Protein 4EV0 (pdb70)

Foldseek 3Di:
DLLCPPPDPVLVVVLLVLWDKDWAAAFAWPFAFFDQDFKKKFWQAAKKWKWAADPPGDIDTDDIDGHGDIDPVVSLPPRGTRRITMGTRHGTMMIIHGNVSVVVSCVVVVVSVVSVVVVVVVVVVVVVVVVVVVVLLLLLLLLLLLLLVCVVVPDALKDQAQLCRSCVSSVHHSVSSVVSLVVCVVVVQWPDDDSMIGGDNNVVSVCSNVVND/DALLCPPDDPVLVVVLLVQWDKDWDAAFAWPFAFQAFDFKKKAWQAAKKWKWAADDVGDTDTDDIDGHNDIDDVPCLVPRGGHRITMTTNHGTMIIIHGNVSVVVSCVVVVVSVVSVVVVVVVVVVVVVVVVQDDDLLLLLLLLLVLLLVVVVVPDDDKDQAQLCVSCVSSVHHSVSSVVNLVVCVVVVQWDDDDRMIHGDNSVVSVCSNVPVD

Solvent-accessible surface area: 20364 Å² total; per-residue (Å²): 67,74,1,16,139,59,20,36,112,120,54,40,96,67,0,64,81,52,16,72,149,91,124,24,79,128,51,97,56,19,19,127,47,41,56,143,11,127,1,0,21,6,3,38,51,14,79,0,59,25,33,28,64,48,50,20,64,89,84,128,68,74,36,96,15,12,91,27,77,33,5,12,16,15,1,0,5,32,111,22,77,9,22,9,7,1,22,1,46,76,102,7,42,0,24,0,0,60,62,140,33,0,45,45,0,0,132,138,11,22,56,0,0,12,10,0,0,7,39,2,0,116,96,12,53,110,14,13,106,71,12,13,101,43,38,32,82,62,2,20,20,72,0,0,37,5,0,5,58,24,39,113,105,67,102,37,76,89,8,139,17,155,64,90,72,0,7,85,101,6,59,32,47,118,46,10,0,31,96,0,0,117,28,0,31,141,76,30,0,5,123,69,31,139,44,27,3,34,8,124,74,52,79,63,0,24,66,0,4,4,38,63,58,126,18,56,0,20,136,61,21,45,102,125,60,36,94,45,0,67,89,50,21,71,197,90,125,46,70,121,53,117,57,17,23,115,60,35,55,148,9,105,2,0,22,6,3,50,41,14,80,0,54,21,22,19,63,34,34,52,59,42,93,34,69,66,28,108,9,16,90,22,72,4,2,14,5,14,1,0,5,26,124,25,110,14,17,10,6,1,26,1,51,62,100,4,82,2,42,0,1,58,49,127,48,0,52,50,0,4,199,155,16,16,37,1,0,12,10,0,0,24,35,0,0,104,64,5,32,91,10,34,119,86,55,46,127,60,50,85,122,41,2,36,11,36,0,0,6,1,0,12,53,26,42,125,100,68,144,27,64,106,14,169,20,140,49,94,82,0,0,47,57,5,37,5,29,123,106,33,0,15,125,0,0,110,26,0,36,161,79,40,0,4,132,52,30,141,18,34,1,42,5,113,83,49,77,66,0,66,76,1,0,2,24,79,52

Sequence (427 aa):
SPLFHGLAPEEVDLALSYFQRRLYPQGKPIFYQGDLGQALYLVASGKVRLFRTHLGGQERTLALLGPGELFGEMSLLDEGERSASAVAVEDTELLALFREDYLALIRRRLPLVAHNLAALLARRLREADLELDLLSFEEARNRVAYALLKLLRQGLGPLFQIRHHELAALAGTSRETVSRVLHALAEEGVVRLGPGTVEVREAALLEEIAFGLAGSPLFHGLAPEEVDLALSYFQRRLYPQGKPIFYQGDLGQALYLVASGKVRLFRTHLGGQERTLALLGPGELFGEMSLLDEGERSASAVAVEDTELLALFREDYLALIRRLPLVAHNLAALLARRLREADLELDLLSFEEARNRVAYALLKLLRQGLGPLFQIRHHELAALAGTSRETVSRVLHALAEEGVVRLGPGTVEVREAALLEEIAFGLA

Secondary structure (DSSP, 8-state):
-GGGTT--HHHHHHHHTT-EEEEE-TT-EEE-TT-B--EEEEEEES-EEEEEE-SSS-EEEEEEE-TT-EE-HHHHHH--B-SSEEEESSSEEEEEEEHHHHHHHHHH-HHHHHHHHHHHHHHHHHHHHHHHHHHHHHHHHHHHHHHHHHHHTT--SEEE--HHHHHHHHTS-HHHHHHHHHHHHHTTSEEEETTEEEES-HHHHHHHHTT--/--GGGTT--HHHHHHHHTT-EEEEE-TT-EEE-TT----EEEEEEES-EEEEEEETTTEEEEEEEE-TT-EE-HHHHHH-PPPSSEEEESSSEEEEEEEHHHHHHHHHH-THHHHHHHHHHHHHHHHHHHHHH---HHHHHHHHHHHHHHHHTTSS-SEEE--HHHHHHHHTS-HHHHHHHHHHHHHTTSEEEETTEEEES-HHHHHHHHTT--

Radius of gyration: 25.78 Å; Cα contacts (8 Å, |Δi|>4): 827; chains: 2; bounding box: 52×70×61 Å

Organism: Thermus thermophilus (strain ATCC 27634 / DSM 579 / HB8) (NCBI:txid300852)

GO terms:
  GO:0000976 transcription cis-regulatory region binding (F, IDA)
  GO:0003677 DNA binding (F, IDA)
  GO:0003700 DNA-binding transcription factor activity (F, IDA)
  GO:0045893 positive regulation of DN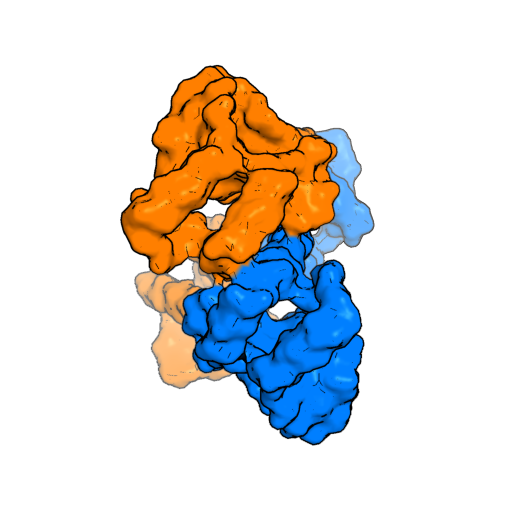A-templated transcription (P, IDA)
  GO:0030552 cAMP binding (F, IDA)
  GO:0042803 protein homodimerization activity (F, IDA)
  GO:0043565 sequence-specific DNA binding (F, IDA)
  GO:0010628 positive regulation of gene expression (P, IMP)

CATH classification: 2.60.120.10 (+1 more: 1.10.10.10)

Nearest PDB structures (foldseek):
  4ev0-assembly1_A  TM=1.005E+00  e=7.928E-41  Thermus thermophilus HB8
  4cyd-assembly2_A  TM=6.045E-01  e=6.155E-18  Corynebacterium glutamicum
  2pqq-assembly1_C  TM=8.501E-01  e=5.782E-13  Streptomyces coelicolor A3(2)
  2pqq-assembly1_D  TM=8.290E-01  e=4.336E-13  Streptomyces coelicolor A3(2)
  2pqq-assembly1_B  TM=8.509E-01  e=7.709E-13  Streptomyces coelicolor A3(2)

InterPro domains:
  IPR000595 Cyclic nucleotide-binding domain [PF00027] (25-111)
  IPR000595 Cyclic nucleotide-binding domain [PS50042] (6-126)
  IPR000595 Cyclic nucleotide-binding domain [SM00100] (6-127)
  IPR000595 Cyclic nucleotide-binding domain [cd00038] (6-117)
  IPR012318 Crp-type HTH domain [PF13545] (145-211)
  IPR012318 Crp-type HTH domain [PS51063] (140-206)
  IPR012318 Crp-type HTH domain [SM00419] (158-204)
  IPR014710 RmlC-like jelly roll fold [G3DSA:2.60.120.10] (1-139)
  IPR018488 Cyclic nucleotide-binding, conserved site [PS00889] (74-91)
  IPR018490 Cyclic nucleotide-binding domain superfamily [SSF51206] (2-132)
  IPR036388 Winged helix-like DNA-binding domain superfamily [G3DSA:1.10.10.10] (140-216)
  IPR036390 Winged helix DNA-binding domain superfamily [SSF46785] (142-212)
  IPR050397 Global Transcriptional Regulators in Environmental Response [PTHR24567] (6-203)

B-factor: mean 64.9, std 16.84, range [33.5, 159.29]

Structure (mmCIF, N/CA/C/O backbone):
data_4EV0
#
_entry.id   4EV0
#
_cell.length_a   46.250
_cell.length_b   94.842
_cell.length_c   121.439
_cell.angle_alpha   90.000
_cell.angle_beta   90.000
_cell.angle_gamma   90.000
#
_symmetry.space_group_name_H-M   'P 21 21 21'
#
loop_
_entity.id
_entity.type
_entity.pdbx_description
1 polymer 'Transcription regulator, Crp family'
2 non-polymer "ADENOSINE-3',5'-CYCLIC-MONOPHOSPHATE"
3 non-polymer 'SULFATE ION'
4 non-polymer 'MAGNESIUM ION'
5 water water
#
loop_
_atom_site.group_PDB
_atom_site.id
_atom_site.type_symbol
_atom_site.label_atom_id
_atom_site.label_alt_id
_atom_site.label_comp_id
_atom_site.label_asym_id
_atom_site.label_entity_id
_atom_site.label_seq_id
_atom_site.pdbx_PDB_ins_code
_atom_site.Cartn_x
_atom_site.Cartn_y
_atom_site.Cartn_z
_atom_site.occupancy
_atom_site.B_iso_or_equiv
_atom_site.auth_seq_id
_atom_site.auth_comp_id
_atom_site.auth_asym_id
_atom_site.auth_atom_id
_atom_site.pdbx_PDB_model_num
ATOM 1 N N . SER A 1 4 ? 29.392 54.951 37.049 1.00 84.45 4 SER A N 1
ATOM 2 C CA . SER A 1 4 ? 30.212 54.292 38.064 1.00 79.61 4 SER A CA 1
ATOM 3 C C . SER A 1 4 ? 30.698 55.255 39.150 1.00 78.79 4 SER A C 1
ATOM 4 O O . SER A 1 4 ? 31.349 56.255 38.849 1.00 79.86 4 SER A O 1
ATOM 7 N N . PRO A 1 5 ? 30.415 54.935 40.425 1.00 71.63 5 PRO A N 1
ATOM 8 C CA . PRO A 1 5 ? 30.767 55.845 41.525 1.00 74.10 5 PRO A CA 1
ATOM 9 C C . PRO A 1 5 ? 32.273 56.120 41.672 1.00 71.23 5 PRO A C 1
ATOM 10 O O . PRO A 1 5 ? 32.637 57.104 42.309 1.00 72.75 5 PRO A O 1
ATOM 14 N N . LEU A 1 6 ? 33.129 55.282 41.088 1.00 57.58 6 LEU A N 1
ATOM 15 C CA . LEU A 1 6 ? 34.577 55.520 41.114 1.00 54.82 6 LEU A CA 1
ATOM 16 C C . LEU A 1 6 ? 34.930 56.777 40.319 1.00 58.32 6 LEU A C 1
ATOM 17 O O . LEU A 1 6 ? 36.007 57.364 40.478 1.00 57.97 6 LEU A O 1
ATOM 22 N N . PHE A 1 7 ? 34.012 57.189 39.454 1.00 64.27 7 PHE A N 1
ATOM 23 C CA . PHE A 1 7 ? 34.255 58.334 38.592 1.00 67.35 7 PHE A CA 1
ATOM 24 C C . PHE A 1 7 ? 33.328 59.490 38.946 1.00 73.03 7 PHE A C 1
ATOM 25 O O . PHE A 1 7 ? 33.143 60.407 38.152 1.00 77.99 7 PHE A O 1
ATOM 33 N N . HIS A 1 8 ? 32.749 59.442 40.141 1.00 67.99 8 HIS A N 1
ATOM 34 C CA . HIS A 1 8 ? 31.867 60.510 40.603 1.00 76.42 8 HIS A CA 1
ATOM 35 C C . HIS A 1 8 ? 32.617 61.848 40.698 1.00 77.85 8 HIS A C 1
ATOM 36 O O . HIS A 1 8 ? 33.688 61.945 41.293 1.00 73.98 8 HIS A O 1
ATOM 43 N N . GLY A 1 9 ? 32.058 62.878 40.085 1.00 67.35 9 GLY A N 1
ATOM 44 C CA . GLY A 1 9 ? 32.711 64.171 40.070 1.00 72.67 9 GLY A CA 1
ATOM 45 C C . GLY A 1 9 ? 33.630 64.428 38.880 1.00 71.08 9 GLY A C 1
ATOM 46 O O . GLY A 1 9 ? 34.084 65.553 38.677 1.00 74.09 9 GLY A O 1
ATOM 47 N N . LEU A 1 10 ? 33.921 63.410 38.080 1.00 71.36 10 LEU A N 1
ATOM 48 C CA . LEU A 1 10 ? 34.792 63.631 36.921 1.00 71.24 10 LEU A CA 1
ATOM 49 C C . LEU A 1 10 ? 34.037 64.177 35.708 1.00 75.18 10 LEU A C 1
ATOM 50 O O . LEU A 1 10 ? 32.920 63.751 35.407 1.00 76.35 10 LEU A O 1
ATOM 55 N N . ALA A 1 11 ? 34.660 65.115 35.005 1.00 63.34 11 ALA A N 1
ATOM 56 C CA . ALA A 1 11 ? 34.110 65.591 33.738 1.00 70.75 11 ALA A CA 1
ATOM 57 C C . ALA A 1 11 ? 34.018 64.426 32.745 1.00 67.62 11 ALA A C 1
ATOM 58 O O . ALA A 1 11 ? 34.758 63.446 32.868 1.00 61.20 11 ALA A O 1
ATOM 60 N N . PRO A 1 12 ? 33.110 64.520 31.756 1.00 90.24 12 PRO A N 1
ATOM 61 C CA . PRO A 1 12 ? 33.007 63.438 30.766 1.00 87.65 12 PRO A CA 1
ATOM 62 C C . PRO A 1 12 ? 34.327 63.077 30.064 1.00 81.81 12 PRO A C 1
ATOM 63 O O . PRO A 1 12 ? 34.560 61.890 29.820 1.00 78.48 12 PRO A O 1
ATOM 67 N N . GLU A 1 13 ? 35.180 64.054 29.763 1.00 90.02 13 GLU A N 1
ATOM 68 C CA . GLU A 1 13 ? 36.454 63.731 29.114 1.00 89.12 13 GLU A CA 1
ATOM 69 C C . GLU A 1 13 ? 37.479 63.186 30.110 1.00 81.01 13 GLU A C 1
ATOM 70 O O . GLU A 1 13 ? 38.474 62.576 29.723 1.00 78.20 13 GLU A O 1
ATOM 76 N N . GLU A 1 14 ? 37.229 63.403 31.395 1.00 65.12 14 GLU A N 1
ATOM 77 C CA . GLU A 1 14 ? 38.080 62.832 32.431 1.00 59.35 14 GLU A CA 1
ATOM 78 C C . GLU A 1 14 ? 37.716 61.381 32.659 1.00 52.75 14 GLU A C 1
ATOM 79 O O . GLU A 1 14 ? 38.589 60.555 32.929 1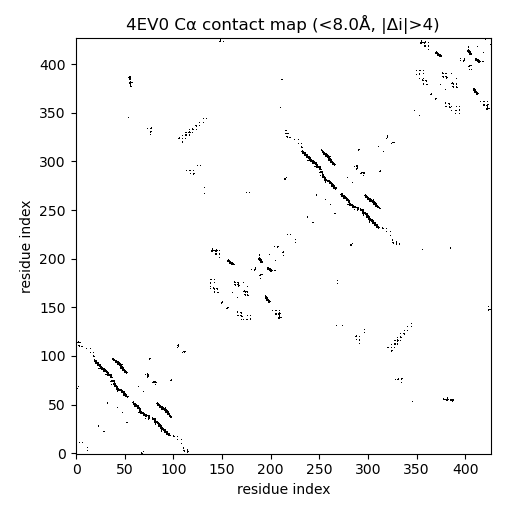.00 47.42 14 GLU A O 1
ATOM 85 N N . VAL A 1 15 ? 36.429 61.071 32.548 1.00 66.46 15 VAL A N 1
ATOM 86 C CA . VAL A 1 15 ? 36.000 59.686 32.640 1.00 64.51 15 VAL A CA 1
ATOM 87 C C . VAL A 1 15 ? 36.702 58.904 31.535 1.00 64.93 15 VAL A C 1
ATOM 88 O O . VAL A 1 15 ? 37.267 57.828 31.789 1.00 60.18 15 VAL A O 1
ATOM 92 N N . ASP A 1 16 ? 36.706 59.474 30.324 1.00 58.94 16 ASP A N 1
ATOM 93 C CA . ASP A 1 16 ? 37.383 58.861 29.185 1.00 59.47 16 ASP A CA 1
ATOM 94 C C . ASP A 1 16 ? 38.862 58.648 29.453 1.00 54.87 16 ASP A C 1
ATOM 95 O O . ASP A 1 16 ? 39.400 57.575 29.173 1.00 53.29 16 ASP A O 1
ATOM 100 N N . LEU A 1 17 ? 39.523 59.665 29.987 1.00 57.63 17 LEU A N 1
ATOM 101 C CA . LEU A 1 17 ? 40.937 59.537 30.308 1.00 56.39 17 LEU A CA 1
ATOM 102 C C . LEU A 1 17 ? 41.191 58.451 31.368 1.00 52.80 17 LEU A C 1
ATOM 103 O O . LEU A 1 17 ? 42.159 57.685 31.268 1.00 49.42 17 LEU A O 1
ATOM 108 N N . ALA A 1 18 ? 40.329 58.392 32.381 1.00 55.67 18 ALA A N 1
ATOM 109 C CA . ALA A 1 18 ? 40.483 57.398 33.432 1.00 51.75 18 ALA A CA 1
ATOM 110 C C . ALA A 1 18 ? 40.324 56.005 32.841 1.00 49.74 18 ALA A C 1
ATOM 111 O O . ALA A 1 18 ? 41.124 55.113 33.112 1.00 47.61 18 ALA A O 1
ATOM 113 N N . LEU A 1 19 ? 39.306 55.827 32.010 1.00 50.83 19 LEU A N 1
ATOM 114 C CA . LEU A 1 19 ? 39.037 54.518 31.428 1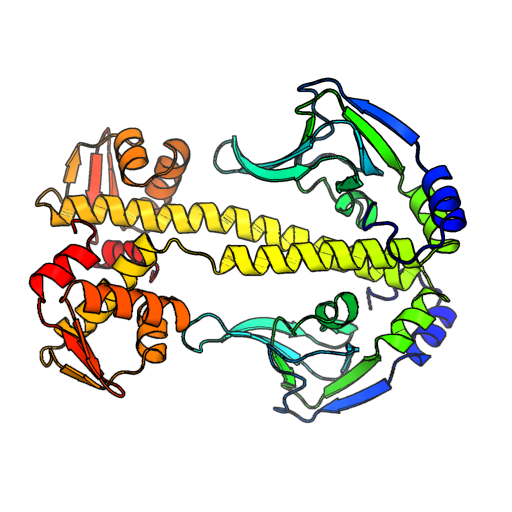.00 51.81 19 LEU A CA 1
ATOM 115 C C . LEU A 1 19 ? 40.181 53.975 30.581 1.00 50.56 19 LEU A C 1
ATOM 116 O O . LEU A 1 19 ? 40.230 52.778 30.317 1.00 50.23 19 LEU A O 1
ATOM 121 N N . SER A 1 20 ? 41.084 54.851 30.151 1.00 50.19 20 SER A N 1
ATOM 122 C CA . SER A 1 20 ? 42.180 54.463 29.272 1.00 50.42 20 SER A CA 1
ATOM 123 C C . SER A 1 20 ? 43.274 53.760 30.062 1.00 48.69 20 SER A C 1
ATOM 124 O O . SER A 1 20 ? 44.115 53.082 29.475 1.00 51.07 20 SER A O 1
ATOM 127 N N . TYR A 1 21 ? 43.277 53.930 31.386 1.00 47.16 21 TYR A N 1
ATOM 128 C CA . TYR A 1 21 ? 44.216 53.201 32.235 1.00 44.50 21 TYR A CA 1
ATOM 129 C C . TYR A 1 21 ? 43.779 51.740 32.462 1.00 42.95 21 TYR A C 1
ATOM 130 O O . TYR A 1 21 ? 44.596 50.892 32.848 1.00 39.98 21 TYR A O 1
ATOM 139 N N . PHE A 1 22 ? 42.508 51.437 32.205 1.00 47.56 22 PHE A N 1
ATOM 140 C CA . PHE A 1 22 ? 42.014 50.070 32.390 1.00 45.66 22 PHE A CA 1
ATOM 141 C C . PHE A 1 22 ? 42.332 49.153 31.188 1.00 49.39 22 PHE A C 1
ATOM 142 O O . PHE A 1 22 ? 42.686 49.615 30.103 1.00 51.68 22 PHE A O 1
ATOM 150 N N . GLN A 1 23 ? 42.188 47.852 31.413 1.00 65.96 23 GLN A N 1
ATOM 151 C CA . GLN A 1 23 ? 42.433 46.845 30.397 1.00 69.90 23 GLN A CA 1
ATOM 152 C C . GLN A 1 23 ? 41.292 45.845 30.398 1.00 71.41 23 GLN A C 1
ATOM 153 O O . GLN A 1 23 ? 40.847 45.383 31.444 1.00 69.71 23 GLN A O 1
ATOM 159 N N . ARG A 1 24 ? 40.803 45.532 29.210 1.00 61.99 24 ARG A N 1
ATOM 160 C CA . ARG A 1 24 ? 39.638 44.678 29.075 1.00 64.26 24 ARG A CA 1
ATOM 161 C C . ARG A 1 24 ? 40.017 43.202 29.223 1.00 66.86 24 ARG A C 1
ATOM 162 O O . ARG A 1 24 ? 41.008 42.743 28.654 1.00 67.69 24 ARG A O 1
ATOM 170 N N . ARG A 1 25 ? 39.233 42.484 30.023 1.00 63.53 25 ARG A N 1
ATOM 171 C CA . ARG A 1 25 ? 39.410 41.048 30.222 1.00 66.95 25 ARG A CA 1
ATOM 172 C C . ARG A 1 25 ? 38.053 40.375 30.092 1.00 69.29 25 ARG A C 1
ATOM 173 O O . ARG A 1 25 ? 37.057 40.874 30.613 1.00 66.13 25 ARG A O 1
ATOM 181 N N . LEU A 1 26 ? 38.014 39.253 29.376 1.00 64.99 26 LEU A N 1
ATOM 182 C CA . LEU A 1 26 ? 36.762 38.535 29.144 1.00 67.48 26 LEU A CA 1
ATOM 183 C C . LEU A 1 26 ? 36.696 37.229 29.938 1.00 68.29 26 LEU A C 1
ATOM 184 O O . LEU A 1 26 ? 37.690 36.521 30.078 1.00 69.97 26 LEU A O 1
ATOM 189 N N . TYR A 1 27 ? 35.520 36.935 30.474 1.00 71.61 27 TYR A N 1
ATOM 190 C CA . TYR A 1 27 ? 35.316 35.747 31.289 1.00 74.55 27 TYR A CA 1
ATOM 191 C C . TYR A 1 27 ? 33.963 35.149 30.937 1.00 78.88 27 TYR A C 1
ATOM 192 O O . TYR A 1 27 ? 32.920 35.690 31.309 1.00 77.94 27 TYR A O 1
ATOM 201 N N . PRO A 1 28 ? 33.970 34.040 30.193 1.00 73.73 28 PRO A N 1
ATOM 202 C CA . PRO A 1 28 ? 32.702 33.337 29.937 1.00 79.23 28 PRO A CA 1
ATOM 203 C C . PRO A 1 28 ? 32.059 32.782 31.223 1.00 77.97 28 PRO A C 1
ATOM 204 O O . PRO A 1 28 ? 32.714 32.694 32.260 1.00 73.06 28 PRO A O 1
ATOM 208 N N . GLN A 1 29 ? 30.780 32.433 31.140 1.00 90.09 29 GLN A N 1
ATOM 209 C CA . GLN A 1 29 ? 29.993 32.033 32.303 1.00 88.14 29 GLN A CA 1
ATOM 210 C C . GLN A 1 29 ? 30.585 30.852 33.071 1.00 90.20 29 GLN A C 1
ATOM 211 O O . GLN A 1 29 ? 30.933 29.825 32.488 1.00 93.81 29 GLN A O 1
ATOM 217 N N . GLY A 1 30 ? 30.709 31.019 34.386 1.00 82.66 30 GLY A N 1
ATOM 218 C CA . GLY A 1 30 ? 31.192 29.960 35.253 1.00 82.84 30 GLY A CA 1
ATOM 219 C C . GLY A 1 30 ? 32.698 29.961 35.461 1.00 82.21 30 GLY A C 1
ATOM 220 O O . GLY A 1 30 ? 33.223 29.134 36.222 1.00 82.74 30 GLY A O 1
ATOM 221 N N . LYS A 1 31 ? 33.391 30.883 34.791 1.00 77.53 31 LYS A N 1
ATOM 222 C CA . LYS A 1 31 ? 34.845 30.995 34.901 1.00 76.15 31 LYS A CA 1
ATOM 223 C C . LYS A 1 31 ? 35.314 31.837 36.103 1.00 72.08 31 LYS A C 1
ATOM 224 O O . LYS A 1 31 ? 34.853 32.971 36.318 1.00 65.74 31 LYS A O 1
ATOM 230 N N . PRO A 1 32 ? 36.256 31.282 36.882 1.00 76.37 32 PRO A N 1
ATOM 231 C CA . PRO A 1 32 ? 36.805 31.985 38.042 1.00 71.60 32 PRO A CA 1
ATOM 232 C C . PRO A 1 32 ? 37.596 33.212 37.600 1.00 66.95 32 PRO A C 1
ATOM 233 O O . PRO A 1 32 ? 38.431 33.099 36.703 1.00 69.56 32 PRO A O 1
ATOM 237 N N . ILE A 1 33 ? 37.337 34.360 38.223 1.00 58.54 33 ILE A N 1
ATOM 238 C CA . ILE A 1 33 ? 38.123 35.573 37.977 1.00 52.17 33 ILE A CA 1
ATOM 239 C C . ILE A 1 33 ? 39.318 35.636 38.930 1.00 51.91 33 ILE A C 1
ATOM 240 O O . ILE A 1 33 ? 40.440 35.940 38.513 1.00 53.18 33 ILE A O 1
ATOM 245 N N . PHE A 1 34 ? 39.066 35.359 40.209 1.00 53.53 34 PHE A N 1
ATOM 246 C CA . PHE A 1 34 ? 40.135 35.105 41.168 1.00 55.13 34 PHE A CA 1
ATOM 247 C C . PHE A 1 34 ? 39.624 34.355 42.390 1.00 57.95 34 PHE A C 1
ATOM 248 O O . PHE A 1 34 ? 38.415 34.298 42.627 1.00 57.63 34 PHE A O 1
ATOM 256 N N . TYR A 1 35 ? 40.550 33.780 43.158 1.00 46.58 35 TYR A N 1
ATOM 257 C CA . TYR A 1 35 ? 40.199 33.080 44.402 1.00 49.97 35 TYR A CA 1
ATOM 258 C C . TYR A 1 35 ? 40.690 33.828 45.644 1.00 44.36 35 TYR A C 1
ATOM 259 O O . TYR A 1 35 ? 41.718 34.509 45.605 1.00 39.94 35 TYR A O 1
ATOM 268 N N . GLN A 1 36 ? 39.944 33.675 46.737 1.00 52.44 36 GLN A N 1
ATOM 269 C CA . GLN A 1 36 ? 40.379 34.094 48.066 1.00 52.63 36 GLN A CA 1
ATOM 270 C C . GLN A 1 36 ? 41.791 33.561 48.344 1.00 53.47 36 GLN A C 1
ATOM 271 O O . GLN A 1 36 ? 42.089 32.417 48.043 1.00 57.25 36 GLN A O 1
ATOM 277 N N . GLY A 1 37 ? 42.667 34.409 48.879 1.00 48.06 37 GLY A N 1
ATOM 278 C CA . GLY A 1 37 ? 44.062 34.042 49.058 1.00 49.19 37 GLY A CA 1
ATOM 279 C C . GLY A 1 37 ? 45.021 34.465 47.940 1.00 49.32 37 GLY A C 1
ATOM 280 O O . GLY A 1 37 ? 46.243 34.485 48.141 1.00 50.36 37 GLY A O 1
ATOM 281 N N . ASP A 1 38 ? 44.497 34.782 46.756 1.00 62.81 38 ASP A N 1
ATOM 282 C CA . ASP A 1 38 ? 45.364 35.197 45.653 1.00 64.24 38 ASP A CA 1
ATOM 283 C C . ASP A 1 38 ? 46.069 36.524 45.937 1.00 60.58 38 ASP A C 1
ATOM 284 O O . ASP A 1 38 ? 45.506 37.430 46.549 1.00 55.86 38 ASP A O 1
ATOM 289 N N . LEU A 1 39 ? 47.300 36.659 45.473 1.00 55.51 39 LEU A N 1
ATOM 290 C CA . LEU A 1 39 ? 47.929 37.971 45.530 1.00 54.06 39 LEU A CA 1
ATOM 291 C C . LEU A 1 39 ? 47.468 38.816 44.334 1.00 50.71 39 LEU A C 1
ATOM 292 O O . LEU A 1 39 ? 48.013 38.732 43.229 1.00 50.53 39 LEU A O 1
ATOM 297 N N . GLY A 1 40 ? 46.442 39.622 44.569 1.00 52.22 40 GLY A N 1
ATOM 298 C CA . GLY A 1 40 ? 45.850 40.422 43.519 1.00 49.70 40 GLY A CA 1
ATOM 299 C C . GLY A 1 40 ? 46.700 41.613 43.118 1.00 49.32 40 GLY A C 1
ATOM 300 O O . GLY A 1 40 ? 47.400 42.209 43.950 1.00 50.95 40 GLY A O 1
ATOM 301 N N . GLN A 1 41 ? 46.642 41.966 41.840 1.00 60.96 41 GLN A N 1
ATOM 302 C CA . GLN A 1 41 ? 47.422 43.102 41.352 1.00 63.87 41 GLN A CA 1
ATOM 303 C C . GLN A 1 41 ? 46.575 44.183 40.692 1.00 58.38 41 GLN A C 1
ATOM 304 O O . GLN A 1 41 ? 47.107 45.136 40.144 1.00 60.27 41 GLN A O 1
ATOM 310 N N . ALA A 1 42 ? 45.257 44.036 40.780 1.00 44.17 42 ALA A N 1
ATOM 311 C CA . ALA A 1 42 ? 44.328 44.895 40.059 1.00 43.28 42 ALA A CA 1
ATOM 312 C C . ALA A 1 42 ? 42.953 44.955 40.714 1.00 41.79 42 ALA A C 1
ATOM 313 O O . ALA A 1 42 ? 42.531 44.007 41.398 1.00 40.21 42 ALA A O 1
ATOM 315 N N . LEU A 1 43 ? 42.260 46.075 40.496 1.00 38.57 43 LEU A N 1
ATOM 316 C CA . LEU A 1 43 ? 40.823 46.145 40.768 1.00 37.23 43 LEU A CA 1
ATOM 317 C C . LEU A 1 43 ? 40.041 46.033 39.459 1.00 38.12 43 LEU A C 1
ATOM 318 O O . LEU A 1 43 ? 40.619 46.140 38.374 1.00 38.90 43 LEU A O 1
ATOM 323 N N . TYR A 1 44 ? 38.732 45.833 39.557 1.00 40.73 44 TYR A N 1
ATOM 324 C CA . TYR A 1 44 ? 37.940 45.564 38.367 1.00 43.59 44 TYR A CA 1
ATOM 325 C C . TYR A 1 44 ? 36.668 46.393 38.350 1.00 44.15 44 TYR A C 1
ATOM 326 O O . TYR A 1 44 ? 36.076 46.646 39.397 1.00 43.71 44 TYR A O 1
ATOM 335 N N . LEU A 1 45 ? 36.247 46.814 37.161 1.00 46.00 45 LEU A N 1
ATOM 336 C CA . LEU A 1 45 ? 34.874 47.268 36.953 1.00 49.42 45 LEU A CA 1
ATOM 337 C C . LEU A 1 45 ? 34.148 46.260 36.082 1.00 51.42 45 LEU A C 1
ATOM 338 O O . LEU A 1 45 ? 34.737 45.699 35.156 1.00 53.65 45 LEU A O 1
ATOM 343 N N . VAL A 1 46 ? 32.871 46.029 36.365 1.00 49.99 46 VAL A N 1
ATOM 344 C CA . VAL A 1 46 ? 32.057 45.183 35.492 1.00 53.79 46 VAL A CA 1
ATOM 345 C C . VAL A 1 46 ? 31.545 46.048 34.342 1.00 57.73 46 VAL A C 1
ATOM 346 O O . VAL A 1 46 ? 30.816 47.012 34.568 1.00 56.75 46 VAL A O 1
ATOM 350 N N . ALA A 1 47 ? 31.958 45.723 33.119 1.00 60.05 47 ALA A N 1
ATOM 351 C CA . ALA A 1 47 ? 31.453 46.411 31.935 1.00 66.42 47 ALA A CA 1
ATOM 352 C C . ALA A 1 47 ? 30.142 45.756 31.500 1.00 70.70 47 ALA A C 1
ATOM 353 O O . ALA A 1 47 ? 29.165 46.444 31.198 1.00 74.56 47 ALA A O 1
ATOM 355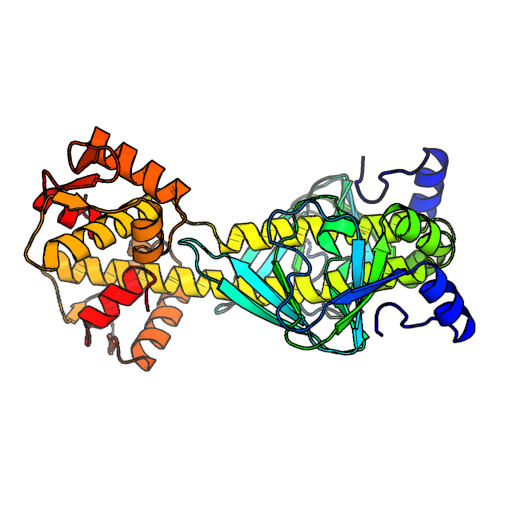 N N . SER A 1 48 ? 30.123 44.424 31.502 1.00 65.08 48 SER A N 1
ATOM 356 C CA . SER A 1 48 ? 28.931 43.659 31.145 1.00 69.85 48 SER A CA 1
ATOM 357 C C . SER A 1 48 ? 28.973 42.263 31.763 1.00 68.45 48 SER A C 1
ATOM 358 O O . SER A 1 48 ? 30.050 41.701 31.973 1.00 64.95 48 SER A O 1
ATOM 361 N N . GLY A 1 49 ? 27.798 41.701 32.028 1.00 74.39 49 GLY A N 1
ATOM 362 C CA . GLY A 1 49 ? 27.702 40.396 32.652 1.00 74.61 49 GLY A CA 1
ATOM 363 C C . GLY A 1 49 ? 27.368 40.483 34.136 1.00 71.89 49 GLY A C 1
ATOM 364 O O . GLY A 1 49 ? 26.688 41.414 34.590 1.00 70.72 49 GLY A O 1
ATOM 365 N N . LYS A 1 50 ? 27.858 39.516 34.904 1.00 70.72 50 LYS A N 1
ATOM 366 C CA . LYS A 1 50 ? 27.502 39.415 36.310 1.00 68.82 50 LYS A CA 1
ATOM 367 C C . LYS A 1 50 ? 28.560 38.622 37.068 1.00 66.12 50 LYS A C 1
ATOM 368 O O . LYS A 1 50 ? 28.989 37.555 36.628 1.00 68.65 50 LYS A O 1
ATOM 374 N N . VAL A 1 51 ? 28.986 39.158 38.209 1.00 60.47 51 VAL A N 1
ATOM 375 C CA . VAL A 1 51 ? 30.001 38.516 39.043 1.00 57.56 51 VAL A CA 1
ATOM 376 C C . VAL A 1 51 ? 29.440 38.175 40.417 1.00 56.58 51 VAL A C 1
ATOM 377 O O . VAL A 1 51 ? 28.718 38.965 41.026 1.00 55.39 51 VAL A O 1
ATOM 381 N N . ARG A 1 52 ? 29.769 36.989 40.903 1.00 54.33 52 ARG A N 1
ATOM 382 C CA . ARG A 1 52 ? 29.440 36.618 42.275 1.00 54.61 52 ARG A CA 1
ATOM 383 C C . ARG A 1 52 ? 30.706 36.664 43.103 1.00 48.89 52 ARG A C 1
ATOM 384 O O . ARG A 1 52 ? 31.721 36.077 42.718 1.00 48.54 52 ARG A O 1
ATOM 392 N N . LEU A 1 53 ? 30.648 37.387 44.220 1.00 57.02 53 LEU A N 1
ATOM 393 C CA . LEU A 1 53 ? 31.733 37.407 45.188 1.00 56.84 53 LEU A CA 1
ATOM 394 C C . LEU A 1 53 ? 31.342 36.526 46.344 1.00 61.26 53 LEU A C 1
ATOM 395 O O . LEU A 1 53 ? 30.229 36.618 46.849 1.00 65.14 53 LEU A O 1
ATOM 400 N N . PHE A 1 54 ? 32.260 35.682 46.784 1.00 53.41 54 PHE A N 1
ATOM 401 C CA . PHE A 1 54 ? 31.970 34.802 47.907 1.00 59.41 54 PHE A CA 1
ATOM 402 C C . PHE A 1 54 ? 33.226 34.515 48.723 1.00 59.25 54 PHE A C 1
ATOM 403 O O . PHE A 1 54 ? 34.343 34.513 48.192 1.00 56.76 54 PHE A O 1
ATOM 411 N N . ARG A 1 55 ? 33.027 34.300 50.017 1.00 72.52 55 ARG A N 1
ATOM 412 C CA . ARG A 1 55 ? 34.122 34.163 50.958 1.00 74.40 55 ARG A CA 1
ATOM 413 C C . ARG A 1 55 ? 34.023 32.793 51.649 1.00 81.58 55 ARG A C 1
ATOM 414 O O . ARG A 1 55 ? 32.931 32.252 51.831 1.00 83.17 55 ARG A O 1
ATOM 422 N N . THR A 1 56 ? 35.171 32.226 52.002 1.00 95.51 56 THR A N 1
ATOM 423 C CA . THR A 1 56 ? 35.207 30.907 52.618 1.00 100.09 56 THR A CA 1
ATOM 424 C C . THR A 1 56 ? 35.253 31.007 54.137 1.00 101.93 56 THR A C 1
ATOM 425 O O . THR A 1 56 ? 36.199 31.550 54.709 1.00 100.01 56 THR A O 1
ATOM 429 N N . HIS A 1 57 ? 34.218 30.477 54.777 1.00 148.20 57 HIS A N 1
ATOM 430 C CA . HIS A 1 57 ? 34.053 30.626 56.214 1.00 152.21 57 HIS A CA 1
ATOM 431 C C . HIS A 1 57 ? 34.116 29.322 56.996 1.00 156.40 57 HIS A C 1
ATOM 432 O O . HIS A 1 57 ? 33.093 28.812 57.449 1.00 159.29 57 HIS A O 1
ATOM 439 N N . LEU A 1 58 ? 35.331 28.801 57.148 1.00 135.87 58 LEU A N 1
ATOM 440 C CA . LEU A 1 58 ? 35.649 27.781 58.154 1.00 138.45 58 LEU A CA 1
ATOM 441 C C . LEU A 1 58 ? 34.924 26.438 57.977 1.00 143.17 58 LEU A C 1
ATOM 442 O O . LEU A 1 58 ? 33.734 26.313 58.271 1.00 144.34 58 LEU A O 1
ATOM 447 N N . GLY A 1 59 ? 35.664 25.431 57.522 1.00 93.53 59 GLY A N 1
ATOM 448 C CA . GLY A 1 59 ? 35.092 24.131 57.221 1.00 94.83 59 GLY A CA 1
ATOM 449 C C . GLY A 1 59 ? 35.073 23.850 55.729 1.00 98.07 59 GLY A C 1
ATOM 450 O O . GLY A 1 59 ? 34.987 22.692 55.304 1.00 101.64 59 GLY A O 1
ATOM 451 N N . GLY A 1 60 ? 35.146 24.920 54.935 1.00 152.06 60 GLY A N 1
ATOM 452 C CA . GLY A 1 60 ? 35.151 24.826 53.484 1.00 150.75 60 GLY A CA 1
ATOM 453 C C . GLY A 1 60 ? 33.918 25.422 52.825 1.00 148.65 60 GLY A C 1
ATOM 454 O O . GLY A 1 60 ? 33.725 25.282 51.616 1.00 148.37 60 GLY A O 1
ATOM 455 N N . GLN A 1 61 ? 33.089 26.096 53.617 1.00 136.07 61 GLN A N 1
ATOM 456 C CA . GLN A 1 61 ? 31.807 26.623 53.143 1.00 136.55 61 GLN A CA 1
ATOM 457 C C . GLN A 1 61 ? 31.890 28.082 52.674 1.00 129.94 61 GLN A C 1
ATOM 458 O O . GLN A 1 61 ? 32.765 28.828 53.117 1.00 126.02 61 GLN A O 1
ATOM 464 N N . GLU A 1 62 ? 30.968 28.481 51.793 1.00 115.91 62 GLU A N 1
ATOM 465 C CA . GLU A 1 62 ? 31.039 29.791 51.131 1.00 108.96 62 GLU A CA 1
ATOM 466 C C . GLU A 1 62 ? 29.842 30.734 51.348 1.00 107.09 62 GLU A C 1
ATOM 467 O O . GLU A 1 62 ? 28.743 30.489 50.856 1.00 110.51 62 GLU A O 1
ATOM 473 N N . ARG A 1 63 ? 30.074 31.823 52.075 1.00 115.36 63 ARG A N 1
ATOM 474 C CA . ARG A 1 63 ? 29.083 32.885 52.212 1.00 115.81 63 ARG A CA 1
ATOM 475 C C . ARG A 1 63 ? 29.152 33.796 50.977 1.00 111.44 63 ARG A C 1
ATOM 476 O O . ARG A 1 63 ? 30.228 34.266 50.608 1.00 106.72 63 ARG A O 1
ATOM 484 N N . THR A 1 64 ? 28.010 34.034 50.335 1.00 79.10 64 THR A N 1
ATOM 485 C CA . THR A 1 64 ? 27.948 34.929 49.182 1.00 73.48 64 THR A CA 1
ATOM 486 C C . THR A 1 64 ? 27.878 36.392 49.637 1.00 71.75 64 THR A C 1
ATOM 487 O O . THR A 1 64 ? 26.989 36.765 50.409 1.00 74.27 64 THR A O 1
ATOM 491 N N . LEU A 1 65 ? 28.816 37.212 49.161 1.00 82.35 65 LEU A N 1
ATOM 492 C CA . LEU A 1 65 ? 28.941 38.591 49.632 1.00 80.40 65 LEU A CA 1
ATOM 493 C C . LEU A 1 65 ? 28.085 39.536 48.831 1.00 79.85 65 LEU A C 1
ATOM 494 O O . LEU A 1 65 ? 27.473 40.456 49.385 1.00 81.76 65 LEU A O 1
ATOM 499 N N . ALA A 1 66 ? 28.065 39.313 47.519 1.00 63.73 66 ALA A N 1
ATOM 500 C CA . ALA A 1 66 ? 27.308 40.155 46.610 1.00 62.23 66 ALA A CA 1
ATOM 501 C C . ALA A 1 66 ? 27.209 39.538 45.230 1.00 61.68 66 ALA A C 1
ATOM 502 O O . ALA A 1 66 ? 27.937 38.601 44.887 1.00 60.31 66 ALA A O 1
ATOM 504 N N . LEU A 1 67 ? 26.279 40.081 44.456 1.00 79.77 67 LEU A N 1
ATOM 505 C CA . LEU A 1 67 ? 26.202 39.861 43.022 1.00 79.59 67 LEU A CA 1
ATOM 506 C C . LEU A 1 67 ? 26.367 41.227 42.387 1.00 78.28 67 LEU A C 1
ATOM 507 O O . LEU A 1 67 ? 25.637 42.164 42.726 1.00 78.38 67 LEU A O 1
ATOM 512 N N . LEU A 1 68 ? 27.334 41.341 41.482 1.00 72.38 68 LEU A N 1
ATOM 513 C CA . LEU A 1 68 ? 27.693 42.627 40.898 1.00 70.90 68 LEU A CA 1
ATOM 514 C C . LEU A 1 68 ? 27.390 42.637 39.413 1.00 72.92 68 LEU A C 1
ATOM 515 O O . LEU A 1 68 ? 27.702 41.676 38.701 1.00 73.91 68 LEU A O 1
ATOM 520 N N . GLY A 1 69 ? 26.768 43.723 38.958 1.00 70.27 69 GLY A N 1
ATOM 521 C CA . GLY A 1 69 ? 26.482 43.921 37.550 1.00 73.02 69 GLY A CA 1
ATOM 522 C C . GLY A 1 69 ? 27.223 45.138 37.032 1.00 72.71 69 GLY A C 1
ATOM 523 O O . GLY A 1 69 ? 28.033 45.737 37.758 1.00 67.09 69 GLY A O 1
ATOM 524 N N . PRO A 1 70 ? 26.940 45.516 35.776 1.00 73.93 70 PRO A N 1
ATOM 525 C CA . PRO A 1 70 ? 27.602 46.621 35.071 1.00 72.44 70 PRO A CA 1
ATOM 526 C C . PRO A 1 70 ? 27.741 47.880 35.933 1.00 69.98 70 PRO A C 1
ATOM 527 O O . PRO A 1 70 ? 26.780 48.277 36.587 1.00 73.95 70 PRO A O 1
ATOM 531 N N . GLY A 1 71 ? 28.938 48.467 35.956 1.00 80.38 71 GLY A N 1
ATOM 532 C CA . GLY A 1 71 ? 29.194 49.688 36.704 1.00 78.76 71 GLY A CA 1
ATOM 533 C C . GLY A 1 71 ? 29.784 49.482 38.092 1.00 75.42 71 GLY A C 1
ATOM 534 O O . GLY A 1 71 ? 30.322 50.412 38.711 1.00 74.09 71 GLY A O 1
ATOM 535 N N . GLU A 1 72 ? 29.690 48.261 38.602 1.00 72.12 72 GLU A N 1
ATOM 536 C CA . GLU A 1 72 ? 30.142 48.019 39.960 1.00 69.22 72 GLU A CA 1
ATOM 537 C C . GLU A 1 72 ? 31.605 47.595 40.052 1.00 61.07 72 GLU A C 1
ATOM 538 O O . GLU A 1 72 ? 32.160 46.984 39.142 1.00 60.56 72 GLU A O 1
ATOM 544 N N . LEU A 1 73 ? 32.211 47.941 41.178 1.00 55.53 73 LEU A N 1
ATOM 545 C CA . LEU A 1 73 ? 33.637 47.752 41.416 1.00 54.42 73 LEU A CA 1
ATOM 546 C C . LEU A 1 73 ? 33.960 46.665 42.476 1.00 52.42 73 LEU A C 1
ATOM 547 O O . LEU A 1 73 ? 33.208 46.480 43.440 1.00 53.97 73 LEU A O 1
ATOM 552 N N . PHE A 1 74 ? 35.078 45.957 42.286 1.00 40.00 74 PHE A N 1
ATOM 553 C CA . PHE A 1 74 ? 35.562 44.986 43.267 1.00 39.58 74 PHE A CA 1
ATOM 554 C C . PHE A 1 74 ? 37.056 44.739 43.104 1.00 38.48 74 PHE A C 1
ATOM 555 O O . PHE A 1 74 ? 37.661 45.156 42.102 1.00 37.51 74 PHE A O 1
ATOM 563 N N . GLY A 1 75 ? 37.646 44.037 44.069 1.00 46.91 75 GLY A N 1
ATOM 564 C CA . GLY A 1 75 ? 39.072 43.760 44.032 1.00 46.13 75 GLY A CA 1
ATOM 565 C C . GLY A 1 75 ? 39.951 44.944 44.436 1.00 47.11 75 GLY A C 1
ATOM 566 O O . GLY A 1 75 ? 41.144 44.965 44.152 1.00 46.52 75 GLY A O 1
ATOM 567 N N . GLU A 1 76 ? 39.379 45.929 45.122 1.00 44.90 76 GLU A N 1
ATOM 568 C CA . GLU A 1 76 ? 40.150 47.111 45.521 1.00 47.67 76 GLU A CA 1
ATOM 569 C C . GLU A 1 76 ? 41.158 46.852 46.664 1.00 51.97 76 GLU A C 1
ATOM 570 O O . GLU A 1 76 ? 42.191 47.524 46.737 1.00 52.58 76 GLU A O 1
ATOM 576 N N . MET A 1 77 ? 40.874 45.878 47.534 1.00 54.85 77 MET A N 1
ATOM 577 C CA . MET A 1 77 ? 41.760 45.580 48.662 1.00 57.72 77 MET A CA 1
ATOM 578 C C . MET A 1 77 ? 43.198 45.245 48.274 1.00 57.87 77 MET A C 1
ATOM 579 O O . MET A 1 77 ? 44.131 45.937 48.692 1.00 61.19 77 MET A O 1
ATOM 584 N N . SER A 1 78 ? 43.379 44.164 47.512 1.00 44.91 78 SER A N 1
ATOM 585 C CA . SER A 1 78 ? 44.714 43.752 47.067 1.00 47.69 78 SER A CA 1
ATOM 586 C C . SER A 1 78 ? 45.377 44.854 46.263 1.00 47.70 78 SER A C 1
ATOM 587 O O . SER A 1 78 ? 46.605 45.008 46.288 1.00 49.16 78 SER A O 1
ATOM 590 N N . LEU A 1 79 ? 44.565 45.600 45.521 1.00 50.66 79 LEU A N 1
ATOM 591 C CA . LEU A 1 79 ? 45.098 46.714 44.773 1.00 52.92 79 LEU A CA 1
ATOM 592 C C . LEU A 1 79 ? 45.761 47.684 45.746 1.00 55.60 79 LEU A C 1
ATOM 593 O O . LEU A 1 79 ? 46.908 48.099 45.562 1.00 57.60 79 LEU A O 1
ATOM 598 N N . LEU A 1 80 ? 45.032 48.006 46.804 1.00 50.61 80 LEU A N 1
ATOM 599 C CA . LEU A 1 80 ? 45.490 49.008 47.749 1.00 55.16 80 LEU A CA 1
ATOM 600 C C . LEU A 1 80 ? 46.656 48.537 48.619 1.00 57.89 80 LEU A C 1
ATOM 601 O O . LEU A 1 80 ? 47.671 49.238 48.695 1.00 61.67 80 LEU A O 1
ATOM 606 N N . ASP A 1 81 ? 46.530 47.373 49.260 1.00 56.88 81 ASP A N 1
ATOM 607 C CA . ASP A 1 81 ? 47.519 46.968 50.265 1.00 61.19 81 ASP A CA 1
ATOM 608 C C . ASP A 1 81 ? 48.416 45.797 49.871 1.00 61.78 81 ASP A C 1
ATOM 609 O O . ASP A 1 81 ? 49.248 45.352 50.667 1.00 66.03 81 ASP A O 1
ATOM 614 N N . GLU A 1 82 ? 48.209 45.273 48.667 1.00 68.86 82 GLU A N 1
ATOM 615 C CA . GLU A 1 82 ? 48.983 44.142 48.147 1.00 69.08 82 GLU A CA 1
ATOM 616 C C . GLU A 1 82 ? 48.791 42.826 48.927 1.00 70.29 82 GLU A C 1
ATOM 617 O O . GLU A 1 82 ? 49.543 41.869 48.737 1.00 72.20 82 GLU A O 1
ATOM 623 N N . GLY A 1 83 ? 47.775 42.770 49.786 1.00 59.59 83 GLY A N 1
ATOM 624 C CA . GLY A 1 83 ? 47.479 41.555 50.535 1.00 60.56 83 GLY A CA 1
ATOM 625 C C . GLY A 1 83 ? 46.602 40.602 49.746 1.00 58.02 83 GLY A C 1
ATOM 626 O O . GLY A 1 83 ? 46.342 40.843 48.580 1.00 53.84 83 GLY A O 1
ATOM 627 N N . GLU A 1 84 ? 46.141 39.522 50.371 1.00 55.23 84 GLU A N 1
ATOM 628 C CA . GLU A 1 84 ? 45.336 38.521 49.668 1.00 53.58 84 GLU A CA 1
ATOM 629 C C . GLU A 1 84 ? 43.990 39.080 49.248 1.00 49.05 84 GLU A C 1
ATOM 630 O O . GLU A 1 84 ? 43.487 40.008 49.856 1.00 51.06 84 GLU A O 1
ATOM 636 N N . ARG A 1 85 ? 43.396 38.490 48.225 1.00 45.28 85 ARG A N 1
ATOM 637 C CA . ARG A 1 85 ? 41.985 38.698 47.945 1.00 44.31 85 ARG A CA 1
ATOM 638 C C . ARG A 1 85 ? 41.202 38.173 49.135 1.00 48.43 85 ARG A C 1
ATOM 639 O O . ARG A 1 85 ? 41.405 37.034 49.572 1.00 52.33 85 ARG A O 1
ATOM 647 N N . SER A 1 86 ? 40.294 38.980 49.662 1.00 46.94 86 SER A N 1
ATOM 648 C CA . SER A 1 86 ? 39.528 38.548 50.838 1.00 49.68 86 SER A CA 1
ATOM 649 C C . SER A 1 86 ? 38.233 37.848 50.434 1.00 51.46 86 SER A C 1
ATOM 650 O O . SER A 1 86 ? 37.414 37.512 51.281 1.00 54.44 86 SER A O 1
ATOM 653 N N . ALA A 1 87 ? 38.036 37.668 49.132 1.00 49.51 87 ALA A N 1
ATOM 654 C CA . ALA A 1 87 ? 36.895 36.905 48.620 1.00 52.24 87 ALA A CA 1
ATOM 655 C C . ALA A 1 87 ? 37.217 36.302 47.262 1.00 52.96 87 ALA A C 1
ATOM 656 O O . ALA A 1 87 ? 38.166 36.712 46.597 1.00 50.71 87 ALA A O 1
ATOM 658 N N . SER A 1 88 ? 36.423 35.331 46.840 1.00 45.21 88 SER A N 1
ATOM 659 C CA . SER A 1 88 ? 36.579 34.800 45.497 1.00 47.02 88 SER A CA 1
ATOM 660 C C . SER A 1 88 ? 35.587 35.510 44.583 1.00 47.44 88 SER A C 1
ATOM 661 O O . SER A 1 88 ? 34.543 35.994 45.048 1.00 44.50 88 SER A O 1
ATOM 664 N N . ALA A 1 89 ? 35.918 35.578 43.291 1.00 44.53 89 ALA A N 1
ATOM 665 C CA . ALA A 1 89 ? 35.067 36.218 42.305 1.00 42.92 89 ALA A CA 1
ATOM 666 C C . ALA A 1 89 ? 34.944 35.276 41.129 1.00 49.69 89 ALA A C 1
ATOM 667 O O . ALA A 1 89 ? 35.950 34.754 40.616 1.00 51.07 89 ALA A O 1
ATOM 669 N N . VAL A 1 90 ? 33.711 35.057 40.694 1.00 47.10 90 VAL A N 1
ATOM 670 C CA . VAL A 1 90 ? 33.466 34.161 39.585 1.00 53.17 90 VAL A CA 1
ATOM 671 C C . VAL A 1 90 ? 32.391 34.781 38.696 1.00 51.79 90 VAL A C 1
ATOM 672 O O . VAL A 1 90 ? 31.459 35.430 39.189 1.00 51.18 90 VAL A O 1
ATOM 676 N N . ALA A 1 91 ? 32.543 34.623 37.385 1.00 49.86 91 ALA A N 1
ATOM 677 C CA . ALA A 1 91 ? 31.527 35.095 36.457 1.00 53.76 91 ALA A CA 1
ATOM 678 C C . ALA A 1 91 ? 30.323 34.156 36.492 1.00 58.54 91 ALA A C 1
ATOM 679 O O . ALA A 1 91 ? 30.480 32.941 36.412 1.00 63.14 91 ALA A O 1
ATOM 681 N N . VAL A 1 92 ? 29.123 34.707 36.627 1.00 67.68 92 VAL A N 1
ATOM 682 C CA . VAL A 1 92 ? 27.931 33.871 36.571 1.00 74.35 92 VAL A CA 1
ATOM 683 C C . VAL A 1 92 ? 27.207 34.038 35.227 1.00 80.62 92 VAL A C 1
ATOM 684 O O . VAL A 1 92 ? 26.258 33.316 34.929 1.00 86.65 92 VAL A O 1
ATOM 688 N N . GLU A 1 93 ? 27.674 34.995 34.427 1.00 89.32 93 GLU A N 1
ATOM 689 C CA . GLU A 1 93 ? 27.286 35.128 33.026 1.00 94.15 93 GLU A CA 1
ATOM 690 C C . GLU A 1 93 ? 28.556 35.321 32.213 1.00 92.65 93 GLU A C 1
ATOM 691 O O . GLU A 1 93 ? 29.643 35.440 32.776 1.00 88.30 93 GLU A O 1
ATOM 697 N N . ASP A 1 94 ? 28.422 35.362 30.890 1.00 84.25 94 ASP A N 1
ATOM 698 C CA . ASP A 1 94 ? 29.521 35.801 30.038 1.00 82.61 94 ASP A CA 1
ATOM 699 C C . ASP A 1 94 ? 29.796 37.245 30.419 1.00 75.95 94 ASP A C 1
ATOM 700 O O . ASP A 1 94 ? 28.901 38.092 30.337 1.00 75.08 94 ASP A O 1
ATOM 705 N N . THR A 1 95 ? 31.023 37.524 30.847 1.00 68.37 95 THR A N 1
ATOM 706 C CA . THR A 1 95 ? 31.309 38.786 31.517 1.00 62.77 95 THR A CA 1
ATOM 707 C C . THR A 1 95 ? 32.488 39.544 30.907 1.00 58.79 95 THR A C 1
ATOM 708 O O . THR A 1 95 ? 33.497 38.942 30.511 1.00 60.80 95 THR A O 1
ATOM 712 N N . GLU A 1 96 ? 32.335 40.863 30.816 1.00 69.68 96 GLU A N 1
ATOM 713 C CA . GLU A 1 96 ? 33.422 41.735 30.411 1.00 70.45 96 GLU A CA 1
ATOM 714 C C . GLU A 1 96 ? 33.845 42.597 31.595 1.00 64.29 96 GLU A C 1
ATOM 715 O O . GLU A 1 96 ? 33.014 43.233 32.240 1.00 62.26 96 GLU A O 1
ATOM 721 N N . LEU A 1 97 ? 35.140 42.607 31.887 1.00 56.41 97 LEU A N 1
ATOM 722 C CA . LEU A 1 97 ? 35.667 43.394 32.996 1.00 50.30 97 LEU A CA 1
ATOM 723 C C . LEU A 1 97 ? 36.709 44.412 32.536 1.00 48.65 97 LEU A C 1
ATOM 724 O O . LEU A 1 97 ? 37.530 44.121 31.667 1.00 51.58 97 LEU A O 1
ATOM 729 N N . LEU A 1 98 ? 36.679 45.599 33.135 1.00 51.43 98 LEU A N 1
ATOM 730 C CA . LEU A 1 98 ? 37.770 46.557 32.993 1.00 50.92 98 LEU A CA 1
ATOM 731 C C . LEU A 1 98 ? 38.688 46.445 34.212 1.00 45.74 98 LEU A C 1
ATOM 732 O O . LEU A 1 98 ? 38.253 46.612 35.361 1.00 42.38 98 LEU A O 1
ATOM 737 N N . ALA A 1 99 ? 39.959 46.156 33.967 1.00 47.05 99 ALA A N 1
ATOM 738 C CA . ALA A 1 99 ? 40.890 45.910 35.060 1.00 43.73 99 ALA A CA 1
ATOM 739 C C . ALA A 1 99 ? 41.922 47.007 35.145 1.00 42.58 99 ALA A C 1
ATOM 740 O O . ALA A 1 99 ? 42.500 47.413 34.130 1.00 44.73 99 ALA A O 1
ATOM 742 N N . LEU A 1 100 ? 42.149 47.468 36.375 1.00 40.83 100 LEU A N 1
ATOM 743 C CA . LEU A 1 100 ? 43.148 48.477 36.663 1.00 40.79 100 LEU A CA 1
ATOM 744 C C . LEU A 1 100 ? 44.314 47.922 37.494 1.00 40.89 100 LEU A C 1
ATOM 745 O O . LEU A 1 100 ? 44.194 47.700 38.710 1.00 38.80 100 LEU A O 1
ATOM 750 N N . PHE A 1 101 ? 45.452 47.714 36.846 1.00 42.33 101 PHE A N 1
ATOM 751 C CA . PHE A 1 101 ? 46.621 47.201 37.554 1.00 42.86 101 PHE A CA 1
ATOM 752 C C . PHE A 1 101 ? 47.261 48.254 38.452 1.00 45.26 101 PHE A C 1
ATOM 753 O O . PHE A 1 101 ? 47.121 49.467 38.206 1.00 46.99 101 PHE A O 1
ATOM 761 N N . ARG A 1 102 ? 47.944 47.799 39.499 1.00 52.23 102 ARG A N 1
ATOM 762 C CA . ARG A 1 102 ? 48.424 48.712 40.531 1.00 53.30 102 ARG A CA 1
ATOM 763 C C . ARG A 1 102 ? 49.306 49.853 39.992 1.00 56.77 102 ARG A C 1
ATOM 764 O O . ARG A 1 102 ? 49.072 51.006 40.334 1.00 57.58 102 ARG A O 1
ATOM 772 N N . GLU A 1 103 ? 50.287 49.548 39.145 1.00 55.21 103 GLU A N 1
ATOM 773 C CA . GLU A 1 103 ? 51.167 50.596 38.617 1.00 58.49 103 GLU A CA 1
ATOM 774 C C . GLU A 1 103 ? 50.397 51.633 37.779 1.00 59.17 103 GLU A C 1
ATOM 775 O O . GLU A 1 103 ? 50.758 52.816 37.742 1.00 60.23 103 GLU A O 1
ATOM 781 N N . ASP A 1 104 ? 49.325 51.184 37.126 1.00 51.74 104 ASP A N 1
ATOM 782 C CA . ASP A 1 104 ? 48.486 52.088 36.339 1.00 52.26 104 ASP A CA 1
ATOM 783 C C . ASP A 1 104 ? 47.527 52.871 37.234 1.00 50.46 104 ASP A C 1
ATOM 784 O O . ASP A 1 104 ? 47.163 53.990 36.936 1.00 52.88 104 ASP A O 1
ATOM 789 N N . TYR A 1 105 ? 47.119 52.262 38.332 1.00 46.55 105 TYR A N 1
ATOM 790 C CA . TYR A 1 105 ? 46.318 52.949 39.331 1.00 46.48 105 TYR A CA 1
ATOM 791 C C . TYR A 1 105 ? 47.103 54.129 39.914 1.00 49.84 105 TYR A C 1
ATOM 792 O O . TYR A 1 105 ? 46.579 55.232 40.041 1.00 52.78 105 TYR A O 1
ATOM 801 N N . LEU A 1 106 ? 48.364 53.882 40.250 1.00 49.57 106 LEU A N 1
ATOM 802 C CA . LEU A 1 106 ? 49.229 54.896 40.828 1.00 53.82 106 LEU A CA 1
ATOM 803 C C . LEU A 1 106 ? 49.454 56.057 39.868 1.00 57.95 106 LEU A C 1
ATOM 804 O O . LEU A 1 106 ? 49.520 57.211 40.296 1.00 60.47 106 LEU A O 1
ATOM 809 N N . ALA A 1 107 ? 49.577 55.752 38.576 1.00 53.11 107 ALA A N 1
ATOM 810 C CA . ALA A 1 107 ? 49.767 56.796 37.582 1.00 56.65 107 ALA A CA 1
ATOM 811 C C . ALA A 1 107 ? 48.477 57.596 37.424 1.00 55.56 107 ALA A C 1
ATOM 812 O O . ALA A 1 107 ? 48.507 58.812 37.235 1.00 58.82 107 ALA A O 1
ATOM 814 N N . LEU A 1 108 ? 47.345 56.906 37.522 1.00 51.63 108 LEU A N 1
ATOM 815 C CA . LEU A 1 108 ? 46.052 57.523 37.273 1.00 51.92 108 LEU A CA 1
ATOM 816 C C . LEU A 1 108 ? 45.670 58.560 38.349 1.00 55.65 108 LEU A C 1
ATOM 817 O O . LEU A 1 108 ? 45.277 59.705 38.031 1.00 57.41 108 LEU A O 1
ATOM 822 N N . ILE A 1 109 ? 45.789 58.175 39.614 1.00 48.33 109 ILE A N 1
ATOM 823 C CA . ILE A 1 109 ? 45.423 59.093 40.677 1.00 51.74 109 ILE A CA 1
ATOM 824 C C . ILE A 1 109 ? 46.392 60.282 40.737 1.00 55.67 109 ILE A C 1
ATOM 825 O O . ILE A 1 109 ? 46.061 61.328 41.278 1.00 57.92 109 ILE A O 1
ATOM 830 N N . ARG A 1 110 ? 47.581 60.108 40.173 1.00 75.57 110 ARG A N 1
ATOM 831 C CA . ARG A 1 110 ? 48.549 61.184 40.071 1.00 76.21 110 ARG A CA 1
ATOM 832 C C . ARG A 1 110 ? 48.012 62.234 39.087 1.00 77.59 110 ARG A C 1
ATOM 833 O O . ARG A 1 110 ? 48.307 63.421 39.188 1.00 75.57 110 ARG A O 1
ATOM 841 N N . ARG A 1 111 ? 47.184 61.757 38.162 1.00 55.24 111 ARG A N 1
ATOM 842 C CA A ARG A 1 111 ? 46.606 62.569 37.100 0.50 57.17 111 ARG A CA 1
ATOM 843 C CA B ARG A 1 111 ? 46.610 62.587 37.107 0.50 57.21 111 ARG A CA 1
ATOM 844 C C . ARG A 1 111 ? 45.174 62.994 37.445 1.00 57.97 111 ARG A C 1
ATOM 845 O O . ARG A 1 111 ? 44.733 64.062 37.061 1.00 59.07 111 ARG A O 1
ATOM 860 N N . LEU A 1 112 ? 44.447 62.129 38.163 1.00 55.48 112 LEU A N 1
ATOM 861 C CA . LEU A 1 112 ? 43.076 62.419 38.616 1.00 57.02 112 LEU A CA 1
ATOM 862 C C . LEU A 1 112 ? 42.878 62.039 40.087 1.00 56.06 112 LEU A C 1
ATOM 863 O O . LEU A 1 112 ? 42.303 60.982 40.411 1.00 55.01 112 LEU A O 1
ATOM 868 N N . PRO A 1 113 ? 43.352 62.907 40.991 1.00 66.76 113 PRO A N 1
ATOM 869 C CA . PRO A 1 113 ? 43.340 62.638 42.440 1.00 64.56 113 PRO A CA 1
ATOM 870 C C . PRO A 1 113 ? 41.958 62.251 42.983 1.00 65.85 113 PRO A C 1
ATOM 871 O O . PRO A 1 113 ? 41.866 61.458 43.919 1.00 65.22 113 PRO A O 1
ATOM 875 N N . LEU A 1 114 ? 40.904 62.792 42.382 1.00 59.03 114 LEU A N 1
ATOM 876 C CA . LEU A 1 114 ? 39.531 62.498 42.769 1.00 60.70 114 LEU A CA 1
ATOM 877 C C . LEU A 1 114 ? 39.204 60.999 42.702 1.00 64.91 114 LEU A C 1
ATOM 878 O O . LEU A 1 114 ? 38.330 60.515 43.423 1.00 65.68 114 LEU A O 1
ATOM 883 N N . VAL A 1 115 ? 39.904 60.269 41.836 1.00 54.92 115 VAL A N 1
ATOM 884 C CA . VAL A 1 115 ? 39.724 58.825 41.741 1.00 54.06 115 VAL A CA 1
ATOM 885 C C . VAL A 1 115 ? 40.195 58.131 43.025 1.00 51.77 115 VAL A C 1
ATOM 886 O O . VAL A 1 115 ? 39.575 57.172 43.510 1.00 51.69 115 VAL A O 1
ATOM 890 N N . ALA A 1 116 ? 41.310 58.596 43.568 1.00 58.07 116 ALA A N 1
ATOM 891 C CA . ALA A 1 116 ? 41.796 58.003 44.798 1.00 54.29 116 ALA A CA 1
ATOM 892 C C . ALA A 1 116 ? 40.849 58.378 45.946 1.00 56.30 116 ALA A C 1
ATOM 893 O O . ALA A 1 116 ? 40.513 57.530 46.778 1.00 55.64 116 ALA A O 1
ATOM 895 N N . HIS A 1 117 ? 40.416 59.645 45.971 1.00 53.33 117 HIS A N 1
ATOM 896 C CA . HIS A 1 117 ? 39.384 60.094 46.908 1.00 54.74 117 HIS A CA 1
ATOM 897 C C . HIS A 1 117 ? 38.123 59.252 46.829 1.00 58.23 117 HIS A C 1
ATOM 898 O O . HIS A 1 117 ? 37.561 58.884 47.852 1.00 58.20 117 HIS A O 1
ATOM 905 N N . ASN A 1 118 ? 37.664 58.978 45.607 1.00 50.32 118 ASN A N 1
ATOM 906 C CA . ASN A 1 118 ? 36.410 58.265 45.415 1.00 54.47 118 ASN A CA 1
ATOM 907 C C . ASN A 1 118 ? 36.514 56.853 45.946 1.00 53.19 118 ASN A C 1
ATOM 908 O O . ASN A 1 118 ? 35.526 56.281 46.400 1.00 53.96 118 ASN A O 1
ATOM 913 N N . LEU A 1 119 ? 37.725 56.307 45.873 1.00 60.05 119 LEU A N 1
ATOM 914 C CA . LEU A 1 119 ? 38.033 54.967 46.354 1.00 57.73 119 LEU A CA 1
ATOM 915 C C . LEU A 1 119 ? 38.058 54.947 47.898 1.00 56.52 119 LEU A C 1
ATOM 916 O O . LEU A 1 119 ? 37.447 54.096 48.521 1.00 57.00 119 LEU A O 1
ATOM 921 N N . ALA A 1 120 ? 38.730 55.912 48.513 1.00 53.64 120 ALA A N 1
ATOM 922 C CA . ALA A 1 120 ? 38.688 56.012 49.961 1.00 51.12 120 ALA A CA 1
ATOM 923 C C . ALA A 1 120 ? 37.240 56.167 50.453 1.00 54.75 120 ALA A C 1
ATOM 924 O O . ALA A 1 120 ? 36.845 55.579 51.474 1.00 54.92 120 ALA A O 1
ATOM 926 N N . ALA A 1 121 ? 36.446 56.933 49.701 1.00 49.17 121 ALA A N 1
ATOM 927 C CA . ALA A 1 121 ? 35.059 57.201 50.079 1.00 53.17 121 ALA A CA 1
ATOM 928 C C . ALA A 1 121 ? 34.247 55.917 50.079 1.00 56.49 121 ALA A C 1
ATOM 929 O O . ALA A 1 121 ? 33.379 55.725 50.928 1.00 57.10 121 ALA A O 1
ATOM 931 N N . LEU A 1 122 ? 34.536 55.050 49.111 1.00 56.88 122 LEU A N 1
ATOM 932 C CA . LEU A 1 122 ? 33.831 53.791 48.965 1.00 59.03 122 LEU A CA 1
ATOM 933 C C . LEU A 1 122 ? 34.174 52.811 50.095 1.00 56.24 122 LEU A C 1
ATOM 934 O O . LEU A 1 122 ? 33.290 52.154 50.643 1.00 55.68 122 LEU A O 1
ATOM 939 N N . LEU A 1 123 ? 35.456 52.739 50.436 1.00 62.67 123 LEU A N 1
ATOM 940 C CA . LEU A 1 123 ? 35.913 51.919 51.540 1.00 60.78 123 LEU A CA 1
ATOM 941 C C . LEU A 1 123 ? 35.318 52.417 52.851 1.00 63.35 123 LEU A C 1
ATOM 942 O O . LEU A 1 123 ? 34.985 51.622 53.733 1.00 61.07 123 LEU A O 1
ATOM 947 N N . ALA A 1 124 ? 35.160 53.737 52.944 1.00 54.00 124 ALA A N 1
ATOM 948 C CA . ALA A 1 124 ? 34.530 54.380 54.100 1.00 55.43 124 ALA A CA 1
ATOM 949 C C . ALA A 1 124 ? 33.090 53.912 54.283 1.00 58.82 124 ALA A C 1
ATOM 950 O O . ALA A 1 124 ? 32.647 53.687 55.403 1.00 59.44 124 ALA A O 1
ATOM 952 N N . ARG A 1 125 ? 32.368 53.766 53.175 1.00 79.80 125 ARG A N 1
ATOM 953 C CA . ARG A 1 125 ? 31.010 53.225 53.198 1.00 81.97 125 ARG A CA 1
ATOM 954 C C . ARG A 1 125 ? 30.985 51.769 53.655 1.00 81.83 125 ARG A C 1
ATOM 955 O O . ARG A 1 125 ? 30.083 51.356 54.383 1.00 82.11 125 ARG A O 1
ATOM 963 N N . ARG A 1 126 ? 31.968 50.990 53.220 1.00 84.24 126 ARG A N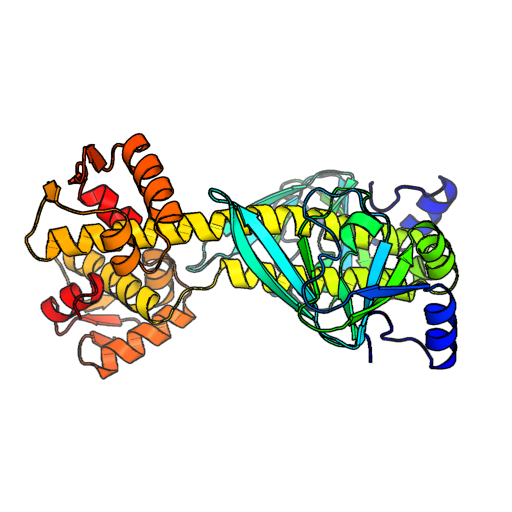 1
ATOM 964 C CA . ARG A 1 126 ? 32.011 49.581 53.589 1.00 85.75 126 ARG A CA 1
ATOM 965 C C . ARG A 1 126 ? 32.352 49.399 55.073 1.00 83.00 126 ARG A C 1
ATOM 966 O O . ARG A 1 126 ? 31.811 48.523 55.739 1.00 82.41 126 ARG A O 1
ATOM 974 N N . LEU A 1 127 ? 33.227 50.253 55.588 1.00 59.96 127 LEU A N 1
ATOM 975 C CA . LEU A 1 127 ? 33.578 50.219 56.997 1.00 57.49 127 LEU A CA 1
ATOM 976 C C . LEU A 1 127 ? 32.393 50.600 57.880 1.00 59.44 127 LEU A C 1
ATOM 977 O O . LEU A 1 127 ? 32.244 50.072 58.979 1.00 57.93 127 LEU A O 1
ATOM 982 N N . ARG A 1 128 ? 31.546 51.506 57.392 1.00 56.86 128 ARG A N 1
ATOM 983 C CA . ARG A 1 128 ? 30.308 51.831 58.099 1.00 58.97 128 ARG A CA 1
ATOM 984 C C . ARG A 1 128 ? 29.458 50.582 58.243 1.00 58.60 128 ARG A C 1
ATOM 985 O O . ARG A 1 128 ? 28.950 50.304 59.325 1.00 60.77 128 ARG A O 1
ATOM 993 N N . GLU A 1 129 ? 29.298 49.849 57.137 1.00 74.08 129 GLU A N 1
ATOM 994 C CA . GLU A 1 129 ? 28.487 48.633 57.100 1.00 74.79 129 GLU A CA 1
ATOM 995 C C . GLU A 1 129 ? 29.058 47.575 58.044 1.00 72.48 129 GLU A C 1
ATOM 996 O O . GLU A 1 129 ? 28.319 46.840 58.694 1.00 71.76 129 GLU A O 1
ATOM 1002 N N . ALA A 1 130 ? 30.383 47.531 58.115 1.00 59.65 130 ALA A N 1
ATOM 1003 C CA . ALA A 1 130 ? 31.105 46.543 58.884 1.00 57.77 130 ALA A CA 1
ATOM 1004 C C . ALA A 1 130 ? 30.972 46.800 60.387 1.00 59.64 130 ALA A C 1
ATOM 1005 O O . ALA A 1 130 ? 30.927 45.859 61.185 1.00 58.19 130 ALA A O 1
ATOM 1007 N N . ASP A 1 131 ? 30.913 48.074 60.768 1.00 60.63 131 ASP A N 1
ATOM 1008 C CA . ASP A 1 131 ? 30.720 48.439 62.153 1.00 59.38 131 ASP A CA 1
ATOM 1009 C C . ASP A 1 131 ? 29.315 48.065 62.574 1.00 63.49 131 ASP A C 1
ATOM 1010 O O . ASP A 1 131 ? 29.096 47.579 63.687 1.00 64.11 131 ASP A O 1
ATOM 1015 N N . LEU A 1 132 ? 28.359 48.296 61.686 1.00 56.06 132 LEU A N 1
ATOM 1016 C CA . LEU A 1 132 ? 26.989 47.897 61.962 1.00 58.53 132 LEU A CA 1
ATOM 1017 C C . LEU A 1 132 ? 26.874 46.374 62.157 1.00 59.44 132 LEU A C 1
ATOM 1018 O O . LEU A 1 132 ? 26.093 45.909 62.985 1.00 60.26 132 LEU A O 1
ATOM 1023 N N . GLU A 1 133 ? 27.664 45.611 61.406 1.00 74.66 133 GLU A N 1
ATOM 1024 C CA . GLU A 1 133 ? 27.668 44.155 61.516 1.00 73.73 133 GLU A CA 1
ATOM 1025 C C . GLU A 1 133 ? 28.362 43.699 62.789 1.00 71.12 133 GLU A C 1
ATOM 1026 O O . GLU A 1 133 ? 27.930 42.738 63.414 1.00 71.84 133 GLU A O 1
ATOM 1032 N N . LEU A 1 134 ? 29.436 44.391 63.163 1.00 64.42 134 LEU A N 1
ATOM 1033 C CA . LEU A 1 134 ? 30.187 44.075 64.380 1.00 63.70 134 LEU A CA 1
ATOM 1034 C C . LEU A 1 134 ? 29.452 44.410 65.692 1.00 65.99 134 LEU A C 1
ATOM 1035 O O . LEU A 1 134 ? 29.686 43.760 66.716 1.00 64.65 134 LEU A O 1
ATOM 1040 N N . ASP A 1 135 ? 28.596 45.436 65.661 1.00 56.17 135 ASP A N 1
ATOM 1041 C CA . ASP A 1 135 ? 27.665 45.710 66.754 1.00 57.97 135 ASP A CA 1
ATOM 1042 C C . ASP A 1 135 ? 26.817 44.458 66.945 1.00 59.65 135 ASP A C 1
ATOM 1043 O O . ASP A 1 135 ? 26.567 44.016 68.075 1.00 60.44 135 ASP A O 1
ATOM 1048 N N . LEU A 1 136 ? 26.368 43.907 65.818 1.00 57.84 136 LEU A N 1
ATOM 1049 C CA . LEU A 1 136 ? 25.522 42.722 65.798 1.00 55.58 136 LEU A CA 1
ATOM 1050 C C . LEU A 1 136 ? 26.252 41.472 66.266 1.00 49.39 136 LEU A C 1
ATOM 1051 O O . LEU A 1 136 ? 25.646 40.613 66.897 1.00 45.41 136 LEU A O 1
ATOM 1056 N N . LEU A 1 137 ? 27.549 41.384 65.994 1.00 77.23 137 LEU A N 1
ATOM 1057 C CA . LEU A 1 137 ? 28.321 40.228 66.440 1.00 74.21 137 LEU A CA 1
ATOM 1058 C C . LEU A 1 137 ? 28.392 40.125 67.955 1.00 70.13 137 LEU A C 1
ATOM 1059 O O . LEU A 1 137 ? 28.311 39.027 68.492 1.00 64.79 137 LEU A O 1
ATOM 1064 N N . SER A 1 138 ? 28.573 41.263 68.627 1.00 56.46 138 SER A N 1
ATOM 1065 C CA . SER A 1 138 ? 28.601 41.313 70.084 1.00 53.73 138 SER A CA 1
ATOM 1066 C C . SER A 1 138 ? 27.360 40.671 70.633 1.00 49.95 138 SER A C 1
ATOM 1067 O O . SER A 1 138 ? 27.426 39.778 71.490 1.00 45.99 138 SER A O 1
ATOM 1070 N N . PHE A 1 139 ? 26.225 41.141 70.140 1.00 51.25 139 PHE A N 1
ATOM 1071 C CA . PHE A 1 139 ? 24.963 40.587 70.557 1.00 48.22 139 PHE A CA 1
ATOM 1072 C C . PHE A 1 139 ? 24.852 39.094 70.210 1.00 44.35 139 PHE A C 1
ATOM 1073 O O . PHE A 1 139 ? 24.442 38.309 71.065 1.00 41.59 139 PHE A O 1
ATOM 1081 N N . GLU A 1 140 ? 25.199 38.708 68.979 1.00 46.78 140 GLU A N 1
ATOM 1082 C CA . GLU A 1 140 ? 25.132 37.300 68.561 1.00 46.50 140 GLU A CA 1
ATOM 1083 C C . GLU A 1 140 ? 25.956 36.370 69.454 1.00 39.52 140 GLU A C 1
ATOM 1084 O O . GLU A 1 140 ? 25.450 35.353 69.912 1.00 36.67 140 GLU A O 1
ATOM 1090 N N . GLU A 1 141 ? 27.212 36.723 69.703 1.00 52.13 141 GLU A N 1
ATOM 1091 C CA . GLU A 1 141 ? 28.056 35.964 70.616 1.00 50.24 141 GLU A CA 1
ATOM 1092 C C . GLU A 1 141 ? 27.435 35.900 72.012 1.00 46.74 141 GLU A C 1
ATOM 1093 O O . GLU A 1 141 ? 27.439 34.838 72.674 1.00 43.43 141 GLU A O 1
ATOM 1099 N N . ALA A 1 142 ? 26.876 37.023 72.452 1.00 41.76 142 ALA A N 1
ATOM 1100 C CA . ALA A 1 142 ? 26.218 37.066 73.751 1.00 41.74 142 ALA A CA 1
ATOM 1101 C C . ALA A 1 142 ? 25.081 36.040 73.797 1.00 38.31 142 ALA A C 1
ATOM 1102 O O . ALA A 1 142 ? 24.871 35.354 74.810 1.00 36.12 142 ALA A O 1
ATOM 1104 N N . ARG A 1 143 ? 24.345 35.941 72.696 1.00 41.24 143 ARG A N 1
ATOM 1105 C CA . ARG A 1 143 ? 23.210 35.032 72.639 1.00 40.15 143 ARG A CA 1
ATOM 1106 C C . ARG A 1 143 ? 23.658 33.557 72.762 1.00 37.53 143 ARG A C 1
ATOM 1107 O O . ARG A 1 143 ? 22.960 32.744 73.385 1.00 36.43 143 ARG A O 1
A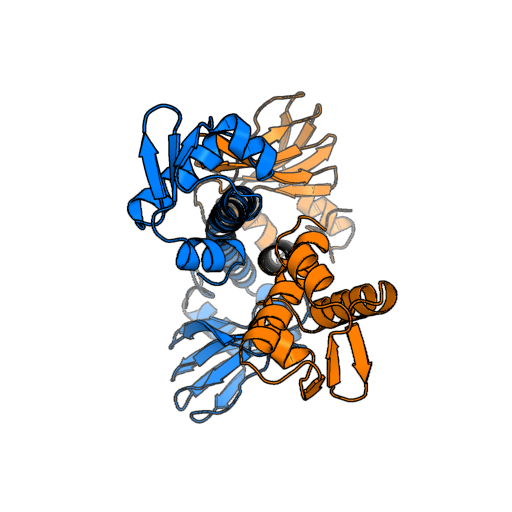TOM 1115 N N . ASN A 1 144 ? 24.816 33.214 72.192 1.00 38.90 144 ASN A N 1
ATOM 1116 C CA . ASN A 1 144 ? 25.364 31.871 72.347 1.00 36.64 144 ASN A CA 1
ATOM 1117 C C . ASN A 1 144 ? 25.751 31.629 73.813 1.00 36.48 144 ASN A C 1
ATOM 1118 O O . ASN A 1 144 ? 25.451 30.583 74.400 1.00 34.55 144 ASN A O 1
ATOM 1123 N N . ARG A 1 145 ? 26.436 32.603 74.396 1.00 40.54 145 ARG A N 1
ATOM 1124 C CA . ARG A 1 145 ? 26.983 32.439 75.723 1.00 40.44 145 ARG A CA 1
ATOM 1125 C C . ARG A 1 145 ? 25.879 32.381 76.759 1.00 39.89 145 ARG A C 1
ATOM 1126 O O . ARG A 1 145 ? 25.957 31.595 77.717 1.00 39.04 145 ARG A O 1
ATOM 1134 N N . VAL A 1 146 ? 24.836 33.183 76.570 1.00 38.41 146 VAL A N 1
ATOM 1135 C CA . VAL A 1 146 ? 23.697 33.105 77.486 1.00 38.71 146 VAL A CA 1
ATOM 1136 C C . VAL A 1 146 ? 23.018 31.730 77.367 1.00 37.69 146 VAL A C 1
ATOM 1137 O O . VAL A 1 146 ? 22.752 31.074 78.386 1.00 37.94 146 VAL A O 1
ATOM 1141 N N . ALA A 1 147 ? 22.759 31.288 76.137 1.00 38.92 147 ALA A N 1
ATOM 1142 C CA . ALA A 1 147 ? 22.191 29.957 75.923 1.00 39.92 147 ALA A CA 1
ATOM 1143 C C . ALA A 1 147 ? 23.026 28.881 76.619 1.00 39.87 147 ALA A C 1
ATOM 1144 O O . ALA A 1 147 ? 22.493 28.041 77.363 1.00 41.65 147 ALA A O 1
ATOM 1146 N N . TYR A 1 148 ? 24.334 28.929 76.388 1.00 35.17 148 TYR A N 1
ATOM 1147 C CA . TYR A 1 148 ? 25.267 28.009 77.022 1.00 37.19 148 TYR A CA 1
ATOM 1148 C C . TYR A 1 148 ? 25.168 28.012 78.564 1.00 39.69 148 TYR A C 1
ATOM 1149 O O . TYR A 1 148 ? 25.191 26.945 79.186 1.00 40.62 148 TYR A O 1
ATOM 1158 N N . ALA A 1 149 ? 25.061 29.196 79.176 1.00 34.14 149 ALA A N 1
ATOM 1159 C CA . ALA A 1 149 ? 24.965 29.265 80.642 1.00 37.83 149 ALA A CA 1
ATOM 1160 C C . ALA A 1 149 ? 23.724 28.515 81.145 1.00 40.13 149 ALA A C 1
ATOM 1161 O O . ALA A 1 149 ? 23.816 27.705 82.058 1.00 42.95 149 ALA A O 1
ATOM 1163 N N . LEU A 1 150 ? 22.569 28.801 80.537 1.00 38.46 150 LEU A N 1
ATOM 1164 C CA . LEU A 1 150 ? 21.335 28.123 80.897 1.00 40.71 150 LEU A CA 1
ATOM 1165 C C . LEU A 1 150 ? 21.462 26.627 80.623 1.00 43.06 150 LEU A C 1
ATOM 1166 O O . LEU A 1 150 ? 21.045 25.809 81.446 1.00 45.08 150 LEU A O 1
ATOM 1171 N N . LEU A 1 151 ? 22.039 26.277 79.469 1.00 35.91 151 LEU A N 1
ATOM 1172 C CA . LEU A 1 151 ? 22.271 24.875 79.130 1.00 36.04 151 LEU A CA 1
ATOM 1173 C C . LEU A 1 151 ? 23.039 24.170 80.249 1.00 40.72 151 LEU A C 1
ATOM 1174 O O . LEU A 1 151 ? 22.710 23.033 80.587 1.00 43.34 151 LEU A O 1
ATOM 1179 N N . LYS A 1 152 ? 24.040 24.837 80.830 1.00 48.63 152 LYS A N 1
ATOM 1180 C CA . LYS A 1 152 ? 24.802 24.230 81.917 1.00 54.16 152 LYS A CA 1
ATOM 1181 C C . LYS A 1 152 ? 23.954 23.962 83.161 1.00 59.68 152 LYS A C 1
ATOM 1182 O O . LYS A 1 152 ? 24.152 22.959 83.841 1.00 64.45 152 LYS A O 1
ATOM 1188 N N . LEU A 1 153 ? 23.019 24.859 83.457 1.00 42.97 153 LEU A N 1
ATOM 1189 C CA . LEU A 1 153 ? 22.152 24.690 84.616 1.00 49.45 153 LEU A CA 1
ATOM 1190 C C . LEU A 1 153 ? 21.278 23.462 84.398 1.00 51.71 153 LEU A C 1
ATOM 1191 O O . LEU A 1 153 ? 21.053 22.668 85.314 1.00 56.94 153 LEU A O 1
ATOM 1196 N N . LEU A 1 154 ? 20.821 23.304 83.163 1.00 54.02 154 LEU A N 1
ATOM 1197 C CA . LEU A 1 154 ? 19.978 22.198 82.775 1.00 55.03 154 LEU A CA 1
ATOM 1198 C C . LEU A 1 154 ? 20.736 20.870 82.911 1.00 60.08 154 LEU A C 1
ATOM 1199 O O . LEU A 1 154 ? 20.175 19.850 83.342 1.00 63.35 154 LEU A O 1
ATOM 1204 N N . ARG A 1 155 ? 22.019 20.897 82.561 1.00 60.83 155 ARG A N 1
ATOM 1205 C CA . ARG A 1 155 ? 22.848 19.707 82.612 1.00 63.30 155 ARG A CA 1
ATOM 1206 C C . ARG A 1 155 ? 23.446 19.429 83.976 1.00 70.54 155 ARG A C 1
ATOM 1207 O O . ARG A 1 155 ? 23.969 18.345 84.212 1.00 75.45 155 ARG A O 1
ATOM 1215 N N . GLN A 1 156 ? 23.382 20.411 84.870 1.00 79.20 156 GLN A N 1
ATOM 1216 C CA . GLN A 1 156 ? 23.843 20.228 86.241 1.00 82.47 156 GLN A CA 1
ATOM 1217 C C . GLN A 1 156 ? 22.704 19.672 87.094 1.00 88.07 156 GLN A C 1
ATOM 1218 O O . GLN A 1 156 ? 22.847 19.476 88.303 1.00 91.87 156 GLN A O 1
ATOM 1224 N N . GLY A 1 157 ? 21.573 19.410 86.442 1.00 70.02 157 GLY A N 1
ATOM 1225 C CA . GLY A 1 157 ? 20.449 18.767 87.096 1.00 74.35 157 GLY A CA 1
ATOM 1226 C C . GLY A 1 157 ? 19.251 19.665 87.323 1.00 74.14 157 GLY A C 1
ATOM 1227 O O . GLY A 1 157 ? 18.142 19.183 87.548 1.00 76.67 157 GLY A O 1
ATOM 1228 N N . LEU A 1 158 ? 19.469 20.973 87.264 1.00 72.36 158 LEU A N 1
ATOM 1229 C CA . LEU A 1 158 ? 18.422 21.935 87.589 1.00 70.78 158 LEU A CA 1
ATOM 1230 C C . LEU A 1 158 ? 17.400 22.070 86.455 1.00 67.31 158 LEU A C 1
ATOM 1231 O O . LEU A 1 158 ? 17.522 21.419 85.409 1.00 64.28 158 LEU A O 1
ATOM 1236 N N . GLY A 1 159 ? 16.376 22.886 86.675 1.00 64.47 159 GLY A N 1
ATOM 1237 C CA . GLY A 1 159 ? 15.388 23.149 85.646 1.00 60.99 159 GLY A CA 1
ATOM 1238 C C . GLY A 1 159 ? 14.316 22.095 85.387 1.00 61.53 159 GLY A C 1
ATOM 1239 O O . GLY A 1 159 ? 14.221 21.089 86.095 1.00 66.71 159 GLY A O 1
ATOM 1240 N N . PRO A 1 160 ? 13.506 22.312 84.338 1.00 63.48 160 PRO A N 1
ATOM 1241 C CA . PRO A 1 160 ? 13.681 23.369 83.327 1.00 57.74 160 PRO A CA 1
ATOM 1242 C C . PRO A 1 160 ? 13.317 24.786 83.794 1.00 56.43 160 PRO A C 1
ATOM 1243 O O . PRO A 1 160 ? 13.636 25.743 83.075 1.00 52.13 160 PRO A O 1
ATOM 1247 N N . LEU A 1 161 ? 12.666 24.928 84.952 1.00 59.30 161 LEU A N 1
ATOM 1248 C CA . LEU A 1 161 ? 12.385 26.273 85.478 1.00 59.15 161 LEU A CA 1
ATOM 1249 C C . LEU A 1 161 ? 13.474 26.719 86.448 1.00 60.30 161 LEU A C 1
ATOM 1250 O O . LEU A 1 161 ? 13.795 26.006 87.401 1.00 63.33 161 LEU A O 1
ATOM 1255 N N . PHE A 1 162 ? 14.059 27.890 86.194 1.00 62.35 162 PHE A N 1
ATOM 1256 C CA . PHE A 1 162 ? 15.105 28.419 87.079 1.00 64.88 162 PHE A CA 1
ATOM 1257 C C . PHE A 1 162 ? 14.660 29.637 87.873 1.00 67.50 162 PHE A C 1
ATOM 1258 O O . PHE A 1 162 ? 14.026 30.540 87.332 1.00 66.43 162 PHE A O 1
ATOM 1266 N N . GLN A 1 163 ? 14.998 29.644 89.160 1.00 62.29 163 GLN A N 1
ATOM 1267 C CA . GLN A 1 163 ? 14.947 30.854 89.970 1.00 65.13 163 GLN A CA 1
ATOM 1268 C C . GLN A 1 163 ? 16.278 31.541 89.744 1.00 61.85 163 GLN A C 1
ATOM 1269 O O . GLN A 1 163 ? 17.313 31.091 90.250 1.00 61.80 163 GLN A O 1
ATOM 1275 N N . ILE A 1 164 ? 16.262 32.610 88.953 1.00 52.62 164 ILE A N 1
ATOM 1276 C CA . ILE A 1 164 ? 17.503 33.305 88.602 1.00 51.15 164 ILE A CA 1
ATOM 1277 C C . ILE A 1 164 ? 17.295 34.752 88.141 1.00 50.46 164 ILE A C 1
ATOM 1278 O O . ILE A 1 164 ? 16.363 35.059 87.394 1.00 49.71 164 ILE A O 1
ATOM 1283 N N . ARG A 1 165 ? 18.166 35.636 88.614 1.00 55.37 165 ARG A N 1
ATOM 1284 C CA . ARG A 1 165 ? 18.129 37.043 88.241 1.00 57.76 165 ARG A CA 1
ATOM 1285 C C . ARG A 1 165 ? 19.008 37.242 87.002 1.00 51.80 165 ARG A C 1
ATOM 1286 O O . ARG A 1 165 ? 19.922 36.447 86.753 1.00 48.87 165 ARG A O 1
ATOM 1294 N N . HIS A 1 166 ? 18.741 38.306 86.241 1.00 56.76 166 HIS A N 1
ATOM 1295 C CA . HIS A 1 166 ? 19.513 38.617 85.027 1.00 53.82 166 HIS A CA 1
ATOM 1296 C C . HIS A 1 166 ? 20.995 38.807 85.310 1.00 55.20 166 HIS A C 1
ATOM 1297 O O . HIS A 1 166 ? 21.849 38.339 84.544 1.00 52.95 166 HIS A O 1
ATOM 1304 N N . HIS A 1 167 ? 21.301 39.511 86.398 1.00 50.83 167 HIS A N 1
ATOM 1305 C CA . HIS A 1 167 ? 22.694 39.705 86.775 1.00 51.33 167 HIS A CA 1
ATOM 1306 C C . HIS A 1 167 ? 23.397 38.377 87.126 1.00 49.18 167 HIS A C 1
ATOM 1307 O O . HIS A 1 167 ? 24.582 38.225 86.855 1.00 48.12 167 HIS A O 1
ATOM 1314 N N . GLU A 1 168 ? 22.686 37.420 87.711 1.00 50.58 168 GLU A N 1
ATOM 1315 C CA . GLU A 1 168 ? 23.289 36.105 87.936 1.00 52.31 168 GLU A CA 1
ATOM 1316 C C . GLU A 1 168 ? 23.682 35.451 86.593 1.00 47.40 168 GLU A C 1
ATOM 1317 O O . GLU A 1 168 ? 24.809 34.983 86.415 1.00 44.74 168 GLU A O 1
ATOM 1323 N N . LEU A 1 169 ? 22.736 35.421 85.662 1.00 52.08 169 LEU A N 1
ATOM 1324 C CA . LEU A 1 169 ? 22.993 34.934 84.309 1.00 49.46 169 LEU A CA 1
ATOM 1325 C C . LEU A 1 169 ? 24.152 35.678 83.642 1.00 49.17 169 LEU A C 1
ATOM 1326 O O . LEU A 1 169 ? 24.984 35.065 82.966 1.00 45.16 169 LEU A O 1
ATOM 1331 N N . ALA A 1 170 ? 24.195 36.997 83.826 1.00 46.59 170 ALA A N 1
ATOM 1332 C CA . ALA A 1 170 ? 25.262 37.798 83.257 1.00 47.69 170 ALA A CA 1
ATOM 1333 C C . ALA A 1 170 ? 26.652 37.378 83.757 1.00 47.63 170 ALA A C 1
ATOM 1334 O O . ALA A 1 170 ? 27.580 37.237 82.960 1.00 46.90 170 ALA A O 1
ATOM 1336 N N . ALA A 1 171 ? 26.806 37.183 85.063 1.00 48.14 171 ALA A N 1
ATOM 1337 C CA . ALA A 1 171 ? 28.027 36.577 85.582 1.00 49.09 171 ALA A CA 1
ATOM 1338 C C . ALA A 1 171 ? 28.302 35.202 84.916 1.00 44.39 171 ALA A C 1
ATOM 1339 O O . ALA A 1 171 ? 29.430 34.909 84.506 1.00 44.12 171 ALA A O 1
ATOM 1341 N N . LEU A 1 172 ? 27.290 34.348 84.828 1.00 50.55 172 LEU A N 1
ATOM 1342 C CA . LEU A 1 172 ? 27.518 33.010 84.285 1.00 49.82 172 LEU A CA 1
ATOM 1343 C C . LEU A 1 172 ? 27.947 33.075 82.815 1.00 45.20 172 LEU A C 1
ATOM 1344 O O . LEU A 1 172 ? 28.821 32.322 82.379 1.00 43.40 172 LEU A O 1
ATOM 1349 N N . ALA A 1 173 ? 27.352 33.991 82.061 1.00 50.65 173 ALA A N 1
ATOM 1350 C CA . ALA A 1 173 ? 27.627 34.060 80.635 1.00 48.57 173 ALA A CA 1
ATOM 1351 C C . ALA A 1 173 ? 28.771 35.002 80.241 1.00 49.85 173 ALA A C 1
ATOM 1352 O O . ALA A 1 173 ? 29.117 35.088 79.062 1.00 48.79 173 ALA A O 1
ATOM 1354 N N . GLY A 1 174 ? 29.371 35.696 81.202 1.00 48.20 174 GLY A N 1
ATOM 1355 C CA . GLY A 1 174 ? 30.411 36.657 80.867 1.00 47.29 174 GLY A CA 1
ATOM 1356 C C . GLY A 1 174 ? 29.889 37.801 79.998 1.00 51.13 174 GLY A C 1
ATOM 1357 O O . GLY A 1 174 ? 30.497 38.185 78.993 1.00 51.83 174 GLY A O 1
ATOM 1358 N N . THR A 1 175 ? 28.745 38.349 80.381 1.00 51.51 175 THR A N 1
ATOM 1359 C CA . THR A 1 175 ? 28.199 39.507 79.698 1.00 54.60 175 THR A CA 1
ATOM 1360 C C . THR A 1 175 ? 27.593 40.465 80.720 1.00 58.60 175 THR A C 1
ATOM 1361 O O . THR A 1 175 ? 27.701 40.247 81.924 1.00 60.23 175 THR A O 1
ATOM 1365 N N . SER A 1 176 ? 26.967 41.529 80.242 1.00 41.48 176 SER A N 1
ATOM 1366 C CA . SER A 1 176 ? 26.380 42.503 81.144 1.00 46.17 176 SER A CA 1
ATOM 1367 C C . SER A 1 176 ? 24.918 42.172 81.347 1.00 45.12 176 SER A C 1
ATOM 1368 O O . SER A 1 176 ? 24.334 41.403 80.577 1.00 42.89 176 SER A O 1
ATOM 1371 N N . ARG A 1 177 ? 24.338 42.760 82.379 1.00 52.63 177 ARG A N 1
ATOM 1372 C CA . ARG A 1 177 ? 22.947 42.534 82.736 1.00 54.49 177 ARG A CA 1
ATOM 1373 C C . ARG A 1 177 ? 22.009 43.032 81.638 1.00 51.87 177 ARG A C 1
ATOM 1374 O O . ARG A 1 177 ? 21.041 42.352 81.293 1.00 49.21 177 ARG A O 1
ATOM 1382 N N . GLU A 1 178 ? 22.274 44.231 81.124 1.00 51.62 178 GLU A N 1
ATOM 1383 C CA . GLU A 1 178 ? 21.476 44.802 80.044 1.00 51.43 178 GLU A CA 1
ATOM 1384 C C . GLU A 1 178 ? 21.463 43.901 78.800 1.00 47.88 178 GLU A C 1
ATOM 1385 O O . GLU A 1 178 ? 20.405 43.668 78.191 1.00 45.91 178 GLU A O 1
ATOM 1391 N N . THR A 1 179 ? 22.630 43.364 78.448 1.00 53.34 179 THR A N 1
ATOM 1392 C CA . THR A 1 179 ? 22.730 42.486 77.294 1.00 47.69 179 THR A CA 1
ATOM 1393 C C . THR A 1 179 ? 21.946 41.206 77.524 1.00 44.85 179 THR A C 1
ATOM 1394 O O . THR A 1 179 ? 21.266 40.718 76.590 1.00 41.60 179 THR A O 1
ATOM 1398 N N . VAL A 1 180 ? 22.041 40.660 78.745 1.00 45.86 180 VAL A N 1
ATOM 1399 C CA . VAL A 1 180 ? 21.319 39.428 79.093 1.00 42.52 180 VAL A CA 1
ATOM 1400 C C . VAL A 1 180 ? 19.821 39.640 78.952 1.00 44.31 180 VAL A C 1
ATOM 1401 O O . VAL A 1 180 ? 19.114 38.796 78.391 1.00 40.99 180 VAL A O 1
ATOM 1405 N N . SER A 1 181 ? 19.344 40.776 79.449 1.00 49.78 181 SER A N 1
ATOM 1406 C CA . SER A 1 181 ? 17.929 41.096 79.361 1.00 52.92 181 SER A CA 1
ATOM 1407 C C . SER A 1 181 ? 17.491 41.126 77.899 1.00 51.44 181 SER A C 1
ATOM 1408 O O . SER A 1 181 ? 16.436 40.596 77.531 1.00 50.68 181 SER A O 1
ATOM 1411 N N . ARG A 1 182 ? 18.323 41.723 77.059 1.00 53.85 182 ARG A N 1
ATOM 1412 C CA . ARG A 1 182 ? 18.049 41.732 75.629 1.00 52.37 182 ARG A CA 1
ATOM 1413 C C . ARG A 1 182 ? 18.113 40.328 75.010 1.00 50.75 182 ARG A C 1
ATOM 1414 O O . ARG A 1 182 ? 17.233 39.948 74.226 1.00 52.21 182 ARG A O 1
ATOM 1422 N N . VAL A 1 183 ? 19.129 39.547 75.370 1.00 46.81 183 VAL A N 1
ATOM 1423 C CA . VAL A 1 183 ? 19.243 38.195 74.847 1.00 42.72 183 VAL A CA 1
ATOM 1424 C C . VAL A 1 183 ? 18.028 37.362 75.277 1.00 43.31 183 VAL A C 1
ATOM 1425 O O . VAL A 1 183 ? 17.422 36.660 74.456 1.00 41.79 183 VAL A O 1
ATOM 1429 N N . LEU A 1 184 ? 17.672 37.443 76.562 1.00 49.22 184 LEU A N 1
ATOM 1430 C CA . LEU A 1 184 ? 16.507 36.719 77.069 1.00 49.25 184 LEU A CA 1
ATOM 1431 C C . LEU A 1 184 ? 15.207 37.101 76.362 1.00 52.85 184 LEU A C 1
ATOM 1432 O O . LEU A 1 184 ? 14.336 36.251 76.146 1.00 52.97 184 LEU A O 1
ATOM 1437 N N . HIS A 1 185 ? 15.063 38.374 76.009 1.00 53.03 185 HIS A N 1
ATOM 1438 C CA . HIS A 1 185 ? 13.848 38.805 75.327 1.00 56.45 185 HIS A CA 1
ATOM 1439 C C . HIS A 1 185 ? 13.775 38.199 73.925 1.00 55.92 185 HIS A C 1
ATOM 1440 O O . HIS A 1 185 ? 12.722 37.707 73.515 1.00 58.90 185 HIS A O 1
ATOM 1447 N N . ALA A 1 186 ? 14.892 38.224 73.200 1.00 44.71 186 ALA A N 1
ATOM 1448 C CA . ALA A 1 186 ? 14.984 37.532 71.903 1.00 44.10 186 ALA A CA 1
ATOM 1449 C C . ALA A 1 186 ? 14.720 36.007 72.005 1.00 42.66 186 ALA A C 1
ATOM 1450 O O . ALA A 1 186 ? 13.962 35.452 71.214 1.00 47.05 186 ALA A O 1
ATOM 1452 N N . LEU A 1 187 ? 15.324 35.328 72.973 1.00 48.19 187 LEU A N 1
ATOM 1453 C CA . LEU A 1 187 ? 15.098 33.883 73.097 1.00 46.89 187 LEU A CA 1
ATOM 1454 C C . LEU A 1 187 ? 13.646 33.583 73.428 1.00 49.36 187 LEU A C 1
ATOM 1455 O O . LEU A 1 187 ? 13.116 32.538 73.052 1.00 50.40 187 LEU A O 1
ATOM 1460 N N . ALA A 1 188 ? 13.008 34.506 74.143 1.00 48.37 188 ALA A N 1
ATOM 1461 C CA . ALA A 1 188 ? 11.600 34.351 74.506 1.00 52.08 188 ALA A CA 1
ATOM 1462 C C . ALA A 1 188 ? 10.704 34.506 73.277 1.00 56.17 188 ALA A C 1
ATOM 1463 O O . ALA A 1 188 ? 9.760 33.734 73.090 1.00 57.92 188 ALA A O 1
ATOM 1465 N N . GLU A 1 189 ? 11.014 35.494 72.438 1.00 62.23 189 GLU A N 1
ATOM 1466 C CA . GLU A 1 189 ? 10.297 35.667 71.172 1.00 68.62 189 GLU A CA 1
ATOM 1467 C C . GLU A 1 189 ? 10.527 34.493 70.226 1.00 68.58 189 GLU A C 1
ATOM 1468 O O . GLU A 1 189 ? 9.675 34.183 69.395 1.00 72.55 189 GLU A O 1
ATOM 1474 N N . GLU A 1 190 ? 11.684 33.849 70.360 1.00 62.40 190 GLU A N 1
ATOM 1475 C CA . GLU A 1 190 ? 12.033 32.688 69.550 1.00 60.42 190 GLU A CA 1
ATOM 1476 C C . GLU A 1 190 ? 11.329 31.448 70.072 1.00 61.13 190 GLU A C 1
ATOM 1477 O O . GLU A 1 190 ? 11.420 30.380 69.475 1.00 62.01 190 GLU A O 1
ATOM 1483 N N . GLY A 1 191 ? 10.644 31.598 71.202 1.00 61.02 191 GLY A N 1
ATOM 1484 C CA . GLY A 1 191 ? 9.956 30.492 71.842 1.00 60.92 191 GLY A CA 1
ATOM 1485 C C . GLY A 1 191 ? 10.865 29.522 72.576 1.00 56.73 191 GLY A C 1
ATOM 1486 O O . GLY A 1 191 ? 10.418 28.464 73.003 1.00 57.12 191 GLY A O 1
ATOM 1487 N N . VAL A 1 192 ? 12.135 29.885 72.732 1.00 58.72 192 VAL A N 1
ATOM 1488 C CA . VAL A 1 192 ? 13.130 29.010 73.352 1.00 54.77 192 VAL A CA 1
ATOM 1489 C C . VAL A 1 192 ? 12.994 28.995 74.870 1.00 52.50 192 VAL A C 1
ATOM 1490 O O . VAL A 1 192 ? 13.196 27.960 75.518 1.00 50.70 192 VAL A O 1
ATOM 1494 N N . VAL A 1 193 ? 12.668 30.149 75.445 1.00 51.68 193 VAL A N 1
ATOM 1495 C CA . VAL A 1 193 ? 12.448 30.231 76.886 1.00 53.55 193 VAL A CA 1
ATOM 1496 C C . VAL A 1 193 ? 11.156 30.973 77.182 1.00 58.81 193 VAL A C 1
ATOM 1497 O O . VAL A 1 193 ? 10.604 31.653 76.315 1.00 61.98 193 VAL A O 1
ATOM 1501 N N . ARG A 1 194 ? 10.679 30.845 78.413 1.00 60.83 194 ARG A N 1
ATOM 1502 C CA . ARG A 1 194 ? 9.566 31.647 78.883 1.00 65.94 194 ARG A CA 1
ATOM 1503 C C . ARG A 1 194 ? 10.016 32.362 80.155 1.00 67.53 194 ARG A C 1
ATOM 1504 O O . ARG A 1 194 ? 10.729 31.789 80.977 1.00 66.15 194 ARG A O 1
ATOM 1512 N N . LEU A 1 195 ? 9.631 33.625 80.297 1.00 63.73 195 LEU A N 1
ATOM 1513 C CA . LEU A 1 195 ? 10.107 34.440 81.403 1.00 66.88 195 LEU A CA 1
ATOM 1514 C C . LEU A 1 195 ? 8.996 34.800 82.371 1.00 74.19 195 LEU A C 1
ATOM 1515 O O . LEU A 1 195 ? 7.829 34.913 81.986 1.00 77.78 195 LEU A O 1
ATOM 1520 N N . GLY A 1 196 ? 9.379 34.995 83.628 1.00 67.94 196 GLY A N 1
ATOM 1521 C CA . GLY A 1 196 ? 8.493 35.529 84.641 1.00 73.64 196 GLY A CA 1
ATOM 1522 C C . GLY A 1 196 ? 9.326 36.258 85.678 1.00 77.11 196 GLY A C 1
ATOM 1523 O O . GLY A 1 196 ? 10.552 36.304 85.562 1.00 73.67 196 GLY A O 1
ATOM 1524 N N . PRO A 1 197 ? 8.667 36.830 86.699 1.00 80.67 197 PRO A N 1
ATOM 1525 C CA . PRO A 1 197 ? 9.361 37.537 87.780 1.00 81.49 197 PRO A CA 1
ATOM 1526 C C . PRO A 1 197 ? 10.439 36.671 88.430 1.00 78.39 197 PRO A C 1
ATOM 1527 O O . PRO A 1 197 ? 10.130 35.737 89.174 1.00 79.82 197 PRO A O 1
ATOM 1531 N N . GLY A 1 198 ? 11.696 36.984 88.125 1.00 82.47 198 GLY A N 1
ATOM 1532 C CA . GLY A 1 198 ? 12.832 36.262 88.665 1.00 78.40 198 GLY A CA 1
ATOM 1533 C C . GLY A 1 198 ? 12.974 34.837 88.161 1.00 75.23 198 GLY A C 1
ATOM 1534 O O . GLY A 1 198 ? 13.648 34.029 88.796 1.00 76.97 198 GLY A O 1
ATOM 1535 N N . THR A 1 199 ? 12.345 34.516 87.032 1.00 62.63 199 THR A N 1
ATOM 1536 C CA . THR A 1 199 ? 12.373 33.143 86.521 1.00 59.44 199 THR A CA 1
ATOM 1537 C C . THR A 1 199 ? 12.659 32.998 85.018 1.00 54.25 199 THR A C 1
ATOM 1538 O O . THR A 1 199 ? 12.182 33.770 84.186 1.00 53.32 199 THR A O 1
ATOM 1542 N N . VAL A 1 200 ? 13.425 31.975 84.675 1.00 62.52 200 VAL A N 1
ATOM 1543 C CA . VAL A 1 200 ? 13.630 31.630 83.283 1.00 56.41 200 VAL A CA 1
ATOM 1544 C C . VAL A 1 200 ? 13.331 30.150 83.069 1.00 56.86 200 VAL A C 1
ATOM 1545 O O . VAL A 1 200 ? 13.970 29.281 83.678 1.00 58.00 200 VAL A O 1
ATOM 1549 N N . GLU A 1 201 ? 12.357 29.860 82.216 1.00 58.75 201 GLU A N 1
ATOM 1550 C CA . GLU A 1 201 ? 11.988 28.484 81.959 1.00 60.14 201 GLU A CA 1
ATOM 1551 C C . GLU A 1 201 ? 12.438 28.059 80.568 1.00 57.27 201 GLU A C 1
ATOM 1552 O O . GLU A 1 201 ? 12.079 28.692 79.576 1.00 56.90 201 GLU A O 1
ATOM 1558 N N . VAL A 1 202 ? 13.218 26.985 80.487 1.00 51.21 202 VAL A N 1
ATOM 1559 C CA . VAL A 1 202 ? 13.594 26.449 79.185 1.00 49.17 202 VAL A CA 1
ATOM 1560 C C . VAL A 1 202 ? 12.420 25.680 78.583 1.00 52.02 202 VAL A C 1
ATOM 1561 O O . VAL A 1 202 ? 11.890 24.760 79.216 1.00 54.24 202 VAL A O 1
ATOM 1565 N N . ARG A 1 203 ? 12.010 26.062 77.374 1.00 52.05 203 ARG A N 1
ATOM 1566 C CA . ARG A 1 203 ? 10.900 25.390 76.698 1.00 56.01 203 ARG A CA 1
ATOM 1567 C C . ARG A 1 203 ? 11.404 24.333 75.721 1.00 56.57 203 ARG A C 1
ATOM 1568 O O . ARG A 1 203 ? 10.797 23.270 75.545 1.00 58.58 203 ARG A O 1
ATOM 1576 N N . GLU A 1 204 ? 12.525 24.649 75.081 1.00 59.51 204 GLU A N 1
ATOM 1577 C CA . GLU A 1 204 ? 13.033 23.858 73.974 1.00 61.34 204 GLU A CA 1
ATOM 1578 C C . GLU A 1 204 ? 14.509 23.569 74.177 1.00 56.56 204 GLU A C 1
ATOM 1579 O O . GLU A 1 204 ? 15.376 24.286 73.690 1.00 53.43 204 GLU A O 1
ATOM 1585 N N . ALA A 1 205 ? 14.772 22.503 74.920 1.00 47.05 205 ALA A N 1
ATOM 1586 C CA . ALA A 1 205 ? 16.118 22.166 75.354 1.00 45.64 205 ALA A CA 1
ATOM 1587 C C . ALA A 1 205 ? 17.071 21.901 74.198 1.00 47.08 205 ALA A C 1
ATOM 1588 O O . ALA A 1 205 ? 18.223 22.349 74.228 1.00 44.73 205 ALA A O 1
ATOM 1590 N N . ALA A 1 206 ? 16.597 21.183 73.181 1.00 44.16 206 ALA A N 1
ATOM 1591 C CA . ALA A 1 206 ? 17.452 20.817 72.056 1.00 48.29 206 ALA A CA 1
ATOM 1592 C C . ALA A 1 206 ? 17.836 22.051 71.240 1.00 47.20 206 ALA A C 1
ATOM 1593 O O . ALA A 1 206 ? 18.979 22.194 70.782 1.00 48.19 206 ALA A O 1
ATOM 1595 N N . LEU A 1 207 ? 16.866 22.932 71.045 1.00 58.89 207 LEU A N 1
ATOM 1596 C CA . LEU A 1 207 ? 17.092 24.174 70.323 1.00 59.00 207 LEU A CA 1
ATOM 1597 C C . LEU A 1 207 ? 18.107 25.040 71.081 1.00 53.56 207 LEU A C 1
ATOM 1598 O O . LEU A 1 207 ? 19.072 25.556 70.504 1.00 54.10 207 LEU A O 1
ATOM 1603 N N . LEU A 1 208 ? 17.869 25.179 72.380 1.00 46.64 208 LEU A N 1
ATOM 1604 C CA . LEU A 1 208 ? 18.761 25.884 73.294 1.00 42.71 208 LEU A CA 1
ATOM 1605 C C . LEU A 1 208 ? 20.198 25.391 73.157 1.00 43.71 208 LEU A C 1
ATOM 1606 O O . LEU A 1 208 ? 21.141 26.189 73.103 1.00 40.73 208 LEU A O 1
ATOM 1611 N N . GLU A 1 209 ? 20.348 24.068 73.088 1.00 47.33 209 GLU A N 1
ATOM 1612 C CA . GLU A 1 209 ? 21.650 23.434 72.941 1.00 49.32 209 GLU A CA 1
ATOM 1613 C C . GLU A 1 209 ? 22.312 23.883 71.639 1.00 50.26 209 GLU A C 1
ATOM 1614 O O . GLU A 1 209 ? 23.458 24.336 71.632 1.00 48.37 209 GLU A O 1
ATOM 1620 N N . GLU A 1 210 ? 21.581 23.772 70.539 1.00 45.46 210 GLU A N 1
ATOM 1621 C CA . GLU A 1 210 ? 22.087 24.264 69.262 1.00 48.10 210 GLU A CA 1
ATOM 1622 C C . GLU A 1 210 ? 22.510 25.741 69.338 1.00 46.48 210 GLU A C 1
ATOM 1623 O O . GLU A 1 210 ? 23.563 26.122 68.811 1.00 46.34 210 GLU A O 1
ATOM 1629 N N . ILE A 1 211 ? 21.714 26.572 70.008 1.00 42.39 211 ILE A N 1
ATOM 1630 C CA . ILE A 1 211 ? 22.057 27.993 70.088 1.00 40.38 211 ILE A CA 1
ATOM 1631 C C . ILE A 1 211 ? 23.335 28.163 70.889 1.00 36.61 211 ILE A C 1
ATOM 1632 O O . ILE A 1 211 ? 24.237 28.936 70.524 1.00 36.83 211 ILE A O 1
ATOM 1637 N N . ALA A 1 212 ? 23.418 27.395 71.966 1.00 37.72 212 ALA A N 1
ATOM 1638 C CA . ALA A 1 212 ? 24.565 27.424 72.869 1.00 36.54 212 ALA A CA 1
ATOM 1639 C C . ALA A 1 212 ? 25.885 27.108 72.157 1.00 39.61 212 ALA A C 1
ATOM 1640 O O . ALA A 1 212 ? 26.941 27.593 72.573 1.00 38.67 212 ALA A O 1
ATOM 1642 N N . PHE A 1 213 ? 25.841 26.298 71.093 1.00 39.47 213 PHE A N 1
ATOM 1643 C CA . PHE A 1 213 ? 27.078 25.986 70.379 1.00 42.42 213 PHE A CA 1
ATOM 1644 C C . PHE A 1 213 ? 27.304 26.763 69.071 1.00 43.49 213 PHE A C 1
ATOM 1645 O O . PHE A 1 213 ? 28.285 26.524 68.372 1.00 46.97 213 PHE A O 1
ATOM 1653 N N . GLY A 1 214 ? 26.410 27.700 68.759 1.00 40.43 214 GLY A N 1
ATOM 1654 C CA . GLY A 1 214 ? 26.573 28.569 67.597 1.00 43.87 214 GLY A CA 1
ATOM 1655 C C . GLY A 1 214 ? 26.028 27.959 66.318 1.00 49.75 214 GLY A C 1
ATOM 1656 O O . GLY A 1 214 ? 26.438 28.327 65.220 1.00 54.27 214 GLY A O 1
ATOM 1657 N N . LEU A 1 215 ? 25.089 27.034 66.462 1.00 53.02 215 LEU A N 1
ATOM 1658 C CA . LEU A 1 215 ? 24.584 26.286 65.323 1.00 58.54 215 LEU A CA 1
ATOM 1659 C C . LEU A 1 215 ? 23.185 26.762 64.932 1.00 59.88 215 LEU A C 1
ATOM 1660 O O . LEU A 1 215 ? 22.690 26.441 63.856 1.00 65.86 215 LEU A O 1
ATOM 1665 N N . ALA A 1 216 ? 22.556 27.535 65.813 1.00 53.12 216 ALA A N 1
ATOM 1666 C CA . ALA A 1 216 ? 21.199 27.994 65.575 1.00 55.96 216 ALA A CA 1
ATOM 1667 C C . ALA A 1 216 ? 20.969 29.352 66.231 1.00 55.07 216 ALA A C 1
ATOM 1668 O O . ALA A 1 216 ? 21.840 29.884 66.932 1.00 48.13 216 ALA A O 1
ATOM 1671 N N . GLY B 1 3 ? 56.036 58.649 62.974 1.00 130.33 3 GLY D N 1
ATOM 1672 C CA . GLY B 1 3 ? 55.681 58.923 61.593 1.00 129.23 3 GLY D CA 1
ATOM 1673 C C . GLY B 1 3 ? 54.283 58.449 61.246 1.00 124.06 3 GLY D C 1
ATOM 1674 O O . GLY B 1 3 ? 53.957 57.266 61.397 1.00 123.11 3 GLY D O 1
ATOM 1675 N N . SER B 1 4 ? 53.455 59.375 60.773 1.00 89.36 4 SER D N 1
ATOM 1676 C CA . SER B 1 4 ? 52.069 59.061 60.430 1.00 85.42 4 SER D CA 1
ATOM 1677 C C . SER B 1 4 ? 51.946 58.281 59.116 1.00 83.06 4 SER D C 1
ATOM 1678 O O . SER B 1 4 ? 52.611 58.601 58.132 1.00 81.63 4 SER D O 1
ATOM 1681 N N . PRO B 1 5 ? 51.096 57.240 59.106 1.00 82.58 5 PRO D N 1
ATOM 1682 C CA . PRO B 1 5 ? 50.853 56.436 57.896 1.00 78.04 5 PRO D CA 1
ATOM 1683 C C . PRO B 1 5 ? 50.175 57.261 56.798 1.00 75.36 5 PRO D C 1
ATOM 1684 O O . PRO B 1 5 ? 50.337 56.969 55.612 1.00 74.50 5 PRO D O 1
ATOM 1688 N N . LEU B 1 6 ? 49.448 58.300 57.210 1.00 68.27 6 LEU D N 1
ATOM 1689 C CA . LEU B 1 6 ? 48.820 59.255 56.294 1.00 65.43 6 LEU D CA 1
ATOM 1690 C C . LEU B 1 6 ? 49.832 59.885 55.355 1.00 66.29 6 LEU D C 1
ATOM 1691 O O . LEU B 1 6 ? 49.486 60.338 54.268 1.00 67.28 6 LEU D O 1
ATOM 1696 N N . PHE B 1 7 ? 51.087 59.891 55.788 1.00 58.69 7 PHE D N 1
ATOM 1697 C CA . PHE B 1 7 ? 52.178 60.561 55.093 1.00 62.07 7 PHE D CA 1
ATOM 1698 C C . PHE B 1 7 ? 53.191 59.600 54.482 1.00 65.93 7 PHE D C 1
ATOM 1699 O O . PHE B 1 7 ? 54.261 60.018 54.026 1.00 67.88 7 PHE D O 1
ATOM 1707 N N . HIS B 1 8 ? 52.857 58.315 54.485 1.00 66.24 8 HIS D N 1
ATOM 1708 C CA . HIS B 1 8 ? 53.721 57.298 53.891 1.00 71.47 8 HIS D CA 1
ATOM 1709 C C . HIS B 1 8 ? 54.001 57.565 52.404 1.00 72.61 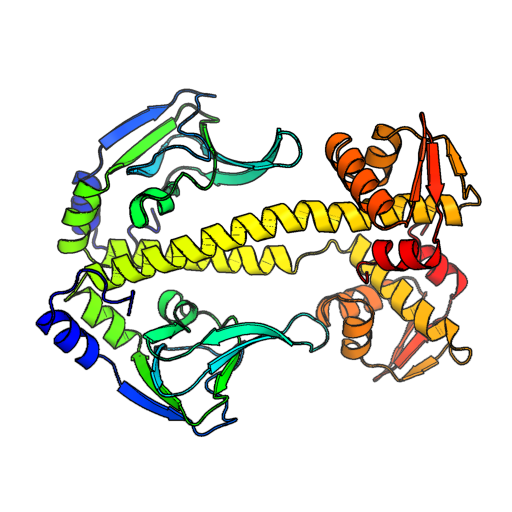8 HIS D C 1
ATOM 1710 O O . HIS B 1 8 ? 53.087 57.827 51.629 1.00 74.11 8 HIS D O 1
ATOM 1717 N N . GLY B 1 9 ? 55.273 57.530 52.022 1.00 68.35 9 GLY D N 1
ATOM 1718 C CA . GLY B 1 9 ? 55.657 57.728 50.634 1.00 72.09 9 GLY D CA 1
ATOM 1719 C C . GLY B 1 9 ? 56.081 59.138 50.276 1.00 75.53 9 GLY D C 1
ATOM 1720 O O . GLY B 1 9 ? 56.686 59.359 49.214 1.00 76.96 9 GLY D O 1
ATOM 1721 N N . LEU B 1 10 ? 55.770 60.096 51.148 1.00 73.60 10 LEU D N 1
ATOM 1722 C CA . LEU B 1 10 ? 56.073 61.492 50.857 1.00 71.87 10 LEU D CA 1
ATOM 1723 C C . LEU B 1 10 ? 57.481 61.891 51.296 1.00 75.16 10 LEU D C 1
ATOM 1724 O O . LEU B 1 10 ? 57.943 61.517 52.375 1.00 77.07 10 LEU D O 1
ATOM 1729 N N . ALA B 1 11 ? 58.151 62.668 50.456 1.00 69.49 11 ALA D N 1
ATOM 1730 C CA . ALA B 1 11 ? 59.395 63.331 50.838 1.00 75.25 11 ALA D CA 1
ATOM 1731 C C . ALA B 1 11 ? 59.198 64.260 52.066 1.00 73.08 11 ALA D C 1
ATOM 1732 O O . ALA B 1 11 ? 58.072 64.676 52.358 1.00 68.24 11 ALA D O 1
ATOM 1734 N N . PRO B 1 12 ? 60.288 64.554 52.803 1.00 71.81 12 PRO D N 1
ATOM 1735 C CA . PRO B 1 12 ? 60.242 65.429 53.992 1.00 71.39 12 PRO D CA 1
ATOM 1736 C C . PRO B 1 12 ? 59.585 66.787 53.742 1.00 68.58 12 PRO D C 1
ATOM 1737 O O . PRO B 1 12 ? 58.807 67.251 54.583 1.00 66.20 12 PRO D O 1
ATOM 1741 N N . GLU B 1 13 ? 59.903 67.392 52.599 1.00 70.29 13 GLU D N 1
ATOM 1742 C CA . GLU B 1 13 ? 59.322 68.669 52.157 1.00 69.61 13 GLU D CA 1
ATOM 1743 C C . GLU B 1 13 ? 57.817 68.528 51.918 1.00 65.78 13 GLU D C 1
ATOM 1744 O O . GLU B 1 13 ? 57.042 69.462 52.174 1.00 64.09 13 GLU D O 1
ATOM 1750 N N . GLU B 1 14 ? 57.420 67.359 51.420 1.00 68.03 14 GLU D N 1
ATOM 1751 C CA . GLU B 1 14 ? 56.030 67.080 51.076 1.00 66.16 14 GLU D CA 1
ATOM 1752 C C . GLU B 1 14 ? 55.202 66.852 52.340 1.00 61.26 14 GLU D C 1
ATOM 1753 O O . GLU B 1 14 ? 54.026 67.194 52.396 1.00 59.30 14 GLU D O 1
ATOM 1759 N N . VAL B 1 15 ? 55.813 66.264 53.356 1.00 65.59 15 VAL D N 1
ATOM 1760 C CA . VAL B 1 15 ? 55.165 66.157 54.658 1.00 65.30 15 VAL D CA 1
ATOM 1761 C C . VAL B 1 15 ? 54.915 67.561 55.246 1.00 66.05 15 VAL D C 1
ATOM 1762 O O . VAL B 1 15 ? 53.834 67.851 55.765 1.00 62.09 15 VAL D O 1
ATOM 1766 N N . ASP B 1 16 ? 55.920 68.425 55.153 1.00 80.07 16 ASP D N 1
ATOM 1767 C CA . ASP B 1 16 ? 55.793 69.797 55.619 1.00 80.16 16 ASP D CA 1
ATOM 1768 C C . ASP B 1 16 ? 54.664 70.502 54.868 1.00 77.76 16 ASP D C 1
ATOM 1769 O O . ASP B 1 16 ? 53.834 71.196 55.458 1.00 75.54 16 ASP D O 1
ATOM 1774 N N . LEU B 1 17 ? 54.635 70.289 53.561 1.00 77.85 17 LEU D N 1
ATOM 1775 C CA . LEU B 1 17 ? 53.596 70.838 52.706 1.00 79.27 17 LEU D CA 1
ATOM 1776 C C . LEU B 1 17 ? 52.210 70.400 53.176 1.00 75.06 17 LEU D C 1
ATOM 1777 O O . LEU B 1 17 ? 51.310 71.221 53.340 1.00 74.71 17 LEU D O 1
ATOM 1782 N N . ALA B 1 18 ? 52.048 69.100 53.392 1.00 65.56 18 ALA D N 1
ATOM 1783 C CA . ALA B 1 18 ? 50.765 68.550 53.824 1.00 63.04 18 ALA D CA 1
ATOM 1784 C C . ALA B 1 18 ? 50.309 69.104 55.187 1.00 59.92 18 ALA D C 1
ATOM 1785 O O . ALA B 1 18 ? 49.155 69.508 55.349 1.00 59.32 18 ALA D O 1
ATOM 1787 N N . LEU B 1 19 ? 51.224 69.156 56.151 1.00 63.47 19 LEU D N 1
ATOM 1788 C CA . LEU B 1 19 ? 50.903 69.630 57.495 1.00 66.63 19 LEU D CA 1
ATOM 1789 C C . LEU B 1 19 ? 50.379 71.068 57.542 1.00 68.46 19 LEU D C 1
ATOM 1790 O O . LEU B 1 19 ? 49.721 71.458 58.512 1.00 66.63 19 LEU D O 1
ATOM 1795 N N . SER B 1 20 ? 50.662 71.847 56.493 1.00 67.40 20 SER D N 1
ATOM 1796 C CA . SER B 1 20 ? 50.323 73.274 56.476 1.00 68.67 20 SER D CA 1
ATOM 1797 C C . SER B 1 20 ? 48.834 73.521 56.240 1.00 68.16 20 SER D C 1
ATOM 1798 O O . SER B 1 20 ? 48.348 74.644 56.424 1.00 70.20 20 SER D O 1
ATOM 1801 N N . TYR B 1 21 ? 48.119 72.470 55.828 1.00 66.54 21 TYR D N 1
ATOM 1802 C CA . TYR B 1 21 ? 46.672 72.555 55.620 1.00 66.16 21 TYR D CA 1
ATOM 1803 C C . TYR B 1 21 ? 45.867 72.320 56.922 1.00 63.77 21 TYR D C 1
ATOM 1804 O O . TYR B 1 21 ? 44.649 72.528 56.972 1.00 61.81 21 TYR D O 1
ATOM 1813 N N . PHE B 1 22 ? 46.566 71.892 57.971 1.00 61.47 22 PHE D N 1
ATOM 1814 C CA . PHE B 1 22 ? 45.931 71.491 59.223 1.00 62.79 22 PHE D CA 1
ATOM 1815 C C . PHE B 1 22 ? 45.698 72.672 60.183 1.00 66.00 22 PHE D C 1
ATOM 1816 O O . PHE B 1 22 ? 46.331 73.727 60.071 1.00 66.44 22 PHE D O 1
ATOM 1824 N N . GLN B 1 23 ? 44.770 72.481 61.113 1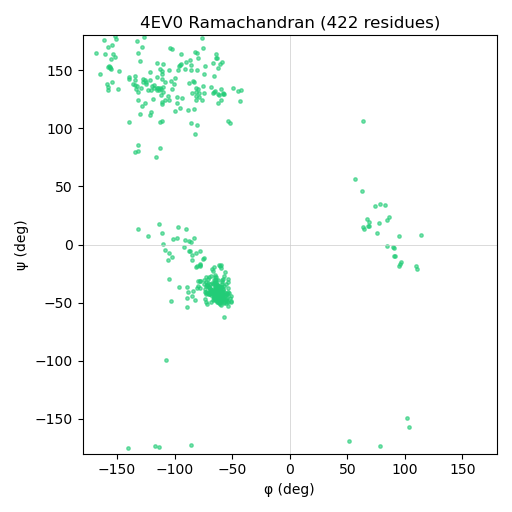.00 69.60 23 GLN D N 1
ATOM 1825 C CA . GLN B 1 23 ? 44.460 73.480 62.123 1.00 70.53 23 GLN D CA 1
ATOM 1826 C C . GLN B 1 23 ? 44.594 72.818 63.484 1.00 71.20 23 GLN D C 1
ATOM 1827 O O . GLN B 1 23 ? 44.240 71.643 63.656 1.00 68.72 23 GLN D O 1
ATOM 1833 N N . ARG B 1 24 ? 45.128 73.564 64.442 1.00 86.28 24 ARG D N 1
ATOM 1834 C CA . ARG B 1 24 ? 45.339 73.042 65.781 1.00 86.34 24 ARG D CA 1
ATOM 1835 C C . ARG B 1 24 ? 44.042 73.095 66.594 1.00 85.40 24 ARG D C 1
ATOM 1836 O O . ARG B 1 24 ? 43.354 74.105 66.600 1.00 88.22 24 ARG D O 1
ATOM 1844 N N . ARG B 1 25 ? 43.700 71.987 67.247 1.00 66.37 25 ARG D N 1
ATOM 1845 C CA . ARG B 1 25 ? 42.553 71.927 68.155 1.00 67.05 25 ARG D CA 1
ATOM 1846 C C . ARG B 1 25 ? 42.973 71.198 69.440 1.00 69.33 25 ARG D C 1
ATOM 1847 O O . ARG B 1 25 ? 43.681 70.189 69.382 1.00 66.58 25 ARG D O 1
ATOM 1855 N N . LEU B 1 26 ? 42.549 71.720 70.592 1.00 82.26 26 LEU D N 1
ATOM 1856 C CA . LEU B 1 26 ? 42.953 71.165 71.888 1.00 82.09 26 LEU D CA 1
ATOM 1857 C C . LEU B 1 26 ? 41.785 70.572 72.675 1.00 82.97 26 LEU D C 1
ATOM 1858 O O . LEU B 1 26 ? 40.728 71.199 72.802 1.00 82.29 26 LEU D O 1
ATOM 1863 N N . TYR B 1 27 ? 41.984 69.360 73.200 1.00 73.60 27 TYR D N 1
ATOM 1864 C CA . TYR B 1 27 ? 40.981 68.700 74.044 1.00 73.04 27 TYR D CA 1
ATOM 1865 C C . TYR B 1 27 ? 41.591 68.178 75.338 1.00 77.76 27 TYR D C 1
ATOM 1866 O O . TYR B 1 27 ? 42.393 67.238 75.311 1.00 78.12 27 TYR D O 1
ATOM 1875 N N . PRO B 1 28 ? 41.207 68.784 76.475 1.00 69.40 28 PRO D N 1
ATOM 1876 C CA . PRO B 1 28 ? 41.640 68.395 77.830 1.00 72.32 28 PRO D CA 1
ATOM 1877 C C . PRO B 1 28 ? 41.155 66.994 78.195 1.00 71.68 28 PRO D C 1
ATOM 1878 O O . PRO B 1 28 ? 40.203 66.512 77.574 1.00 68.47 28 PRO D O 1
ATOM 1882 N N . GLN B 1 29 ? 41.795 66.368 79.186 1.00 89.86 29 GLN D N 1
ATOM 1883 C CA . GLN B 1 29 ? 41.395 65.053 79.708 1.00 90.24 29 GLN D CA 1
ATOM 1884 C C . GLN B 1 29 ? 39.888 64.899 79.909 1.00 89.06 29 GLN D C 1
ATOM 1885 O O . GLN B 1 29 ? 39.267 65.684 80.632 1.00 88.96 29 GLN D O 1
ATOM 1891 N N . GLY B 1 30 ? 39.310 63.881 79.275 1.00 77.85 30 GLY D N 1
ATOM 1892 C CA . GLY B 1 30 ? 37.912 63.547 79.484 1.00 76.71 30 GLY D CA 1
ATOM 1893 C C . GLY B 1 30 ? 36.914 64.332 78.650 1.00 77.17 30 GLY D C 1
ATOM 1894 O O . GLY B 1 30 ? 35.711 64.092 78.762 1.00 77.26 30 GLY D O 1
ATOM 1895 N N . LYS B 1 31 ? 37.391 65.267 77.825 1.00 73.73 31 LYS D N 1
ATOM 1896 C CA . LYS B 1 31 ? 36.490 66.031 76.961 1.00 73.83 31 LYS D CA 1
ATOM 1897 C C . LYS B 1 31 ? 36.138 65.238 75.711 1.00 69.98 31 LYS D C 1
ATOM 1898 O O . LYS B 1 31 ? 37.012 64.632 75.083 1.00 66.46 31 LYS D O 1
ATOM 1904 N N . PRO B 1 32 ? 34.845 65.228 75.358 1.00 82.62 32 PRO D N 1
ATOM 1905 C CA . PRO B 1 32 ? 34.377 64.620 74.111 1.00 78.99 32 PRO D CA 1
ATOM 1906 C C . PRO B 1 32 ? 34.877 65.439 72.935 1.00 77.45 32 PRO D C 1
ATOM 1907 O O . PRO B 1 32 ? 34.820 66.669 72.973 1.00 79.09 32 PRO D O 1
ATOM 1911 N N . ILE B 1 33 ? 35.382 64.761 71.912 1.00 60.08 33 ILE D N 1
ATOM 1912 C CA . ILE B 1 33 ? 35.849 65.429 70.716 1.00 57.51 33 ILE D CA 1
ATOM 1913 C C . ILE B 1 33 ? 34.656 65.553 69.763 1.00 58.04 33 ILE D C 1
ATOM 1914 O O . ILE B 1 33 ? 34.317 66.661 69.317 1.00 59.03 33 ILE D O 1
ATOM 1919 N N . PHE B 1 34 ? 34.008 64.422 69.487 1.00 56.51 34 PHE D N 1
ATOM 1920 C CA . PHE B 1 34 ? 32.688 64.399 68.846 1.00 55.98 34 PHE D CA 1
ATOM 1921 C C . PHE B 1 34 ? 31.944 63.117 69.229 1.00 56.85 34 PHE D C 1
ATOM 1922 O O . PHE B 1 34 ? 32.521 62.205 69.836 1.00 54.71 34 PHE D O 1
ATOM 1930 N N . TYR B 1 35 ? 30.670 63.055 68.846 1.00 75.70 35 TYR D N 1
ATOM 1931 C CA . TYR B 1 35 ? 29.815 61.909 69.134 1.00 75.94 35 TYR D CA 1
ATOM 1932 C C . TYR B 1 35 ? 29.361 61.179 67.878 1.00 75.13 35 TYR D C 1
ATOM 1933 O O . TYR B 1 35 ? 29.323 61.752 66.792 1.00 75.62 35 TYR D O 1
ATOM 1942 N N . GLN B 1 36 ? 29.027 59.903 68.045 1.00 56.87 36 GLN D N 1
ATOM 1943 C CA . GLN B 1 36 ? 28.418 59.097 66.995 1.00 59.58 36 GLN D CA 1
ATOM 1944 C C . GLN B 1 36 ? 27.103 59.762 66.607 1.00 62.37 36 GLN D C 1
ATOM 1945 O O . GLN B 1 36 ? 26.329 60.159 67.482 1.00 64.74 36 GLN D O 1
ATOM 1951 N N . GLY B 1 37 ? 26.858 59.901 65.307 1.00 61.82 37 GLY D N 1
ATOM 1952 C CA . GLY B 1 37 ? 25.667 60.584 64.826 1.00 66.55 37 GLY D CA 1
ATOM 1953 C C . GLY B 1 37 ? 25.821 62.086 64.611 1.00 67.59 37 GLY D C 1
ATOM 1954 O O . GLY B 1 37 ? 24.882 62.758 64.177 1.00 72.05 37 GLY D O 1
ATOM 1955 N N . ASP B 1 38 ? 26.994 62.625 64.928 1.00 64.56 38 ASP D N 1
ATOM 1956 C CA . ASP B 1 38 ? 27.244 64.049 64.750 1.00 65.11 38 ASP D CA 1
ATOM 1957 C C . ASP B 1 38 ? 27.581 64.386 63.284 1.00 66.93 38 ASP D C 1
ATOM 1958 O O . ASP B 1 38 ? 28.130 63.554 62.547 1.00 63.78 38 ASP D O 1
ATOM 1963 N N . LEU B 1 39 ? 27.240 65.606 62.867 1.00 76.50 39 LEU D N 1
ATOM 1964 C CA . LEU B 1 39 ? 27.680 66.119 61.574 1.00 75.32 39 LEU D CA 1
ATOM 1965 C C . LEU B 1 39 ? 29.190 66.288 61.657 1.00 71.91 39 LEU D C 1
ATOM 1966 O O . LEU B 1 39 ? 29.688 66.879 62.612 1.00 69.70 39 LEU D O 1
ATOM 1971 N N . GLY B 1 40 ? 29.923 65.764 60.680 1.00 69.42 40 GLY D N 1
ATOM 1972 C CA . GLY B 1 40 ? 31.373 65.874 60.699 1.00 67.71 40 GLY D CA 1
ATOM 1973 C C . GLY B 1 40 ? 31.953 66.502 59.444 1.00 68.56 40 GLY D C 1
ATOM 1974 O O . GLY B 1 40 ? 31.528 66.189 58.327 1.00 69.74 40 GLY D O 1
ATOM 1975 N N . GLN B 1 41 ? 32.934 67.381 59.617 1.00 88.69 41 GLN D N 1
ATOM 1976 C CA . GLN B 1 41 ? 33.524 68.058 58.470 1.00 92.38 41 GLN D CA 1
ATOM 1977 C C . GLN B 1 41 ? 35.049 68.036 58.474 1.00 88.61 41 GLN D C 1
ATOM 1978 O O . GLN B 1 41 ? 35.684 68.746 57.697 1.00 90.26 41 GLN D O 1
ATOM 1984 N N . ALA B 1 42 ? 35.631 67.203 59.332 1.00 63.87 42 ALA D N 1
ATOM 1985 C CA . ALA B 1 42 ? 37.086 67.145 59.461 1.00 61.59 42 ALA D CA 1
ATOM 1986 C C . ALA B 1 42 ? 37.598 65.808 59.993 1.00 58.22 42 ALA D C 1
ATOM 1987 O O . ALA B 1 42 ? 36.905 65.115 60.756 1.00 55.46 42 ALA D O 1
ATOM 1989 N N . LEU B 1 43 ? 38.819 65.455 59.594 1.00 62.77 43 LEU D N 1
ATOM 1990 C CA . LEU B 1 43 ? 39.523 64.332 60.213 1.00 60.42 43 LEU D CA 1
ATOM 1991 C C . LEU B 1 43 ? 40.581 64.891 61.147 1.00 60.76 43 LEU D C 1
ATOM 1992 O O . LEU B 1 43 ? 40.875 66.085 61.112 1.00 63.13 43 LEU D O 1
ATOM 1997 N N . TYR B 1 44 ? 41.168 64.034 61.969 1.00 61.10 44 TYR D N 1
ATOM 1998 C CA . TYR B 1 44 ? 42.148 64.483 62.942 1.00 62.32 44 TYR D CA 1
ATOM 1999 C C . TYR B 1 44 ? 43.356 63.557 62.993 1.00 62.36 44 TYR D C 1
ATOM 2000 O O . TYR B 1 44 ? 43.224 62.327 62.953 1.00 62.84 44 TYR D O 1
ATOM 2009 N N . LEU B 1 45 ? 44.530 64.170 63.082 1.00 64.53 45 LEU D N 1
ATOM 2010 C CA . LEU B 1 45 ? 45.751 63.486 63.477 1.00 67.23 45 LEU D CA 1
ATOM 2011 C C . LEU B 1 45 ? 45.985 63.794 64.946 1.00 71.03 45 LEU D C 1
ATOM 2012 O O . LEU B 1 45 ? 45.705 64.904 65.400 1.00 69.98 45 LEU D O 1
ATOM 2017 N N . VAL B 1 46 ? 46.487 62.819 65.697 1.00 63.36 46 VAL D N 1
ATOM 2018 C CA . VAL B 1 46 ? 46.853 63.061 67.090 1.00 66.11 46 VAL D CA 1
ATOM 2019 C C . VAL B 1 46 ? 48.295 63.553 67.159 1.00 70.27 46 VAL D C 1
ATOM 2020 O O . VAL B 1 46 ? 49.222 62.841 66.768 1.00 72.28 46 VAL D O 1
ATOM 2024 N N . ALA B 1 47 ? 48.477 64.786 67.623 1.00 63.17 47 ALA D N 1
ATOM 2025 C CA . ALA B 1 47 ? 49.813 65.339 67.815 1.00 68.03 47 ALA D CA 1
ATOM 2026 C C . ALA B 1 47 ? 50.399 64.920 69.175 1.00 73.26 47 ALA D C 1
ATOM 2027 O O . ALA B 1 47 ? 51.588 64.604 69.285 1.00 77.36 47 ALA D O 1
ATOM 2029 N N . SER B 1 48 ? 49.555 64.921 70.203 1.00 69.59 48 SER D N 1
ATOM 2030 C CA . SER B 1 48 ? 49.952 64.480 71.534 1.00 73.51 48 SER D CA 1
ATOM 2031 C C . SER B 1 48 ? 48.711 64.084 72.329 1.00 71.68 48 SER D C 1
ATOM 2032 O O . SER B 1 48 ? 47.625 64.605 72.080 1.00 67.35 48 SER D O 1
ATOM 2035 N N . GLY B 1 49 ? 48.874 63.172 73.287 1.00 74.82 49 GLY D N 1
ATOM 2036 C CA . GLY B 1 49 ? 47.765 62.734 74.113 1.00 72.02 49 GLY D CA 1
ATOM 2037 C C . GLY B 1 49 ? 47.253 61.369 73.692 1.00 73.56 49 GLY D C 1
ATOM 2038 O O . GLY B 1 49 ? 47.972 60.589 73.060 1.00 74.36 49 GLY D O 1
ATOM 2039 N N . LYS B 1 50 ? 46.000 61.085 74.032 1.00 72.37 50 LYS D N 1
ATOM 2040 C CA . LYS B 1 50 ? 45.404 59.787 73.754 1.00 68.53 50 LYS D CA 1
ATOM 2041 C C . LYS B 1 50 ? 43.903 59.927 73.512 1.00 65.80 50 LYS D C 1
ATOM 2042 O O . LYS B 1 50 ? 43.192 60.607 74.266 1.00 66.75 50 LYS D O 1
ATOM 2048 N N . VAL B 1 51 ? 43.421 59.272 72.462 1.00 62.85 51 VAL D N 1
ATOM 2049 C CA . VAL B 1 51 ? 42.013 59.355 72.108 1.00 60.27 51 VAL D CA 1
ATOM 2050 C C . VAL B 1 51 ? 41.354 57.981 72.136 1.00 58.34 51 VAL D C 1
ATOM 2051 O O . VAL B 1 51 ? 41.935 57.017 71.672 1.00 58.32 51 VAL D O 1
ATOM 2055 N N . ARG B 1 52 ? 40.151 57.881 72.692 1.00 61.05 52 ARG D N 1
ATOM 2056 C CA . ARG B 1 52 ? 39.404 56.636 72.591 1.00 59.30 52 ARG D CA 1
ATOM 2057 C C . ARG B 1 52 ? 38.187 56.767 71.677 1.00 58.76 52 ARG D C 1
ATOM 2058 O O . ARG B 1 52 ? 37.396 57.710 71.803 1.00 59.65 52 ARG D O 1
ATOM 2066 N N . LEU B 1 53 ? 38.055 55.808 70.764 1.00 62.68 53 LEU D N 1
ATOM 2067 C CA . LEU B 1 53 ? 36.888 55.675 69.901 1.00 60.37 53 LEU D CA 1
ATOM 2068 C C . LEU B 1 53 ? 35.981 54.542 70.379 1.00 60.53 53 LEU D C 1
ATOM 2069 O O . LEU B 1 53 ? 36.460 53.483 70.789 1.00 61.08 53 LEU D O 1
ATOM 2074 N N . PHE B 1 54 ? 34.672 54.765 70.310 1.00 51.10 54 PHE D N 1
ATOM 2075 C CA . PHE B 1 54 ? 33.698 53.755 70.716 1.00 52.99 54 PHE D CA 1
ATOM 2076 C C . PHE B 1 54 ? 32.344 53.988 70.061 1.00 53.37 54 PHE D C 1
ATOM 2077 O O . PHE B 1 54 ? 31.992 55.110 69.708 1.00 53.58 54 PHE D O 1
ATOM 2085 N N . ARG B 1 55 ? 31.592 52.910 69.908 1.00 52.37 55 ARG D N 1
ATOM 2086 C CA . ARG B 1 55 ? 30.237 52.965 69.396 1.00 54.23 55 ARG D CA 1
ATOM 2087 C C . ARG B 1 55 ? 29.299 52.646 70.541 1.00 57.77 55 ARG D C 1
ATOM 2088 O O . ARG B 1 55 ? 29.683 51.970 71.502 1.00 58.74 55 ARG D O 1
ATOM 2096 N N . THR B 1 56 ? 28.064 53.114 70.444 1.00 58.14 56 THR D N 1
ATOM 2097 C CA . THR B 1 56 ? 27.091 52.865 71.498 1.00 62.20 56 THR D CA 1
ATOM 2098 C C . THR B 1 56 ? 25.931 52.048 70.939 1.00 64.67 56 THR D C 1
ATOM 2099 O O . THR B 1 56 ? 25.431 52.326 69.849 1.00 65.02 56 THR D O 1
ATOM 2103 N N . HIS B 1 57 ? 25.532 51.027 71.688 1.00 69.01 57 HIS D N 1
ATOM 2104 C CA . HIS B 1 57 ? 24.435 50.152 71.301 1.00 72.29 57 HIS D CA 1
ATOM 2105 C C . HIS B 1 57 ? 23.905 49.389 72.533 1.00 74.67 57 HIS D C 1
ATOM 2106 O O . HIS B 1 57 ? 24.442 49.524 73.638 1.00 74.02 57 HIS D O 1
ATOM 2113 N N . LEU B 1 58 ? 22.841 48.615 72.340 1.00 65.22 58 LEU D N 1
ATOM 2114 C CA . LEU B 1 58 ? 22.307 47.721 73.375 1.00 67.85 58 LEU D CA 1
ATOM 2115 C C . LEU B 1 58 ? 21.937 48.422 74.696 1.00 69.62 58 LEU D C 1
ATOM 2116 O O . LEU B 1 58 ? 22.420 48.052 75.767 1.00 68.57 58 LEU D O 1
ATOM 2121 N N . GLY B 1 59 ? 21.063 49.420 74.611 1.00 83.49 59 GLY D N 1
ATOM 2122 C CA . GLY B 1 59 ? 20.594 50.103 75.798 1.00 85.27 59 GLY D CA 1
ATOM 2123 C C . GLY B 1 59 ? 21.653 51.017 76.373 1.00 84.44 59 GLY D C 1
ATOM 2124 O O . GLY B 1 59 ? 21.744 51.188 77.593 1.00 85.18 59 GLY D O 1
ATOM 2125 N N . GLY B 1 60 ? 22.459 51.597 75.485 1.00 69.51 60 GLY D N 1
ATOM 2126 C CA . GLY B 1 60 ? 23.482 52.555 75.868 1.00 65.43 60 GLY D CA 1
ATOM 2127 C C . GLY B 1 60 ? 24.790 51.956 76.352 1.00 63.43 60 GLY D C 1
ATOM 2128 O O . GLY B 1 60 ? 25.440 52.514 77.228 1.00 65.50 60 GLY D O 1
ATOM 2129 N N . GLN B 1 61 ? 25.190 50.818 75.797 1.00 58.97 61 GLN D N 1
ATOM 2130 C CA . GLN B 1 61 ? 26.460 50.224 76.196 1.00 56.86 61 GLN D CA 1
ATOM 2131 C C . GLN B 1 61 ? 27.528 50.621 75.199 1.00 55.10 61 GLN D C 1
ATOM 2132 O O . GLN B 1 61 ? 27.234 50.868 74.024 1.00 54.84 61 GLN D O 1
ATOM 2138 N N . GLU B 1 62 ? 28.770 50.713 75.651 1.00 68.88 62 GLU D N 1
ATOM 2139 C CA . GLU B 1 62 ? 29.801 51.109 74.715 1.00 65.81 62 GLU D CA 1
ATOM 2140 C C . GLU B 1 62 ? 30.822 50.033 74.373 1.00 65.65 62 GLU D C 1
ATOM 2141 O O . GLU B 1 62 ? 31.328 49.313 75.230 1.00 66.54 62 GLU D O 1
ATOM 2147 N N . ARG B 1 63 ? 31.083 49.928 73.080 1.00 69.77 63 ARG D N 1
ATOM 2148 C CA . ARG B 1 63 ? 32.050 48.983 72.566 1.00 66.91 63 ARG D CA 1
ATOM 2149 C C . ARG B 1 63 ? 33.239 49.765 72.033 1.00 64.78 63 ARG D C 1
ATOM 2150 O O . ARG B 1 63 ? 33.142 50.404 70.991 1.00 63.09 63 ARG D O 1
ATOM 2158 N N . THR B 1 64 ? 34.347 49.732 72.766 1.00 61.35 64 THR D N 1
ATOM 2159 C CA . THR B 1 64 ? 35.553 50.450 72.375 1.00 60.49 64 THR D CA 1
ATOM 2160 C C . THR B 1 64 ? 36.139 49.897 71.095 1.00 59.56 64 THR D C 1
ATOM 2161 O O . THR B 1 64 ? 36.285 48.679 70.957 1.00 61.15 64 THR D O 1
ATOM 2165 N N . LEU B 1 65 ? 36.471 50.777 70.156 1.00 59.54 65 LEU D N 1
ATOM 2166 C CA . LEU B 1 65 ? 37.041 50.340 68.884 1.00 57.39 65 LEU D CA 1
ATOM 2167 C C . LEU B 1 65 ? 38.543 50.601 68.781 1.00 58.38 65 LEU D C 1
ATOM 2168 O O . LEU B 1 65 ? 39.244 49.874 68.082 1.00 57.11 65 LEU D O 1
ATOM 2173 N N . ALA B 1 66 ? 39.037 51.643 69.451 1.00 54.16 66 ALA D N 1
ATOM 2174 C CA . ALA B 1 66 ? 40.454 51.986 69.346 1.00 55.44 66 ALA D CA 1
ATOM 2175 C C . ALA B 1 66 ? 40.933 52.940 70.419 1.00 58.02 66 ALA D C 1
ATOM 2176 O O . ALA B 1 66 ? 40.192 53.803 70.868 1.00 57.25 66 ALA D O 1
ATOM 2178 N N . LEU B 1 67 ? 42.190 52.767 70.811 1.00 65.36 67 LEU D N 1
ATOM 2179 C CA . LEU B 1 67 ? 42.928 53.766 71.567 1.00 68.84 67 LEU D CA 1
ATOM 2180 C C . LEU B 1 67 ? 44.009 54.325 70.658 1.00 70.19 67 LEU D C 1
ATOM 2181 O O . LEU B 1 67 ? 44.852 53.589 70.148 1.00 72.21 67 LEU D O 1
ATOM 2186 N N . LEU B 1 68 ? 43.978 55.629 70.437 1.00 64.85 68 LEU D N 1
ATOM 2187 C CA . LEU B 1 68 ? 44.893 56.236 69.484 1.00 64.61 68 LEU D CA 1
ATOM 2188 C C . LEU B 1 68 ? 45.867 57.151 70.186 1.00 68.70 68 LEU D C 1
ATOM 2189 O O . LEU B 1 68 ? 45.476 57.971 71.027 1.00 70.32 68 LEU D O 1
ATOM 2194 N N . GLY B 1 69 ? 47.140 57.003 69.840 1.00 59.22 69 GLY D N 1
ATOM 2195 C CA . GLY B 1 69 ? 48.167 57.893 70.345 1.00 62.92 69 GLY D CA 1
ATOM 2196 C C . GLY B 1 69 ? 48.722 58.711 69.202 1.00 64.20 69 GLY D C 1
ATOM 2197 O O . GLY B 1 69 ? 48.201 58.628 68.087 1.00 59.01 69 GLY D O 1
ATOM 2198 N N . PRO B 1 70 ? 49.777 59.501 69.479 1.00 76.83 70 PRO D N 1
ATOM 2199 C CA . PRO B 1 70 ? 50.482 60.348 68.508 1.00 76.84 70 PRO D CA 1
ATOM 2200 C C . PRO B 1 70 ? 50.726 59.687 67.145 1.00 74.41 70 PRO D C 1
ATOM 2201 O O . PRO B 1 70 ? 51.156 58.527 67.063 1.00 75.07 70 PRO D O 1
ATOM 2205 N N . GLY B 1 71 ? 50.426 60.435 66.084 1.00 76.52 71 GLY D N 1
ATOM 2206 C CA . GLY B 1 71 ? 50.661 59.987 64.728 1.00 73.81 71 GLY D CA 1
ATOM 2207 C C . GLY B 1 71 ? 49.484 59.257 64.119 1.00 71.20 71 GLY D C 1
ATOM 2208 O O . GLY B 1 71 ? 49.474 58.974 62.916 1.00 71.15 71 GLY D O 1
ATOM 2209 N N . GLU B 1 72 ? 48.490 58.943 64.939 1.00 76.36 72 GLU D N 1
ATOM 2210 C CA . GLU B 1 72 ? 47.367 58.141 64.477 1.00 73.06 72 GLU D CA 1
ATOM 2211 C C . GLU B 1 72 ? 46.189 59.008 64.048 1.00 69.39 72 GLU D C 1
ATOM 2212 O O . GLU B 1 72 ? 46.027 60.131 64.526 1.00 69.99 72 GLU D O 1
ATOM 2218 N N . LEU B 1 73 ? 45.365 58.466 63.157 1.00 71.32 73 LEU D N 1
ATOM 2219 C CA . LEU B 1 73 ? 44.314 59.217 62.488 1.00 67.29 73 LEU D CA 1
ATOM 2220 C C . LEU B 1 73 ? 42.901 58.738 62.842 1.00 66.37 73 LEU D C 1
ATOM 2221 O O . LEU B 1 73 ? 42.677 57.541 63.018 1.00 69.32 73 LEU D O 1
ATOM 2226 N N . PHE B 1 74 ? 41.950 59.671 62.933 1.00 54.63 74 PHE D N 1
ATOM 2227 C CA . PHE B 1 74 ? 40.528 59.317 63.059 1.00 52.76 74 PHE D CA 1
ATOM 2228 C C . PHE B 1 74 ? 39.588 60.380 62.485 1.00 53.65 74 PHE D C 1
ATOM 2229 O O . PHE B 1 74 ? 39.980 61.532 62.312 1.00 53.39 74 PHE D O 1
ATOM 2237 N N . GLY B 1 75 ? 38.347 59.980 62.210 1.00 58.70 75 GLY D N 1
ATOM 2238 C CA . GLY B 1 75 ? 37.319 60.885 61.729 1.00 59.43 75 GLY D CA 1
ATOM 2239 C C . GLY B 1 75 ? 37.343 61.107 60.224 1.00 62.28 75 GLY D C 1
ATOM 2240 O O . GLY B 1 75 ? 36.815 62.107 59.710 1.00 62.66 75 GLY D O 1
ATOM 2241 N N . GLU B 1 76 ? 37.949 60.168 59.505 1.00 67.23 76 GLU D N 1
ATOM 2242 C CA . GLU B 1 76 ? 38.119 60.314 58.060 1.00 67.45 76 GLU D CA 1
ATOM 2243 C C . GLU B 1 76 ? 36.859 59.943 57.266 1.00 70.45 76 GLU D C 1
ATOM 2244 O O . GLU B 1 76 ? 36.708 60.329 56.115 1.00 73.03 76 GLU D O 1
ATOM 2250 N N . MET B 1 77 ? 35.942 59.214 57.884 1.00 64.03 77 MET D N 1
ATOM 2251 C CA . MET B 1 77 ? 34.763 58.750 57.164 1.00 67.10 77 MET D CA 1
ATOM 2252 C C . MET B 1 77 ? 33.768 59.883 56.881 1.00 69.36 77 MET D C 1
ATOM 2253 O O . MET B 1 77 ? 33.332 60.051 55.745 1.00 69.94 77 MET D O 1
ATOM 2258 N N . SER B 1 78 ? 33.429 60.669 57.901 1.00 60.91 78 SER D N 1
ATOM 2259 C CA . SER B 1 78 ? 32.536 61.806 57.706 1.00 63.71 78 SER D CA 1
ATOM 2260 C C . SER B 1 78 ? 33.194 62.831 56.789 1.00 64.09 78 SER D C 1
ATOM 2261 O O . SER B 1 78 ? 32.526 63.472 55.979 1.00 65.91 78 SER D O 1
ATOM 2264 N N . LEU B 1 79 ? 34.513 62.952 56.901 1.00 71.11 79 LEU D N 1
ATOM 2265 C CA . LEU B 1 79 ? 35.275 63.791 55.985 1.00 73.00 79 LEU D CA 1
ATOM 2266 C C . LEU B 1 79 ? 35.078 63.380 54.521 1.00 75.01 79 LEU D C 1
ATOM 2267 O O . LEU B 1 79 ? 34.937 64.221 53.632 1.00 78.50 79 LEU D O 1
ATOM 2272 N N . LEU B 1 80 ? 35.059 62.075 54.289 1.00 57.17 80 LEU D N 1
ATOM 2273 C CA . LEU B 1 80 ? 35.008 61.535 52.943 1.00 57.60 80 LEU D CA 1
ATOM 2274 C C . LEU B 1 80 ? 33.607 61.501 52.356 1.00 61.21 80 LEU D C 1
ATOM 2275 O O . LEU B 1 80 ? 33.411 61.937 51.224 1.00 65.63 80 LEU D O 1
ATOM 2280 N N . ASP B 1 81 ? 32.637 60.994 53.117 1.00 65.68 81 ASP D N 1
ATOM 2281 C CA . ASP B 1 81 ? 31.291 60.749 52.580 1.00 70.71 81 ASP D CA 1
ATOM 2282 C C . ASP B 1 81 ? 30.205 61.706 53.089 1.00 71.57 81 ASP D C 1
ATOM 2283 O O . ASP B 1 81 ? 29.052 61.633 52.652 1.00 74.65 81 ASP D O 1
ATOM 2288 N N . GLU B 1 82 ? 30.584 62.582 54.019 1.00 64.68 82 GLU D N 1
ATOM 2289 C CA . GLU B 1 82 ? 29.664 63.549 54.633 1.00 67.99 82 GLU D CA 1
ATOM 2290 C C . GLU B 1 82 ? 28.547 62.865 55.432 1.00 68.72 82 GLU D C 1
ATOM 2291 O O . GLU B 1 82 ? 27.543 63.491 55.764 1.00 71.52 82 GLU D O 1
ATOM 2297 N N . GLY B 1 83 ? 28.720 61.576 55.733 1.00 58.57 83 GLY D N 1
ATOM 2298 C CA . GLY B 1 83 ? 27.797 60.861 56.602 1.00 57.00 83 GLY D CA 1
ATOM 2299 C C . GLY B 1 83 ? 28.027 61.252 58.057 1.00 54.60 83 GLY D C 1
ATOM 2300 O O . GLY B 1 83 ? 29.028 61.896 58.382 1.00 49.50 83 GLY D O 1
ATOM 2301 N N . GLU B 1 84 ? 27.123 60.855 58.946 1.00 77.63 84 GLU D N 1
ATOM 2302 C CA . GLU B 1 84 ? 27.343 61.102 60.366 1.00 76.40 84 GLU D CA 1
ATOM 2303 C C . GLU B 1 84 ? 28.572 60.349 60.855 1.00 71.19 84 GLU D C 1
ATOM 2304 O O . GLU B 1 84 ? 29.037 59.401 60.204 1.00 69.83 84 GLU D O 1
ATOM 2310 N N . ARG B 1 85 ? 29.108 60.789 61.988 1.00 64.90 85 ARG D N 1
ATOM 2311 C CA . ARG B 1 85 ? 30.210 60.093 62.622 1.00 61.30 85 ARG D CA 1
ATOM 2312 C C . ARG B 1 85 ? 29.773 58.660 62.912 1.00 62.25 85 ARG D C 1
ATOM 2313 O O . ARG B 1 85 ? 28.705 58.433 63.484 1.00 64.30 85 ARG D O 1
ATOM 2321 N N . SER B 1 86 ? 30.591 57.701 62.512 1.00 60.33 86 SER D N 1
ATOM 2322 C CA . SER B 1 86 ? 30.278 56.306 62.774 1.00 61.24 86 SER D CA 1
ATOM 2323 C C . SER B 1 86 ? 30.654 55.875 64.200 1.00 60.35 86 SER D C 1
ATOM 2324 O O . SER B 1 86 ? 30.330 54.770 64.613 1.00 60.46 86 SER D O 1
ATOM 2327 N N . ALA B 1 87 ? 31.337 56.747 64.939 1.00 59.80 87 ALA D N 1
ATOM 2328 C CA . ALA B 1 87 ? 31.735 56.452 66.316 1.00 59.82 87 ALA D CA 1
ATOM 2329 C C . ALA B 1 87 ? 31.932 57.737 67.129 1.00 60.10 87 ALA D C 1
ATOM 2330 O O . ALA B 1 87 ? 32.115 58.825 66.561 1.00 60.14 87 ALA D O 1
ATOM 2332 N N . SER B 1 88 ? 31.879 57.608 68.454 1.00 53.66 88 SER D N 1
ATOM 2333 C CA . SER B 1 88 ? 32.208 58.716 69.351 1.00 55.55 88 SER D CA 1
ATOM 2334 C C . SER B 1 88 ? 33.725 58.730 69.590 1.00 54.18 88 SER D C 1
ATOM 2335 O O . SER B 1 88 ? 34.382 57.668 69.560 1.00 52.43 88 SER D O 1
ATOM 2338 N N . ALA B 1 89 ? 34.269 59.925 69.828 1.00 48.54 89 ALA D N 1
ATOM 2339 C CA . ALA B 1 89 ? 35.689 60.085 70.138 1.00 49.30 89 ALA D CA 1
ATOM 2340 C C . ALA B 1 89 ? 35.887 60.972 71.369 1.00 53.59 89 ALA D C 1
ATOM 2341 O O . ALA B 1 89 ? 35.416 62.118 71.404 1.00 52.95 89 ALA D O 1
ATOM 2343 N N . VAL B 1 90 ? 36.592 60.448 72.369 1.00 60.78 90 VAL D N 1
ATOM 2344 C CA . VAL B 1 90 ? 36.830 61.181 73.611 1.00 62.83 90 VAL D CA 1
ATOM 2345 C C . VAL B 1 90 ? 38.327 61.231 73.947 1.00 63.66 90 VAL D C 1
ATOM 2346 O O . VAL B 1 90 ? 39.064 60.270 73.709 1.00 63.11 90 VAL D O 1
ATOM 2350 N N . ALA B 1 91 ? 38.777 62.365 74.473 1.00 64.22 91 ALA D N 1
ATOM 2351 C CA . ALA B 1 91 ? 40.161 62.500 74.890 1.00 66.65 91 ALA D CA 1
ATOM 2352 C C . ALA B 1 91 ? 40.305 61.814 76.237 1.00 69.59 91 ALA D C 1
ATOM 2353 O O . ALA B 1 91 ? 39.531 62.096 77.151 1.00 70.33 91 ALA D O 1
ATOM 2355 N N . VAL B 1 92 ? 41.263 60.897 76.363 1.00 69.58 92 VAL D N 1
ATOM 2356 C CA . VAL B 1 92 ? 41.520 60.281 77.663 1.00 72.75 92 VAL D CA 1
ATOM 2357 C C . VAL B 1 92 ? 42.759 60.883 78.345 1.00 77.30 92 VAL D C 1
ATOM 2358 O O . VAL B 1 92 ? 43.015 60.638 79.522 1.00 79.85 92 VAL D O 1
ATOM 2362 N N . GLU B 1 93 ? 43.515 61.675 77.591 1.00 86.55 93 GLU D N 1
ATOM 2363 C CA . GLU B 1 93 ? 44.578 62.513 78.138 1.00 89.14 93 GLU D CA 1
ATOM 2364 C C . GLU B 1 93 ? 44.357 63.934 77.623 1.00 88.27 93 GLU D C 1
ATOM 2365 O O . GLU B 1 93 ? 43.507 64.143 76.762 1.00 84.28 93 GLU D O 1
ATOM 2371 N N . ASP B 1 94 ? 45.099 64.904 78.158 1.00 71.92 94 ASP D N 1
ATOM 2372 C CA . ASP B 1 94 ? 45.156 66.222 77.545 1.00 72.29 94 ASP D CA 1
ATOM 2373 C C . ASP B 1 94 ? 45.704 65.980 76.146 1.00 70.06 94 ASP D C 1
ATOM 2374 O O . ASP B 1 94 ? 46.778 65.392 75.985 1.00 71.00 94 ASP D O 1
ATOM 2379 N N . THR B 1 95 ? 44.960 66.419 75.135 1.00 68.18 95 THR D N 1
ATOM 2380 C CA . THR B 1 95 ? 45.240 66.012 73.762 1.00 66.24 95 THR D CA 1
ATOM 2381 C C . THR B 1 95 ? 45.352 67.179 72.772 1.00 64.69 95 THR D C 1
ATOM 2382 O O . THR B 1 95 ? 44.543 68.124 72.784 1.00 62.05 95 THR D O 1
ATOM 2386 N N . GLU B 1 96 ? 46.383 67.120 71.935 1.00 89.19 96 GLU D N 1
ATOM 2387 C CA . GLU B 1 96 ? 46.507 68.039 70.816 1.00 87.94 96 GLU D CA 1
ATOM 2388 C C . GLU B 1 96 ? 46.170 67.322 69.523 1.00 83.96 96 GLU D C 1
ATOM 2389 O O . GLU B 1 96 ? 46.750 66.287 69.194 1.00 83.18 96 GLU D O 1
ATOM 2395 N N . LEU B 1 97 ? 45.212 67.892 68.804 1.00 68.40 97 LEU D N 1
ATOM 2396 C CA . LEU B 1 97 ? 44.732 67.341 67.549 1.00 62.33 97 LEU D CA 1
ATOM 2397 C C . LEU B 1 97 ? 45.065 68.260 66.392 1.00 64.52 97 LEU D C 1
ATOM 2398 O O . LEU B 1 97 ? 44.879 69.479 66.485 1.00 67.43 97 LEU D O 1
ATOM 2403 N N . LEU B 1 98 ? 45.564 67.689 65.302 1.00 73.66 98 LEU D N 1
ATOM 2404 C CA . LEU B 1 98 ? 45.714 68.439 64.065 1.00 71.32 98 LEU D CA 1
ATOM 2405 C C . LEU B 1 98 ? 44.538 68.093 63.168 1.00 69.84 98 LEU D C 1
ATOM 2406 O O . LEU B 1 98 ? 44.384 66.942 62.748 1.00 69.97 98 LEU D O 1
ATOM 2411 N N . ALA B 1 99 ? 43.696 69.085 62.893 1.00 64.54 99 ALA D N 1
ATOM 2412 C CA . ALA B 1 99 ? 42.455 68.859 62.161 1.00 62.37 99 ALA D CA 1
ATOM 2413 C C . ALA B 1 99 ? 42.561 69.259 60.698 1.00 66.62 99 ALA D C 1
ATOM 2414 O O . ALA B 1 99 ? 43.125 70.311 60.355 1.00 68.37 99 ALA D O 1
ATOM 2416 N N . LEU B 1 100 ? 42.007 68.425 59.829 1.00 60.09 100 LEU D N 1
ATOM 2417 C CA . LEU B 1 100 ? 41.969 68.767 58.418 1.00 59.04 100 LEU D CA 1
ATOM 2418 C C . LEU B 1 100 ? 40.528 68.810 57.925 1.00 61.22 100 LEU D C 1
ATOM 2419 O O . LEU B 1 100 ? 39.830 67.796 57.905 1.00 60.63 100 LEU D O 1
ATOM 2424 N N . PHE B 1 101 ? 40.074 69.996 57.548 1.00 74.64 101 PHE D N 1
ATOM 2425 C CA . PHE B 1 101 ? 38.691 70.157 57.128 1.00 75.72 101 PHE D CA 1
ATOM 2426 C C . PHE B 1 101 ? 38.501 69.710 55.694 1.00 76.61 101 PHE D C 1
ATOM 2427 O O . PHE B 1 101 ? 39.475 69.487 54.980 1.00 76.71 101 PHE D O 1
ATOM 2435 N N . ARG B 1 102 ? 37.251 69.522 55.295 1.00 67.05 102 ARG D N 1
ATOM 2436 C CA . ARG B 1 102 ? 36.959 68.901 54.012 1.00 69.32 102 ARG D CA 1
ATOM 2437 C C . ARG B 1 102 ? 37.454 69.750 52.830 1.00 74.51 102 ARG D C 1
ATOM 2438 O O . ARG B 1 102 ? 38.056 69.226 51.887 1.00 72.04 102 ARG D O 1
ATOM 2446 N N . GLU B 1 103 ? 37.216 71.059 52.892 1.00 92.09 103 GLU D N 1
ATOM 2447 C CA . GLU B 1 103 ? 37.650 71.954 51.822 1.00 95.01 103 GLU D CA 1
ATOM 2448 C C . GLU B 1 103 ? 39.174 72.024 51.728 1.00 93.06 103 GLU D C 1
ATOM 2449 O O . GLU B 1 103 ? 39.726 72.161 50.638 1.00 94.63 103 GLU D O 1
ATOM 2455 N N . ASP B 1 104 ? 39.854 71.919 52.867 1.00 76.77 104 ASP D N 1
ATOM 2456 C CA . ASP B 1 104 ? 41.312 71.977 52.858 1.00 75.14 104 ASP D CA 1
ATOM 2457 C C . ASP B 1 104 ? 41.916 70.658 52.413 1.00 74.50 104 ASP D C 1
ATOM 2458 O O . ASP B 1 104 ? 42.981 70.631 51.790 1.00 75.92 104 ASP D O 1
ATOM 2463 N N . TYR B 1 105 ? 41.222 69.569 52.729 1.00 61.46 105 TYR D N 1
ATOM 2464 C CA . TYR B 1 105 ? 41.607 68.254 52.262 1.00 60.56 105 TYR D CA 1
ATOM 2465 C C . TYR B 1 105 ? 41.521 68.179 50.727 1.00 62.67 105 TYR D C 1
ATOM 2466 O O . TYR B 1 105 ? 42.429 67.663 50.072 1.00 62.57 105 TYR D O 1
ATOM 2475 N N . LEU B 1 106 ? 40.433 68.710 50.170 1.00 68.88 106 LEU D N 1
ATOM 2476 C CA . LEU B 1 106 ? 40.194 68.705 48.725 1.00 74.10 106 LEU D CA 1
ATOM 2477 C C . LEU B 1 106 ? 41.274 69.446 47.932 1.00 77.05 106 LEU D C 1
ATOM 2478 O O . LEU B 1 106 ? 41.642 69.047 46.823 1.00 78.19 106 LEU D O 1
ATOM 2483 N N . ALA B 1 107 ? 41.777 70.532 48.500 1.00 71.06 107 ALA D N 1
ATOM 2484 C CA . ALA B 1 107 ? 42.840 71.271 47.838 1.00 74.43 107 ALA D CA 1
ATOM 2485 C C . ALA B 1 107 ? 44.182 70.558 48.034 1.00 72.01 107 ALA D C 1
ATOM 2486 O O . ALA B 1 107 ? 45.055 70.620 47.161 1.00 73.55 107 ALA D O 1
ATOM 2488 N N . LEU B 1 108 ? 44.342 69.874 49.168 1.00 67.52 108 LEU D N 1
ATOM 2489 C CA . LEU B 1 108 ? 45.593 69.166 49.448 1.00 66.89 108 LEU D CA 1
ATOM 2490 C C . LEU B 1 108 ? 45.858 67.975 48.510 1.00 67.65 108 LEU D C 1
ATOM 2491 O O . LEU B 1 108 ? 46.966 67.816 47.993 1.00 67.52 108 LEU D O 1
ATOM 2496 N N . ILE B 1 109 ? 44.854 67.128 48.305 1.00 60.87 109 ILE D N 1
ATOM 2497 C CA . ILE B 1 109 ? 45.061 65.935 47.480 1.00 62.75 109 ILE D CA 1
ATOM 2498 C C . ILE B 1 109 ? 45.330 66.300 46.023 1.00 66.28 109 ILE D C 1
ATOM 2499 O O . ILE B 1 109 ? 45.948 65.527 45.299 1.00 66.59 109 ILE D O 1
ATOM 2504 N N . ARG B 1 110 ? 44.896 67.495 45.615 1.00 75.56 110 ARG D N 1
ATOM 2505 C CA . ARG B 1 110 ? 45.184 68.007 44.267 1.00 77.74 110 ARG D CA 1
ATOM 2506 C C . ARG B 1 110 ? 46.674 68.257 44.080 1.00 78.27 110 ARG D C 1
ATOM 2507 O O . ARG B 1 110 ? 47.196 68.137 42.975 1.00 80.66 110 ARG D O 1
ATOM 2515 N N . ARG B 1 111 ? 47.346 68.604 45.172 1.00 75.66 111 ARG D N 1
ATOM 2516 C CA . ARG B 1 111 ? 48.799 68.713 45.182 1.00 77.62 111 ARG D CA 1
ATOM 2517 C C . ARG B 1 111 ? 49.496 67.391 45.549 1.00 74.51 111 ARG D C 1
ATOM 2518 O O . ARG B 1 111 ? 50.549 67.085 44.990 1.00 75.17 111 ARG D O 1
ATOM 2526 N N . LEU B 1 112 ? 48.913 66.616 46.473 1.00 66.87 112 LEU D N 1
ATOM 2527 C CA . LEU B 1 112 ? 49.488 65.320 46.871 1.00 65.29 112 LEU D CA 1
ATOM 2528 C C . LEU B 1 112 ? 48.486 64.158 46.905 1.00 61.92 112 LEU D C 1
ATOM 2529 O O . LEU B 1 112 ? 48.018 63.779 47.984 1.00 57.97 112 LEU D O 1
ATOM 2534 N N . PRO B 1 113 ? 48.186 63.573 45.733 1.00 65.62 113 PRO D N 1
ATOM 2535 C CA . PRO B 1 113 ? 47.196 62.494 45.610 1.00 61.36 113 PRO D CA 1
ATOM 2536 C C . PRO B 1 113 ? 47.503 61.342 46.563 1.00 59.28 113 PRO D C 1
ATOM 2537 O O . PRO B 1 113 ? 46.603 60.634 47.028 1.00 56.54 113 PRO D O 1
ATOM 2541 N N . LEU B 1 114 ? 48.785 61.164 46.858 1.00 66.24 114 LEU D N 1
ATOM 2542 C CA . LEU B 1 114 ? 49.231 60.074 47.707 1.00 66.62 114 LEU D CA 1
ATOM 2543 C C . LEU B 1 114 ? 48.602 60.138 49.111 1.00 67.90 114 LEU D C 1
ATOM 2544 O O . LEU B 1 114 ? 48.594 59.132 49.854 1.00 67.11 114 LEU D O 1
ATOM 2549 N N . VAL B 1 115 ? 48.069 61.309 49.467 1.00 70.17 115 VAL D N 1
ATOM 2550 C CA . VAL B 1 115 ? 47.345 61.462 50.727 1.00 69.87 115 VAL D CA 1
ATOM 2551 C C . VAL B 1 115 ? 45.988 60.783 50.649 1.00 68.26 115 VAL D C 1
ATOM 2552 O O . VAL B 1 115 ? 45.569 60.116 51.587 1.00 69.49 115 VAL D O 1
ATOM 2556 N N . ALA B 1 116 ? 45.299 60.962 49.530 1.00 64.82 116 ALA D N 1
ATOM 2557 C CA . ALA B 1 116 ? 44.026 60.294 49.332 1.00 64.83 116 ALA D CA 1
ATOM 2558 C C . ALA B 1 116 ? 44.233 58.785 49.301 1.00 63.52 116 ALA D C 1
ATOM 2559 O O . ALA B 1 116 ? 43.478 58.042 49.927 1.00 63.21 116 ALA D O 1
ATOM 2561 N N . HIS B 1 117 ? 45.258 58.337 48.576 1.00 50.71 117 HIS D N 1
ATOM 2562 C CA . HIS B 1 117 ? 45.568 56.914 48.500 1.00 52.53 117 HIS D CA 1
ATOM 2563 C C . HIS B 1 117 ? 45.901 56.341 49.864 1.00 54.48 117 HIS D C 1
ATOM 2564 O O . HIS B 1 117 ? 45.486 55.228 50.190 1.00 54.06 117 HIS D O 1
ATOM 2571 N N . ASN B 1 118 ? 46.646 57.104 50.665 1.00 61.12 118 ASN D N 1
ATOM 2572 C CA . ASN B 1 118 ? 47.007 56.649 52.002 1.00 60.00 118 ASN D CA 1
ATOM 2573 C C . ASN B 1 118 ? 45.800 56.479 52.907 1.00 59.34 118 ASN D C 1
ATOM 2574 O O . ASN B 1 118 ? 45.790 55.580 53.757 1.00 62.60 118 ASN D O 1
ATOM 2579 N N . LEU B 1 119 ? 44.781 57.317 52.733 1.00 58.95 119 LEU D N 1
ATOM 2580 C CA . LEU B 1 119 ? 43.532 57.143 53.477 1.00 59.74 119 LEU D CA 1
ATOM 2581 C C . LEU B 1 119 ? 42.860 55.840 53.046 1.00 61.55 119 LEU D C 1
ATOM 2582 O O . LEU B 1 119 ? 42.424 55.046 53.887 1.00 63.48 119 LEU D O 1
ATOM 2587 N N . ALA B 1 120 ? 42.777 55.632 51.735 1.00 52.18 120 ALA D N 1
ATOM 2588 C CA . ALA B 1 120 ? 42.219 54.401 51.193 1.00 53.52 120 ALA D CA 1
ATOM 2589 C C . ALA B 1 120 ? 42.875 53.162 51.820 1.00 55.00 120 ALA D C 1
ATOM 2590 O O . ALA B 1 120 ? 42.175 52.255 52.281 1.00 56.34 120 ALA D O 1
ATOM 2592 N N . ALA B 1 121 ? 44.211 53.162 51.857 1.00 55.47 121 ALA D N 1
ATOM 2593 C CA . ALA B 1 121 ? 45.007 52.044 52.377 1.00 58.18 121 ALA D CA 1
ATOM 2594 C C . ALA B 1 121 ? 44.739 51.786 53.867 1.00 62.94 121 ALA D C 1
ATOM 2595 O O . ALA B 1 121 ? 44.683 50.630 54.322 1.00 65.79 121 ALA D O 1
ATOM 2597 N N . LEU B 1 122 ? 44.585 52.874 54.615 1.00 61.30 122 LEU D N 1
ATOM 2598 C CA . LEU B 1 122 ? 44.310 52.787 56.041 1.00 64.95 122 LEU D CA 1
ATOM 2599 C C . LEU B 1 122 ? 42.952 52.167 56.311 1.00 64.38 122 LEU D C 1
ATOM 2600 O O . LEU B 1 122 ? 42.813 51.319 57.194 1.00 69.76 122 LEU D O 1
ATOM 2605 N N . LEU B 1 123 ? 41.954 52.612 55.557 1.00 53.59 123 LEU D N 1
ATOM 2606 C CA . LEU B 1 123 ? 40.625 52.024 55.609 1.00 57.04 123 LEU D CA 1
ATOM 2607 C C . LEU B 1 123 ? 40.660 50.545 55.179 1.00 60.10 123 LEU D C 1
ATOM 2608 O O . LEU B 1 123 ? 39.926 49.703 55.713 1.00 62.17 123 LEU D O 1
ATOM 2613 N N . ALA B 1 124 ? 41.516 50.232 54.215 1.00 53.90 124 ALA D N 1
ATOM 2614 C CA . ALA B 1 124 ? 41.652 48.849 53.793 1.00 56.51 124 ALA D CA 1
ATOM 2615 C C . ALA B 1 124 ? 42.239 48.025 54.933 1.00 59.43 124 ALA D C 1
ATOM 2616 O O . ALA B 1 124 ? 41.765 46.938 55.195 1.00 61.56 124 ALA D O 1
ATOM 2618 N N . ARG B 1 125 ? 43.244 48.566 55.614 1.00 73.09 125 ARG D N 1
ATOM 2619 C CA . ARG B 1 125 ? 43.854 47.924 56.777 1.00 77.74 125 ARG D CA 1
ATOM 2620 C C . ARG B 1 125 ? 42.821 47.652 57.873 1.00 79.99 125 ARG D C 1
ATOM 2621 O O . ARG B 1 125 ? 42.849 46.604 58.518 1.00 81.46 125 ARG D O 1
ATOM 2629 N N . ARG B 1 126 ? 41.903 48.596 58.057 1.00 84.61 126 ARG D N 1
ATOM 2630 C CA . ARG B 1 126 ? 40.867 48.494 59.080 1.00 88.01 126 ARG D CA 1
ATOM 2631 C C . ARG B 1 126 ? 39.802 47.469 58.722 1.00 88.46 126 ARG D C 1
ATOM 2632 O O . ARG B 1 126 ? 39.269 46.788 59.592 1.00 90.59 126 ARG D O 1
ATOM 2640 N N . LEU B 1 127 ? 39.490 47.364 57.437 1.00 65.75 127 LEU D N 1
ATOM 2641 C CA . LEU B 1 127 ? 38.509 46.383 56.976 1.00 67.27 127 LEU D CA 1
ATOM 2642 C C . LEU B 1 127 ? 39.046 44.956 57.094 1.00 67.92 127 LEU D C 1
ATOM 2643 O O . LEU B 1 127 ? 38.282 44.008 57.260 1.00 70.60 127 LEU D O 1
ATOM 2648 N N . ARG B 1 128 ? 40.363 44.813 57.013 1.00 67.36 128 ARG D N 1
ATOM 2649 C CA . ARG B 1 128 ? 40.991 43.517 57.198 1.00 68.75 128 ARG D CA 1
ATOM 2650 C C . ARG B 1 128 ? 40.947 43.079 58.660 1.00 72.82 128 ARG D C 1
ATOM 2651 O O . ARG B 1 128 ? 40.683 41.915 58.966 1.00 76.49 128 ARG D O 1
ATOM 2659 N N . GLU B 1 129 ? 41.199 44.027 59.555 1.00 77.94 129 GLU D N 1
ATOM 2660 C CA . GLU B 1 129 ? 41.080 43.802 60.991 1.00 80.88 129 GLU D CA 1
ATOM 2661 C C . GLU B 1 129 ? 39.639 43.457 61.376 1.00 81.22 129 GLU D C 1
ATOM 2662 O O . GLU B 1 129 ? 39.393 42.639 62.265 1.00 85.63 129 GLU D O 1
ATOM 2668 N N . ALA B 1 130 ? 38.693 44.071 60.677 1.00 53.12 130 ALA D N 1
ATOM 2669 C CA . ALA B 1 130 ? 37.278 43.768 60.873 1.00 56.31 130 ALA D CA 1
ATOM 2670 C C . ALA B 1 130 ? 36.863 42.366 60.402 1.00 59.84 130 ALA D C 1
ATOM 2671 O O . ALA B 1 130 ? 36.042 41.732 61.052 1.00 62.24 130 ALA D O 1
ATOM 2673 N N . ASP B 1 131 ? 37.403 41.890 59.278 1.00 79.97 131 ASP D N 1
ATOM 2674 C CA . ASP B 1 131 ? 37.098 40.533 58.810 1.00 81.80 131 ASP D CA 1
ATOM 2675 C C . ASP B 1 131 ? 37.612 39.517 59.830 1.00 85.25 131 ASP D C 1
ATOM 2676 O O . ASP B 1 131 ? 36.979 38.484 60.073 1.00 86.54 131 ASP D O 1
ATOM 2681 N N . LEU B 1 132 ? 38.757 39.828 60.436 1.00 70.63 132 LEU D N 1
ATOM 2682 C CA . LEU B 1 132 ? 39.353 38.973 61.470 1.00 74.95 132 LEU D CA 1
ATOM 2683 C C . LEU B 1 132 ? 38.495 38.877 62.735 1.00 77.91 132 LEU D C 1
ATOM 2684 O O . LEU B 1 132 ? 38.343 37.791 63.312 1.00 81.33 132 LEU D O 1
ATOM 2689 N N . GLU B 1 133 ? 37.947 40.013 63.164 1.00 78.65 133 GLU D N 1
ATOM 2690 C CA . GLU B 1 133 ? 37.113 40.061 64.360 1.00 81.93 133 GLU D CA 1
ATOM 2691 C C . GLU B 1 133 ? 35.834 39.237 64.165 1.00 82.27 133 GLU D C 1
ATOM 2692 O O . GLU B 1 133 ? 35.273 38.699 65.120 1.00 84.81 133 GLU D O 1
ATOM 2698 N N . LEU B 1 134 ? 35.393 39.123 62.918 1.00 110.25 134 LEU D N 1
ATOM 2699 C CA . LEU B 1 134 ? 34.252 38.282 62.580 1.00 113.28 134 LEU D CA 1
ATOM 2700 C C . LEU B 1 134 ? 34.551 36.805 62.841 1.00 116.37 134 LEU D C 1
ATOM 2701 O O . LEU B 1 134 ? 33.704 36.066 63.349 1.00 119.29 134 LEU D O 1
ATOM 2706 N N . ASP B 1 135 ? 35.769 36.390 62.509 1.00 104.03 135 ASP D N 1
ATOM 2707 C CA . ASP B 1 135 ? 36.146 34.982 62.557 1.00 105.96 135 ASP D CA 1
ATOM 2708 C C . ASP B 1 135 ? 36.654 34.522 63.937 1.00 110.08 135 ASP D C 1
ATOM 2709 O O . ASP B 1 135 ? 36.884 33.332 64.153 1.00 113.42 135 ASP D O 1
ATOM 2714 N N . LEU B 1 136 ? 36.808 35.456 64.873 1.00 91.08 136 LEU D N 1
ATOM 2715 C CA . LEU B 1 136 ? 37.521 35.182 66.128 1.00 90.27 136 LEU D CA 1
ATOM 2716 C C . LEU B 1 136 ? 36.678 34.520 67.238 1.00 86.72 136 LEU D C 1
ATOM 2717 O O . LEU B 1 136 ? 35.507 34.856 67.439 1.00 87.20 136 LEU D O 1
ATOM 2722 N N . LEU B 1 137 ? 37.300 33.577 67.948 1.00 87.70 137 LEU D N 1
ATOM 2723 C CA . LEU B 1 137 ? 36.672 32.837 69.046 1.00 82.06 137 LEU D CA 1
ATOM 2724 C C . LEU B 1 137 ? 37.748 32.352 70.020 1.00 82.41 137 LEU D C 1
ATOM 2725 O O . LEU B 1 137 ? 38.818 31.911 69.587 1.00 83.41 137 LEU D O 1
ATOM 2730 N N . SER B 1 138 ? 37.465 32.428 71.323 1.00 65.03 138 SER D N 1
ATOM 2731 C CA . SER B 1 138 ? 38.418 32.007 72.358 1.00 64.90 138 SER D CA 1
ATOM 2732 C C . SER B 1 138 ? 38.750 30.521 72.254 1.00 62.03 138 SER D C 1
ATOM 2733 O O . SER B 1 138 ? 37.933 29.726 71.774 1.00 57.36 138 SER D O 1
ATOM 2736 N N . PHE B 1 139 ? 39.947 30.144 72.697 1.00 74.94 139 PHE D N 1
ATOM 2737 C CA . PHE B 1 139 ? 40.342 28.745 72.675 1.00 70.36 139 PHE D CA 1
ATOM 2738 C C . PHE B 1 139 ? 39.370 27.913 73.493 1.00 67.95 139 PHE D C 1
ATOM 2739 O O . PHE B 1 139 ? 38.956 26.829 73.080 1.00 65.04 139 PHE D O 1
ATOM 2747 N N . GLU B 1 140 ? 39.020 28.431 74.659 1.00 69.84 140 GLU D N 1
ATOM 2748 C CA . GLU B 1 140 ? 38.157 27.727 75.590 1.00 69.72 140 GLU D CA 1
ATOM 2749 C C . GLU B 1 140 ? 36.812 27.306 74.982 1.00 64.65 140 GLU D C 1
ATOM 2750 O O . GLU B 1 140 ? 36.403 26.145 75.098 1.00 62.19 140 GLU D O 1
ATOM 2756 N N . GLU B 1 141 ? 36.125 28.254 74.349 1.00 50.22 141 GLU D N 1
ATOM 2757 C CA . GLU B 1 141 ? 34.844 27.974 73.715 1.00 48.00 141 GLU D CA 1
ATOM 2758 C C . GLU B 1 141 ? 35.015 27.085 72.466 1.00 44.60 141 GLU D C 1
ATOM 2759 O O . GLU B 1 141 ? 34.174 26.211 72.184 1.00 40.47 141 GLU D O 1
ATOM 2765 N N . ALA B 1 142 ? 36.105 27.304 71.736 1.00 45.70 142 ALA D N 1
ATOM 2766 C CA . ALA B 1 142 ? 36.457 26.420 70.637 1.00 45.25 142 ALA D CA 1
ATOM 2767 C C . ALA B 1 142 ? 36.539 24.968 71.144 1.00 41.73 142 ALA D C 1
ATOM 2768 O O . ALA B 1 142 ? 36.026 24.058 70.512 1.00 37.74 142 ALA D O 1
ATOM 2770 N N . ARG B 1 143 ? 37.140 24.779 72.313 1.00 47.71 143 ARG D N 1
ATOM 2771 C CA . ARG B 1 143 ? 37.302 23.458 72.912 1.00 49.69 143 ARG D CA 1
ATOM 2772 C C . ARG B 1 143 ? 35.953 22.767 73.167 1.00 47.56 143 ARG D C 1
ATOM 2773 O O . ARG B 1 143 ? 35.738 21.638 72.731 1.00 46.17 143 ARG D O 1
ATOM 2781 N N . ASN B 1 144 ? 35.046 23.464 73.852 1.00 52.05 144 ASN D N 1
ATOM 2782 C CA . ASN B 1 144 ? 33.666 23.008 74.034 1.00 50.10 144 ASN D CA 1
ATOM 2783 C C . ASN B 1 144 ? 32.988 22.610 72.714 1.00 46.59 144 ASN D C 1
ATOM 2784 O O . ASN B 1 144 ? 32.369 21.553 72.608 1.00 46.84 144 ASN D O 1
ATOM 2789 N N . ARG B 1 145 ? 33.083 23.488 71.722 1.00 46.83 145 ARG D N 1
ATOM 2790 C CA . ARG B 1 145 ? 32.401 23.300 70.453 1.00 45.52 145 ARG D CA 1
ATOM 2791 C C . ARG B 1 145 ? 32.940 22.105 69.665 1.00 44.44 145 ARG D C 1
ATOM 2792 O O . ARG B 1 145 ? 32.176 21.373 69.036 1.00 41.40 145 ARG D O 1
ATOM 2800 N N . VAL B 1 146 ? 34.253 21.906 69.718 1.00 42.67 146 VAL D N 1
ATOM 2801 C CA . VAL B 1 146 ? 34.869 20.773 69.054 1.00 42.90 146 VAL D CA 1
ATOM 2802 C C . VAL B 1 146 ? 34.522 19.466 69.779 1.00 44.78 146 VAL D C 1
ATOM 2803 O O . VAL B 1 146 ? 34.208 18.472 69.134 1.00 42.98 146 VAL D O 1
ATOM 2807 N N . ALA B 1 147 ? 34.540 19.492 71.111 1.00 46.53 147 ALA D N 1
ATOM 2808 C CA . ALA B 1 147 ? 34.144 18.342 71.911 1.00 48.34 147 ALA D CA 1
ATOM 2809 C C . ALA B 1 147 ? 32.705 17.968 71.570 1.00 47.99 147 ALA D C 1
ATOM 2810 O O . ALA B 1 147 ? 32.411 16.808 71.314 1.00 49.90 147 ALA D O 1
ATOM 2812 N N . TYR B 1 148 ? 31.820 18.959 71.524 1.00 49.48 148 TYR D N 1
ATOM 2813 C CA . TYR B 1 148 ? 30.410 18.728 71.205 1.00 47.86 148 TYR D CA 1
ATOM 2814 C C . TYR B 1 148 ? 30.224 18.102 69.826 1.00 47.67 148 TYR D C 1
ATOM 2815 O O . TYR B 1 148 ? 29.398 17.200 69.655 1.00 47.76 148 TYR D O 1
ATOM 2824 N N . ALA B 1 149 ? 30.979 18.592 68.843 1.00 46.87 149 ALA D N 1
ATOM 2825 C CA . ALA B 1 149 ? 30.979 17.993 67.516 1.00 46.05 149 ALA D CA 1
ATOM 2826 C C . ALA B 1 149 ? 31.311 16.484 67.575 1.00 49.27 149 ALA D C 1
ATOM 2827 O O . ALA B 1 149 ? 30.629 15.653 66.965 1.00 50.52 149 ALA D O 1
ATOM 2829 N N . LEU B 1 150 ? 32.373 16.145 68.302 1.00 43.04 150 LEU D N 1
ATOM 2830 C CA . LEU B 1 150 ? 32.782 14.760 68.495 1.00 47.64 150 LEU D CA 1
ATOM 2831 C C . LEU B 1 150 ? 31.680 13.975 69.208 1.00 50.99 150 LEU D C 1
ATOM 2832 O O . LEU B 1 150 ? 31.378 12.835 68.851 1.00 52.33 150 LEU D O 1
ATOM 2837 N N . LEU B 1 151 ? 31.097 14.597 70.226 1.00 58.34 151 LEU D N 1
ATOM 2838 C CA . LEU B 1 151 ? 29.956 14.025 70.927 1.00 60.42 151 LEU D CA 1
ATOM 2839 C C . LEU B 1 151 ? 28.865 13.641 69.926 1.00 58.84 151 LEU D C 1
ATOM 2840 O O . LEU B 1 151 ? 28.311 12.538 69.987 1.00 61.04 151 LEU D O 1
ATOM 2845 N N . LYS B 1 152 ? 28.586 14.552 68.992 1.00 57.72 152 LYS D N 1
ATOM 2846 C CA . LYS B 1 152 ? 27.562 14.331 67.980 1.00 57.75 152 LYS D CA 1
ATOM 2847 C C . LYS B 1 152 ? 27.806 13.066 67.143 1.00 60.98 152 LYS D C 1
ATOM 2848 O O . LYS B 1 152 ? 26.861 12.381 66.742 1.00 61.48 152 LYS D O 1
ATOM 2854 N N . LEU B 1 153 ? 29.075 12.769 66.874 1.00 46.77 153 LEU D N 1
ATOM 2855 C CA . LEU B 1 153 ? 29.449 11.561 66.139 1.00 50.02 153 LEU D CA 1
ATOM 2856 C C . LEU B 1 153 ? 29.290 10.334 67.026 1.00 56.47 153 LEU D C 1
ATOM 2857 O O . LEU B 1 153 ? 28.816 9.303 66.582 1.00 57.65 153 LEU D O 1
ATOM 2862 N N . LEU B 1 154 ? 29.690 10.456 68.287 1.00 55.85 154 LEU D N 1
ATOM 2863 C CA . LEU B 1 154 ? 29.451 9.398 69.249 1.00 59.43 154 LEU D CA 1
ATOM 2864 C C . LEU B 1 154 ? 27.975 9.039 69.311 1.00 61.26 154 LEU D C 1
ATOM 2865 O O . LEU B 1 154 ? 27.620 7.875 69.529 1.00 67.79 154 LEU D O 1
ATOM 2870 N N . ARG B 1 155 ? 27.107 10.023 69.127 1.00 74.32 155 ARG D N 1
ATOM 2871 C CA . ARG B 1 155 ? 25.697 9.751 69.335 1.00 76.71 155 ARG D CA 1
ATOM 2872 C C . ARG B 1 155 ? 24.974 9.105 68.141 1.00 79.51 155 ARG D C 1
ATOM 2873 O O . ARG B 1 155 ? 23.765 8.866 68.186 1.00 81.99 155 ARG D O 1
ATOM 2881 N N . GLN B 1 156 ? 25.718 8.757 67.099 1.00 87.64 156 GLN D N 1
ATOM 2882 C CA . GLN B 1 156 ? 25.095 8.059 65.979 1.00 91.51 156 GLN D CA 1
ATOM 2883 C C . GLN B 1 156 ? 25.082 6.538 66.185 1.00 98.13 156 GLN D C 1
ATOM 2884 O O . GLN B 1 156 ? 24.504 5.801 65.383 1.00 102.86 156 GLN D O 1
ATOM 2890 N N . GLY B 1 157 ? 25.717 6.078 67.263 1.00 71.57 157 GLY D N 1
ATOM 2891 C CA . GLY B 1 157 ? 25.567 4.704 67.721 1.00 77.71 157 GLY D CA 1
ATOM 2892 C C . GLY B 1 157 ? 26.613 3.701 67.260 1.00 83.11 157 GLY D C 1
ATOM 2893 O O . GLY B 1 157 ? 26.475 2.489 67.490 1.00 87.58 157 GLY D O 1
ATOM 2894 N N . LEU B 1 158 ? 27.660 4.202 66.609 1.00 84.08 158 LEU D N 1
ATOM 2895 C CA . LEU B 1 158 ? 28.751 3.357 66.134 1.00 87.01 158 LEU D CA 1
ATOM 2896 C C . LEU B 1 158 ? 29.979 3.596 67.002 1.00 87.24 158 LEU D C 1
ATOM 2897 O O . LEU B 1 158 ? 30.070 3.059 68.109 1.00 89.31 158 LEU D O 1
ATOM 2902 N N . GLY B 1 159 ? 30.905 4.417 66.507 1.00 139.87 159 GLY D N 1
ATOM 2903 C CA . GLY B 1 159 ? 32.058 4.862 67.278 1.00 138.99 159 GLY D CA 1
ATOM 2904 C C . GLY B 1 159 ? 32.868 3.760 67.937 1.00 144.75 159 GLY D C 1
ATOM 2905 O O . GLY B 1 159 ? 32.694 2.586 67.618 1.00 148.43 159 GLY D O 1
ATOM 2906 N N . PRO B 1 160 ? 33.797 4.135 68.829 1.00 68.19 160 PRO D N 1
ATOM 2907 C CA . PRO B 1 160 ? 34.210 5.527 69.049 1.00 62.79 160 PRO D CA 1
ATOM 2908 C C . PRO B 1 160 ? 35.377 5.886 68.126 1.00 58.91 160 PRO D C 1
ATOM 2909 O O . PRO B 1 160 ? 36.036 6.907 68.332 1.00 54.14 160 PRO D O 1
ATOM 2913 N N . LEU B 1 161 ? 35.646 5.044 67.135 1.00 74.04 161 LEU D N 1
ATOM 2914 C CA . LEU B 1 161 ? 36.704 5.341 66.183 1.00 72.71 161 LEU D CA 1
ATOM 2915 C C . LEU B 1 161 ? 36.102 5.946 64.922 1.00 68.88 161 LEU D C 1
ATOM 2916 O O . LEU B 1 161 ? 35.184 5.376 64.331 1.00 71.11 161 LEU D O 1
ATOM 2921 N N . PHE B 1 162 ? 36.605 7.101 64.504 1.00 66.30 162 PHE D N 1
ATOM 2922 C CA . PHE B 1 162 ? 36.020 7.758 63.342 1.00 63.64 162 PHE D CA 1
ATOM 2923 C C . PHE B 1 162 ? 37.011 8.032 62.223 1.00 61.62 162 PHE D C 1
ATOM 2924 O O . PHE B 1 162 ? 38.118 8.526 62.442 1.00 59.36 162 PHE D O 1
ATOM 2932 N N . GLN B 1 163 ? 36.592 7.686 61.015 1.00 63.93 163 GLN D N 1
ATOM 2933 C CA . GLN B 1 163 ? 37.282 8.114 59.819 1.00 62.88 163 GLN D CA 1
ATOM 2934 C C . GLN B 1 163 ? 36.803 9.538 59.587 1.00 57.88 163 GLN D C 1
ATOM 2935 O O . GLN B 1 163 ? 35.671 9.758 59.143 1.00 57.03 163 GLN D O 1
ATOM 2941 N N . ILE B 1 164 ? 37.638 10.514 59.923 1.00 54.91 164 ILE D N 1
ATOM 2942 C CA . ILE B 1 164 ? 37.210 11.899 59.793 1.00 50.71 164 ILE D CA 1
ATOM 2943 C C . ILE B 1 164 ? 38.379 12.878 59.690 1.00 49.55 164 ILE D C 1
ATOM 2944 O O . ILE B 1 164 ? 39.372 12.761 60.412 1.00 51.28 164 ILE D O 1
ATOM 2949 N N . ARG B 1 165 ? 38.273 13.822 58.760 1.00 38.42 165 ARG D N 1
ATOM 2950 C CA . ARG B 1 165 ? 39.320 14.812 58.560 1.00 38.00 165 ARG D CA 1
ATOM 2951 C C . ARG B 1 165 ? 39.096 15.979 59.522 1.00 35.64 165 ARG D C 1
ATOM 2952 O O . ARG B 1 165 ? 37.956 16.230 59.953 1.00 33.85 165 ARG D O 1
ATOM 2960 N N . HIS B 1 166 ? 40.156 16.700 59.874 1.00 49.18 166 HIS D N 1
ATOM 2961 C CA . HIS B 1 166 ? 39.979 17.866 60.731 1.00 47.27 166 HIS D CA 1
ATOM 2962 C C . HIS B 1 166 ? 39.039 18.880 60.081 1.00 46.65 166 HIS D C 1
ATOM 2963 O O . HIS B 1 166 ? 38.291 19.567 60.782 1.00 45.37 166 HIS D O 1
ATOM 2970 N N . HIS B 1 167 ? 39.050 18.967 58.749 1.00 46.77 167 HIS D N 1
ATOM 2971 C CA . HIS B 1 167 ? 38.197 19.950 58.079 1.00 48.87 167 HIS D CA 1
ATOM 2972 C C . HIS B 1 167 ? 36.710 19.593 58.147 1.00 45.32 167 HIS D C 1
ATOM 2973 O O . HIS B 1 167 ? 35.864 20.486 58.237 1.00 45.96 167 HIS D O 1
ATOM 2980 N N . GLU B 1 168 ? 36.388 18.304 58.137 1.00 52.00 168 GLU D N 1
ATOM 2981 C CA . GLU B 1 168 ? 34.990 17.884 58.223 1.00 52.20 168 GLU D CA 1
ATOM 2982 C C . GLU B 1 168 ? 34.472 18.113 59.641 1.00 51.02 168 GLU D C 1
ATOM 2983 O O . GLU B 1 168 ? 33.292 18.402 59.872 1.00 49.66 168 GLU D O 1
ATOM 2989 N N . LEU B 1 169 ? 35.379 17.966 60.594 1.00 47.28 169 LEU D N 1
ATOM 2990 C CA . LEU B 1 169 ? 35.073 18.233 61.983 1.00 46.00 169 LEU D CA 1
ATOM 2991 C C . LEU B 1 169 ? 34.921 19.752 62.198 1.00 46.24 169 LEU D C 1
ATOM 2992 O O . LEU B 1 169 ? 34.092 20.195 63.011 1.00 44.22 169 LEU D O 1
ATOM 2997 N N . ALA B 1 170 ? 35.707 20.542 61.464 1.00 50.34 170 ALA D N 1
ATOM 2998 C CA . ALA B 1 170 ? 35.623 21.995 61.565 1.00 52.82 170 ALA D CA 1
ATOM 2999 C C . ALA B 1 170 ? 34.289 22.502 61.004 1.00 54.10 170 ALA D C 1
ATOM 3000 O O . ALA B 1 170 ? 33.663 23.421 61.552 1.00 55.08 170 ALA D O 1
ATOM 3002 N N . ALA B 1 171 ? 33.855 21.899 59.905 1.00 54.29 171 ALA D N 1
ATOM 3003 C CA . ALA B 1 171 ? 32.560 22.233 59.337 1.00 56.89 171 ALA D CA 1
ATOM 3004 C C . ALA B 1 171 ? 31.465 21.859 60.331 1.00 53.30 171 ALA D C 1
ATOM 3005 O O . ALA B 1 171 ? 30.489 22.589 60.500 1.00 55.29 171 ALA D O 1
ATOM 3007 N N . LEU B 1 172 ? 31.633 20.721 60.986 1.00 55.64 172 LEU D N 1
ATOM 3008 C CA . LEU B 1 172 ? 30.666 20.280 61.983 1.00 55.52 172 LEU D CA 1
ATOM 3009 C C . LEU B 1 172 ? 30.582 21.270 63.138 1.00 54.55 172 LEU D C 1
ATOM 3010 O O . LEU B 1 172 ? 29.492 21.703 63.496 1.00 54.80 172 LEU D O 1
ATOM 3015 N N . ALA B 1 173 ? 31.735 21.650 63.687 1.00 62.03 173 ALA D N 1
ATOM 3016 C CA . ALA B 1 173 ? 31.791 22.508 64.878 1.00 62.46 173 ALA D CA 1
ATOM 3017 C C . ALA B 1 173 ? 31.631 24.007 64.604 1.00 65.37 173 ALA D C 1
ATOM 3018 O O . ALA B 1 173 ? 31.316 24.773 65.515 1.00 63.81 173 ALA D O 1
ATOM 3020 N N . GLY B 1 174 ? 31.849 24.425 63.358 1.00 65.32 174 GLY D N 1
ATOM 3021 C CA . GLY B 1 174 ? 31.758 25.832 62.991 1.00 65.94 174 GLY D CA 1
ATOM 3022 C C . GLY B 1 174 ? 32.993 26.619 63.392 1.00 69.75 174 GLY D C 1
ATOM 3023 O O . GLY B 1 174 ? 32.916 27.789 63.773 1.00 74.52 174 GLY D O 1
ATOM 3024 N N . THR B 1 175 ? 34.146 25.966 63.317 1.00 55.48 175 THR D N 1
ATOM 3025 C CA . THR B 1 175 ? 35.414 26.606 63.630 1.00 56.48 175 THR D CA 1
ATOM 3026 C C . THR B 1 175 ? 36.307 26.384 62.433 1.00 58.97 175 THR D C 1
ATOM 3027 O O . THR B 1 175 ? 35.898 25.716 61.472 1.00 57.77 175 THR D O 1
ATOM 3031 N N . SER B 1 176 ? 37.523 26.922 62.484 1.00 63.47 176 SER D N 1
ATOM 3032 C CA . SER B 1 176 ? 38.480 26.707 61.403 1.00 66.11 176 SER D CA 1
ATOM 3033 C C . SER B 1 176 ? 39.141 25.337 61.538 1.00 64.23 176 SER D C 1
ATOM 3034 O O . SER B 1 176 ? 39.127 24.731 62.621 1.00 60.28 176 SER D O 1
ATOM 3037 N N . ARG B 1 177 ? 39.710 24.852 60.435 1.00 60.38 177 ARG D N 1
ATOM 3038 C CA . ARG B 1 177 ? 40.479 23.612 60.440 1.00 58.90 177 ARG D CA 1
ATOM 3039 C C . ARG B 1 177 ? 41.651 23.724 61.431 1.00 60.52 177 ARG D C 1
ATOM 3040 O O . ARG B 1 177 ? 41.916 22.791 62.205 1.00 57.40 177 ARG D O 1
ATOM 3048 N N . GLU B 1 178 ? 42.319 24.877 61.429 1.00 74.57 178 GLU D N 1
ATOM 3049 C CA . GLU B 1 178 ? 43.472 25.093 62.297 1.00 77.84 178 GLU D CA 1
ATOM 3050 C C . GLU B 1 178 ? 43.139 24.985 63.783 1.00 74.48 178 GLU D C 1
ATOM 3051 O O . GLU B 1 178 ? 43.900 24.398 64.550 1.00 76.44 178 GLU D O 1
ATOM 3057 N N . THR B 1 179 ? 42.014 25.553 64.202 1.00 81.00 179 THR D N 1
ATOM 3058 C CA . THR B 1 179 ? 41.673 25.492 65.623 1.00 79.24 179 THR D CA 1
ATOM 3059 C C . THR B 1 179 ? 41.191 24.095 66.026 1.00 74.00 179 THR D C 1
ATOM 3060 O O . THR B 1 179 ? 41.403 23.672 67.164 1.00 74.39 179 THR D O 1
ATOM 3064 N N . VAL B 1 180 ? 40.565 23.377 65.090 1.00 46.55 180 VAL D N 1
ATOM 3065 C CA . VAL B 1 180 ? 40.197 21.986 65.320 1.00 44.16 180 VAL D CA 1
ATOM 3066 C C . VAL B 1 180 ? 41.442 21.145 65.594 1.00 46.47 180 VAL D C 1
ATOM 3067 O O . VAL B 1 180 ? 41.442 20.303 66.510 1.00 45.68 180 VAL D O 1
ATOM 3071 N N . SER B 1 181 ? 42.507 21.393 64.832 1.00 51.27 181 SER D N 1
ATOM 3072 C CA . SER B 1 181 ? 43.749 20.658 65.058 1.00 55.34 181 SER D CA 1
ATOM 3073 C C . SER B 1 181 ? 44.339 21.055 66.400 1.00 57.24 181 SER D C 1
ATOM 3074 O O . SER B 1 181 ? 44.807 20.206 67.153 1.00 60.36 181 SER D O 1
ATOM 3077 N N . ARG B 1 182 ? 44.303 22.347 66.699 1.00 58.92 182 ARG D N 1
ATOM 3078 C CA . ARG B 1 182 ? 44.781 22.840 67.986 1.00 61.83 182 ARG D CA 1
ATOM 3079 C C . ARG B 1 182 ? 44.025 22.185 69.139 1.00 58.29 182 ARG D C 1
ATOM 3080 O O . ARG B 1 182 ? 44.626 21.728 70.106 1.00 60.65 182 ARG D O 1
ATOM 3088 N N . VAL B 1 183 ? 42.703 22.145 69.022 1.00 43.92 183 VAL D N 1
ATOM 3089 C CA . VAL B 1 183 ? 41.863 21.536 70.046 1.00 43.58 183 VAL D CA 1
ATOM 3090 C C . VAL B 1 183 ? 42.083 20.032 70.173 1.00 45.08 183 VAL D C 1
ATOM 3091 O O . VAL B 1 183 ? 42.192 19.503 71.281 1.00 46.61 183 VAL D O 1
ATOM 3095 N N . LEU B 1 184 ? 42.159 19.346 69.036 1.00 49.43 184 LEU D N 1
ATOM 3096 C CA . LEU B 1 184 ? 42.398 17.908 69.032 1.00 49.67 184 LEU D CA 1
ATOM 3097 C C . LEU B 1 184 ? 43.743 17.549 69.646 1.00 54.07 184 LEU D C 1
ATOM 3098 O O . LEU B 1 184 ? 43.864 16.540 70.340 1.00 56.22 184 LEU D O 1
ATOM 3103 N N . HIS B 1 185 ? 44.755 18.372 69.411 1.00 72.70 185 HIS D N 1
ATOM 3104 C CA . HIS B 1 185 ? 46.048 18.096 70.019 1.00 78.32 185 HIS D CA 1
ATOM 3105 C C . HIS B 1 185 ? 46.008 18.271 71.541 1.00 80.17 185 HIS D C 1
ATOM 3106 O O . HIS B 1 185 ? 46.582 17.465 72.274 1.00 84.75 185 HIS D O 1
ATOM 3113 N N . ALA B 1 186 ? 45.287 19.288 72.010 1.00 56.47 186 ALA D N 1
ATOM 3114 C CA . ALA B 1 186 ? 45.044 19.452 73.445 1.00 59.31 186 ALA D CA 1
ATOM 3115 C C . ALA B 1 186 ? 44.204 18.302 74.033 1.00 58.22 186 ALA D C 1
ATOM 3116 O O . ALA B 1 186 ? 44.497 17.813 75.126 1.00 61.82 186 ALA D O 1
ATOM 3118 N N . LEU B 1 187 ? 43.175 17.865 73.304 1.00 64.11 187 LEU D N 1
ATOM 3119 C CA . LEU B 1 187 ? 42.350 16.733 73.745 1.00 64.00 187 LEU D CA 1
ATOM 3120 C C . LEU B 1 187 ? 43.132 15.426 73.801 1.00 67.78 187 LEU D C 1
ATOM 3121 O O . LEU B 1 187 ? 42.860 14.579 74.649 1.00 70.10 187 LEU D O 1
ATOM 3126 N N . ALA B 1 188 ? 44.103 15.262 72.904 1.00 61.75 188 ALA D N 1
ATOM 3127 C CA . ALA B 1 188 ? 44.959 14.077 72.927 1.00 66.26 188 ALA D CA 1
ATOM 3128 C C . ALA B 1 188 ? 45.948 14.115 74.098 1.00 72.15 188 ALA D C 1
ATOM 3129 O O . ALA B 1 188 ? 46.183 13.092 74.749 1.00 75.51 188 ALA D O 1
ATOM 3131 N N . GLU B 1 189 ? 46.514 15.294 74.355 1.00 82.68 189 GLU D N 1
ATOM 3132 C CA . GLU B 1 189 ? 47.388 15.526 75.512 1.00 90.00 189 GLU D CA 1
ATOM 3133 C C . GLU B 1 189 ? 46.676 15.246 76.847 1.00 91.45 189 GLU D C 1
ATOM 3134 O O . GLU B 1 189 ? 47.300 14.836 77.828 1.00 97.43 189 GLU D O 1
ATOM 3140 N N . GLU B 1 190 ? 45.364 15.462 76.867 1.00 84.02 190 GLU D N 1
ATOM 3141 C CA . GLU B 1 190 ? 44.544 15.171 78.040 1.00 85.35 190 GLU D CA 1
ATOM 3142 C C . GLU B 1 190 ? 44.078 13.722 78.073 1.00 86.22 190 GLU D C 1
ATOM 3143 O O . GLU B 1 190 ? 43.326 13.331 78.954 1.00 87.70 190 GLU D O 1
ATOM 3149 N N . GLY B 1 191 ? 44.502 12.939 77.088 1.00 69.73 191 GLY D N 1
ATOM 3150 C CA . GLY B 1 191 ? 44.099 11.548 76.983 1.00 70.43 191 GLY D CA 1
ATOM 3151 C C . GLY B 1 191 ? 42.631 11.299 76.661 1.00 68.02 191 GLY D C 1
ATOM 3152 O O . GLY B 1 191 ? 42.145 10.177 76.825 1.00 68.54 191 GLY D O 1
ATOM 3153 N N . VAL B 1 192 ? 41.922 12.328 76.193 1.00 63.11 192 VAL D N 1
ATOM 3154 C CA . VAL B 1 192 ? 40.496 12.189 75.886 1.00 60.70 192 VAL D CA 1
ATOM 3155 C C . VAL B 1 192 ? 40.274 11.528 74.520 1.00 58.08 192 VAL D C 1
ATOM 3156 O O . VAL B 1 192 ? 39.354 10.721 74.342 1.00 58.84 192 VAL D O 1
ATOM 3160 N N . VAL B 1 193 ? 41.135 11.861 73.561 1.00 57.39 193 VAL D N 1
ATOM 3161 C CA . VAL B 1 193 ? 41.051 11.298 72.224 1.00 55.83 193 VAL D CA 1
ATOM 3162 C C . VAL B 1 193 ? 42.411 10.765 71.783 1.00 58.20 193 VAL D C 1
ATOM 3163 O O . VAL B 1 193 ? 43.452 11.178 72.307 1.00 59.97 193 VAL D O 1
ATOM 3167 N N . ARG B 1 194 ? 42.395 9.846 70.822 1.00 57.09 194 ARG D N 1
ATOM 3168 C CA . ARG B 1 194 ? 43.617 9.375 70.195 1.00 58.89 194 ARG D CA 1
ATOM 3169 C C . ARG B 1 194 ? 43.554 9.660 68.695 1.00 55.35 194 ARG D C 1
ATOM 3170 O O . ARG B 1 194 ? 42.550 9.374 68.040 1.00 53.08 194 ARG D O 1
ATOM 3178 N N . LEU B 1 195 ? 44.626 10.225 68.150 1.00 58.57 195 LEU D N 1
ATOM 3179 C CA . LEU B 1 195 ? 44.647 10.602 66.738 1.00 57.27 195 LEU D CA 1
ATOM 3180 C C . LEU B 1 195 ? 45.480 9.656 65.899 1.00 60.10 195 LEU D C 1
ATOM 3181 O O . LEU B 1 195 ? 46.459 9.064 66.368 1.00 63.50 195 LEU D O 1
ATOM 3186 N N . GLY B 1 196 ? 45.087 9.527 64.642 1.00 55.96 196 GLY D N 1
ATOM 3187 C CA . GLY B 1 196 ? 45.877 8.788 63.683 1.00 57.84 196 GLY D CA 1
ATOM 3188 C C . GLY B 1 196 ? 45.619 9.375 62.316 1.00 58.22 196 GLY D C 1
ATOM 3189 O O . GLY B 1 196 ? 44.789 10.284 62.179 1.00 54.86 196 GLY D O 1
ATOM 3190 N N . PRO B 1 197 ? 46.322 8.862 61.297 1.00 59.95 197 PRO D N 1
ATOM 3191 C CA . PRO B 1 197 ? 46.139 9.282 59.903 1.00 57.93 197 PRO D CA 1
ATOM 3192 C C . PRO B 1 197 ? 44.667 9.203 59.492 1.00 55.62 197 PRO D C 1
ATOM 3193 O O . PRO B 1 197 ? 44.139 8.107 59.272 1.00 56.84 197 PRO D O 1
ATOM 3197 N N . GLY B 1 198 ? 44.015 10.361 59.417 1.00 56.99 198 GLY D N 1
ATOM 3198 C CA . GLY B 1 198 ? 42.607 10.431 59.068 1.00 55.42 198 GLY D CA 1
ATOM 3199 C C . GLY B 1 198 ? 41.624 9.845 60.079 1.00 56.90 198 GLY D C 1
ATOM 3200 O O . GLY B 1 198 ? 40.497 9.510 59.695 1.00 55.41 198 GLY D O 1
ATOM 3201 N N . THR B 1 199 ? 42.024 9.729 61.355 1.00 49.87 199 THR D N 1
ATOM 3202 C CA . THR B 1 199 ? 41.150 9.163 62.386 1.00 49.39 199 THR D CA 1
ATOM 3203 C C . THR B 1 199 ? 41.203 9.872 63.748 1.00 49.93 199 THR D C 1
ATOM 3204 O O . THR B 1 199 ? 42.264 10.330 64.219 1.00 50.08 199 THR D O 1
ATOM 3208 N N . VAL B 1 200 ? 40.040 9.937 64.388 1.00 47.41 200 VAL D N 1
ATOM 3209 C CA . VAL B 1 200 ? 39.950 10.392 65.751 1.00 47.50 200 VAL D CA 1
ATOM 3210 C C . VAL B 1 200 ? 39.225 9.329 66.566 1.00 50.67 200 VAL D C 1
ATOM 3211 O O . VAL B 1 200 ? 38.092 8.960 66.253 1.00 51.20 200 VAL D O 1
ATOM 3215 N N . GLU B 1 201 ? 39.887 8.826 67.599 1.00 50.92 201 GLU D N 1
ATOM 3216 C CA . GLU B 1 201 ? 39.278 7.856 68.492 1.00 56.02 201 GLU D CA 1
ATOM 3217 C C . GLU B 1 201 ? 39.031 8.480 69.869 1.00 57.80 201 GLU D C 1
ATOM 3218 O O . GLU B 1 201 ? 39.950 8.986 70.514 1.00 56.76 201 GLU D O 1
ATOM 3224 N N . VAL B 1 202 ? 37.776 8.457 70.300 1.00 51.30 202 VAL D N 1
ATOM 3225 C CA . VAL B 1 202 ? 37.400 8.916 71.626 1.00 51.09 202 VAL D CA 1
ATOM 3226 C C . VAL B 1 202 ? 37.747 7.826 72.646 1.00 57.34 202 VAL D C 1
ATOM 3227 O O . VAL B 1 202 ? 37.416 6.655 72.440 1.00 61.04 202 VAL D O 1
ATOM 3231 N N . ARG B 1 203 ? 38.433 8.210 73.723 1.00 62.20 203 ARG D N 1
ATOM 3232 C CA . ARG B 1 203 ? 38.880 7.257 74.746 1.00 70.19 203 ARG D CA 1
ATOM 3233 C C . ARG B 1 203 ? 37.981 7.369 75.960 1.00 73.57 203 ARG D C 1
ATOM 3234 O O . ARG B 1 203 ? 37.487 6.372 76.492 1.00 76.14 203 ARG D O 1
ATOM 3242 N N . GLU B 1 204 ? 37.783 8.621 76.369 1.00 68.12 204 GLU D N 1
ATOM 3243 C CA . GLU B 1 204 ? 37.003 8.987 77.531 1.00 67.28 204 GLU D CA 1
ATOM 3244 C C . GLU B 1 204 ? 35.742 9.717 77.117 1.00 63.33 204 GLU D C 1
ATOM 3245 O O . GLU B 1 204 ? 35.712 10.936 77.139 1.00 59.59 204 GLU D O 1
ATOM 3251 N N . ALA B 1 205 ? 34.701 8.975 76.761 1.00 67.99 205 ALA D N 1
ATOM 3252 C CA . ALA B 1 205 ? 33.453 9.576 76.302 1.00 64.65 205 ALA D CA 1
ATOM 3253 C C . ALA B 1 205 ? 32.778 10.448 77.354 1.00 67.51 205 ALA D C 1
ATOM 3254 O O . ALA B 1 205 ? 32.245 11.511 77.034 1.00 62.18 205 ALA D O 1
ATOM 3256 N N . ALA B 1 206 ? 32.803 10.012 78.606 1.00 67.00 206 ALA D N 1
ATOM 3257 C CA . ALA B 1 206 ? 32.147 10.765 79.660 1.00 65.89 206 ALA D CA 1
ATOM 3258 C C . ALA B 1 206 ? 32.893 12.051 79.895 1.00 64.72 206 ALA D C 1
ATOM 3259 O O . ALA B 1 206 ? 32.280 13.091 80.138 1.00 64.79 206 ALA D O 1
ATOM 3261 N N . LEU B 1 207 ? 34.219 11.979 79.846 1.00 66.68 207 LEU D N 1
ATOM 3262 C CA . LEU B 1 207 ? 35.037 13.160 80.087 1.00 64.33 207 LEU D CA 1
ATOM 3263 C C . LEU B 1 207 ? 34.859 14.144 78.930 1.00 60.12 207 LEU D C 1
ATOM 3264 O O . LEU B 1 207 ? 34.874 15.368 79.120 1.00 57.29 207 LEU D O 1
ATOM 3269 N N . LEU B 1 208 ? 34.678 13.591 77.733 1.00 63.27 208 LEU D N 1
ATOM 3270 C CA . LEU B 1 208 ? 34.421 14.392 76.550 1.00 59.99 208 LEU D CA 1
ATOM 3271 C C . LEU B 1 208 ? 33.104 15.144 76.721 1.00 58.42 208 LEU D C 1
ATOM 3272 O O . LEU B 1 208 ? 33.046 16.356 76.517 1.00 53.28 208 LEU D O 1
ATOM 3277 N N . GLU B 1 209 ? 32.059 14.419 77.114 1.00 79.06 209 GLU D N 1
ATOM 3278 C CA . GLU B 1 209 ? 30.739 15.004 77.302 1.00 77.43 209 GLU D CA 1
ATOM 3279 C C . GLU B 1 209 ? 30.824 16.099 78.356 1.00 78.73 209 GLU D C 1
ATOM 3280 O O . GLU B 1 209 ? 30.182 17.141 78.247 1.00 76.14 209 GLU D O 1
ATOM 3286 N N . GLU B 1 210 ? 31.650 15.872 79.366 1.00 72.50 210 GLU D N 1
ATOM 3287 C CA . GLU B 1 210 ? 31.876 16.888 80.385 1.00 74.97 210 GLU D CA 1
ATOM 3288 C C . GLU B 1 210 ? 32.513 18.126 79.771 1.00 70.02 210 GLU D C 1
ATOM 3289 O O . GLU B 1 210 ? 32.119 19.248 80.070 1.00 68.55 210 GLU D O 1
ATOM 3295 N N . ILE B 1 211 ? 33.507 17.911 78.916 1.00 60.18 211 ILE D N 1
ATOM 3296 C CA . ILE B 1 211 ? 34.204 19.018 78.269 1.00 57.56 211 ILE D CA 1
ATOM 3297 C C . ILE B 1 211 ? 33.278 19.788 77.320 1.00 52.18 211 ILE D C 1
ATOM 3298 O O . ILE B 1 211 ? 33.343 21.018 77.266 1.00 49.90 211 ILE D O 1
ATOM 3303 N N . ALA B 1 212 ? 32.411 19.068 76.597 1.00 54.90 212 ALA D N 1
ATOM 3304 C CA . ALA B 1 212 ? 31.480 19.702 75.659 1.00 52.05 212 ALA D CA 1
ATOM 3305 C C . ALA B 1 212 ? 30.559 20.686 76.382 1.00 53.10 212 ALA D C 1
ATOM 3306 O O . ALA B 1 212 ? 30.269 21.779 75.885 1.00 47.74 212 ALA D O 1
ATOM 3308 N N . PHE B 1 213 ? 30.117 20.299 77.572 1.00 53.54 213 PHE D N 1
ATOM 3309 C CA . PHE B 1 213 ? 29.177 21.120 78.316 1.00 52.78 213 PHE D CA 1
ATOM 3310 C C . PHE B 1 213 ? 29.856 21.994 79.337 1.00 55.23 213 PHE D C 1
ATOM 3311 O O . PHE B 1 213 ? 29.201 22.573 80.199 1.00 59.39 213 PHE D O 1
ATOM 3319 N N . GLY B 1 214 ? 31.170 22.128 79.213 1.00 60.28 214 GLY D N 1
ATOM 3320 C CA . GLY B 1 214 ? 31.892 23.174 79.923 1.00 62.67 214 GLY D CA 1
ATOM 3321 C C . GLY B 1 214 ? 31.975 23.014 81.432 1.00 68.53 214 GLY D C 1
ATOM 3322 O O . GLY B 1 214 ? 32.301 23.959 82.167 1.00 70.69 214 GLY D O 1
ATOM 3323 N N . LEU B 1 215 ? 31.678 21.816 81.912 1.00 74.72 215 LEU D N 1
ATOM 3324 C CA . LEU B 1 215 ? 31.917 21.525 83.313 1.00 81.19 215 LEU D CA 1
ATOM 3325 C C . LEU B 1 215 ? 33.249 20.787 83.496 1.00 85.21 215 LEU D C 1
ATOM 3326 O O . LEU B 1 215 ? 33.593 20.369 84.596 1.00 88.63 215 LEU D O 1
ATOM 3331 N N . ALA B 1 216 ? 34.000 20.650 82.407 1.00 95.98 216 ALA D N 1
ATOM 3332 C CA . ALA B 1 216 ? 35.376 20.163 82.457 1.00 96.47 216 ALA D CA 1
ATOM 3333 C C . ALA B 1 216 ? 36.158 20.757 81.285 1.00 95.54 216 ALA D C 1
ATOM 3334 O O . ALA B 1 216 ? 37.315 20.447 81.050 1.00 98.79 216 ALA D O 1
#